Protein 5EKS (pdb70)

Foldseek 3Di:
DWDWDWFCDDPDIAIEIFFAPDQCLVVCVVQLQDQEEEEEEEPVQCVPPVCSVVVSSVVNVHHYWYQYHHDDLVCQDVVSLVSSVVRCVVVVHDQAYEYEQGEAQSSLQSSQQSQCPVVNHYAYEYEYLFLQCLLPVQDDQWHAGCDPVGGRPGGDRGHHNYYYYHLNSNVPPDLQRLLLSVLLLLLLQQAANVVSVVVLVVCVLVSSVSPRVVSRVSSVVSNVSQSVCNVVVVCNNCLSCQLVLLLQLLDVVCDPPPHDSSLSSLLSNLLQAQQCVVVVQEHPVQSVSSCVSSVSSVHANAAADDDVVSSVVSSVVPDPVQRWHFHHSYRNHTDIDNPGDVVSSVVSNVVRHDD/DDWDWDWFDVVIAIEIFFAPDQCLVVCVVQLQDQEEEEEEEPVQCVVPVVVVVVSSVVNVHHYHYQYFHDDLVCQDDVRLVSSVVRCVVVVHDQAYEYEQGEAQSSLQSSQQSQCPRVNHYAYEYEHLFLQCLLPVQDDQWHGGADPVGGSPGGDRGHHNYYYYHLVSCVPPDLQRLLLSVLLLLLLQQAANVVSVVVLVVCVVVSSVSPRVVSSVSSVVSNVSQSVCSVVVLVPCSSCQLVLQLQLLDVQCDGPPHDSSLSSLLSNLLLAQQCVVVVLEHPVQSVSSVVSSVSSVHANAAADDDPVSSVVSSVVPDDPDARWHFHGSDGNHTDIDRDGDVVSSVVSNVVRHDD

Secondary structure (DSSP, 8-state):
--EEEEEEETTEEEEEEEESS--HHHHHGGG--SSEEEEEEETTTHHHHHHHHHHHHHHTT-EEEEEEEPSSGGG-SHHHHHHHHHHHHHTT--TT-EEEEEESHHHHHHHHHHHHHGGG--EEEEEE-SHHIIIIITSS-EEEEEETTEEEEEEEE---S-EEEEGGGGGGS-HHHHHHHHHHHHHHHHHH-HHHHHHHHHHHHHHHTT-HHHHHHHHHHHHHHHHHHHHHHH--GGGGGTTHHHHHHHHHHH-TTTS-HHHHHHHHHHHHHHHHHHTTSS-HHHHHHHHHHHHHTT--S-B----HHHHHHHHHHT------EEEEEETTEEEEES---HHHHHHHHHHTB--/---EEEEEE--EEEEEEESS--HHHHHGGG--SSEEEEEEETTHHHHHHHHHHHHHHHHT-EEEEEEE-SSGGG-SHHHHHHHHHHHHHTT--TT-EEEEEESHHHHHHHHHHHHHGGG--EEEEEE-SHHIIIIITSS-EEEEEETTEEEEEEEE---S-EEEEGGGGGGS-HHHHHHHHHHHHHHHHHH-HHHHHHHHHHHHHHHTT-HHHHHHHHHHHHHHHHHHHHHH--GGGGGTTHHHHHHHHHHH-TTSS-HHHHHHHHHHHHHHHHHHTTSS-HHHHHHHHHHHHHTT--S-B----HHHHHHHHHHT-------EEEEEETTEEEEES---HHHHHHHHHTTB--

Organism: Acinetobacter baumannii (NCBI:txid470)

Structure (mmCIF, N/CA/C/O backbone):
data_5EKS
#
_entry.id   5EKS
#
_cell.length_a   58.400
_cell.length_b   58.920
_cell.length_c   104.810
_cell.angle_alpha   90.000
_cell.angle_beta   97.400
_cell.angle_gamma   90.000
#
_symmetry.space_group_name_H-M   'P 1 21 1'
#
loop_
_entity.id
_entity.type
_entity.pdbx_description
1 polymer '3-dehydroquinate synthase'
2 non-polymer NICOTINAMIDE-ADENINE-DINUCLEOTIDE
3 non-polymer 'MAGNESIUM ION'
4 water water
#
loop_
_atom_site.group_PDB
_atom_site.id
_atom_site.type_symbol
_atom_site.label_atom_id
_atom_site.label_alt_id
_atom_site.label_comp_id
_atom_site.label_asym_id
_atom_site.label_entity_id
_atom_site.label_seq_id
_atom_site.pdbx_PDB_ins_code
_atom_site.Cartn_x
_atom_site.Cartn_y
_atom_site.Cartn_z
_atom_site.occupancy
_atom_site.B_iso_or_equiv
_atom_site.auth_seq_id
_atom_site.auth_comp_id
_atom_site.auth_asym_id
_atom_site.auth_atom_id
_atom_site.pdbx_PDB_model_num
ATOM 1 N N . HIS A 1 8 ? 13.758 13.599 3.664 1.00 43.88 0 HIS A N 1
ATOM 2 C CA . HIS A 1 8 ? 15.196 13.407 3.803 1.00 43.60 0 HIS A CA 1
ATOM 3 C C . HIS A 1 8 ? 15.736 12.515 2.694 1.00 46.79 0 HIS A C 1
ATOM 4 O O . HIS A 1 8 ? 15.246 11.405 2.476 1.00 51.39 0 HIS A O 1
ATOM 6 N N . MET A 1 9 ? 16.751 13.003 1.994 1.00 41.51 1 MET A N 1
ATOM 7 C CA . MET A 1 9 ? 17.389 12.215 0.952 1.00 33.33 1 MET A CA 1
ATOM 8 C C . MET A 1 9 ? 18.441 11.290 1.550 1.00 37.56 1 MET A C 1
ATOM 9 O O . MET A 1 9 ? 19.154 11.661 2.486 1.00 39.12 1 MET A O 1
ATOM 14 N N . GLN A 1 10 ? 18.531 10.078 1.005 1.00 33.49 2 GLN A N 1
ATOM 15 C CA . GLN A 1 10 ? 19.543 9.111 1.395 1.00 35.17 2 GLN A CA 1
ATOM 16 C C . GLN A 1 10 ? 20.572 8.956 0.284 1.00 28.54 2 GLN A C 1
ATOM 17 O O . GLN A 1 10 ? 20.247 9.049 -0.902 1.00 27.33 2 GLN A O 1
ATOM 23 N N . THR A 1 11 ? 21.815 8.703 0.678 1.00 27.94 3 THR A N 1
ATOM 24 C CA . THR A 1 11 ? 22.891 8.442 -0.265 1.00 27.36 3 THR A CA 1
ATOM 25 C C . THR A 1 11 ? 23.495 7.074 0.015 1.00 28.79 3 THR A C 1
ATOM 26 O O . THR A 1 11 ? 23.884 6.784 1.150 1.00 25.84 3 THR A O 1
ATOM 30 N N . LEU A 1 12 ? 23.561 6.238 -1.016 1.00 25.93 4 LEU A N 1
ATOM 31 C CA . LEU A 1 12 ? 24.325 5.002 -0.974 1.00 27.71 4 LEU A CA 1
ATOM 32 C C . LEU A 1 12 ? 25.603 5.197 -1.778 1.00 24.62 4 LEU A C 1
ATOM 33 O O . LEU A 1 12 ? 25.552 5.653 -2.924 1.00 22.94 4 LEU A O 1
ATOM 38 N N . HIS A 1 13 ? 26.742 4.876 -1.175 1.00 23.06 5 HIS A N 1
ATOM 39 C CA . HIS A 1 13 ? 28.033 4.952 -1.853 1.00 33.00 5 HIS A CA 1
ATOM 40 C C . HIS A 1 13 ? 28.414 3.567 -2.358 1.00 30.45 5 HIS A C 1
ATOM 41 O O . HIS A 1 13 ? 28.597 2.644 -1.562 1.00 29.49 5 HIS A O 1
ATOM 48 N N . VAL A 1 14 ? 28.542 3.426 -3.673 1.00 26.96 6 VAL A N 1
ATOM 49 C CA . VAL A 1 14 ? 28.863 2.145 -4.293 1.00 27.67 6 VAL A CA 1
ATOM 50 C C . VAL A 1 14 ? 30.336 2.132 -4.673 1.00 32.99 6 VAL A C 1
ATOM 51 O O . VAL A 1 14 ? 30.888 3.149 -5.113 1.00 25.15 6 VAL A O 1
ATOM 55 N N . GLU A 1 15 ? 30.978 0.983 -4.484 1.00 42.42 7 GLU A N 1
ATOM 56 C CA . GLU A 1 15 ? 32.350 0.744 -4.924 1.00 56.54 7 GLU A CA 1
ATOM 57 C C . GLU A 1 15 ? 32.351 -0.510 -5.788 1.00 61.46 7 GLU A C 1
ATOM 58 O O . GLU A 1 15 ? 32.250 -1.626 -5.267 1.00 63.52 7 GLU A O 1
ATOM 64 N N . LEU A 1 16 ? 32.452 -0.327 -7.101 1.00 59.84 8 LEU A N 1
ATOM 65 C CA . LEU A 1 16 ? 32.533 -1.432 -8.045 1.00 60.01 8 LEU A CA 1
ATOM 66 C C . LEU A 1 16 ? 33.667 -1.158 -9.019 1.00 69.58 8 LEU A C 1
ATOM 67 O O . LEU A 1 16 ? 33.845 -0.023 -9.473 1.00 69.81 8 LEU A O 1
ATOM 69 N N . GLY A 1 17 ? 34.429 -2.201 -9.340 1.00 77.36 9 GLY A N 1
ATOM 70 C CA . GLY A 1 17 ? 35.657 -1.987 -10.077 1.00 82.12 9 GLY A CA 1
ATOM 71 C C . GLY A 1 17 ? 36.600 -1.111 -9.275 1.00 85.58 9 GLY A C 1
ATOM 72 O O . GLY A 1 17 ? 36.654 -1.167 -8.041 1.00 89.06 9 GLY A O 1
ATOM 73 N N . GLU A 1 18 ? 37.357 -0.279 -9.985 1.00 83.47 10 GLU A N 1
ATOM 74 C CA . GLU A 1 18 ? 38.139 0.770 -9.350 1.00 80.73 10 GLU A CA 1
ATOM 75 C C . GLU A 1 18 ? 37.380 2.090 -9.294 1.00 76.50 10 GLU A C 1
ATOM 76 O O . GLU A 1 18 ? 37.986 3.137 -9.033 1.00 81.69 10 GLU A O 1
ATOM 78 N N . ARG A 1 19 ? 36.070 2.059 -9.527 1.00 63.44 11 ARG A N 1
ATOM 79 C CA . ARG A 1 19 ? 35.237 3.248 -9.587 1.00 52.48 11 ARG A CA 1
ATOM 80 C C . ARG A 1 19 ? 34.301 3.306 -8.386 1.00 45.55 11 ARG A C 1
ATOM 81 O O . ARG A 1 19 ? 33.992 2.293 -7.754 1.00 48.21 11 ARG A O 1
ATOM 83 N N . ARG A 1 20 ? 33.852 4.516 -8.077 1.00 30.27 12 ARG A N 1
ATOM 84 C CA . ARG A 1 20 ? 32.975 4.750 -6.944 1.00 29.80 12 ARG A CA 1
ATOM 85 C C . ARG A 1 20 ? 31.982 5.841 -7.320 1.00 29.14 12 ARG A C 1
ATOM 86 O O . ARG A 1 20 ? 32.342 6.805 -8.001 1.00 27.95 12 ARG A O 1
ATOM 88 N N . TYR A 1 21 ? 30.732 5.684 -6.902 1.00 22.73 13 TYR A N 1
ATOM 89 C CA . TYR A 1 21 ? 29.725 6.672 -7.252 1.00 21.08 13 TYR A CA 1
ATOM 90 C C . TYR A 1 21 ? 28.628 6.661 -6.206 1.00 19.76 13 TYR A C 1
ATOM 91 O O . TYR A 1 21 ? 28.440 5.660 -5.504 1.00 20.38 13 TYR A O 1
ATOM 100 N N . PRO A 1 22 ? 27.895 7.760 -6.071 1.00 20.27 14 PRO A N 1
ATOM 101 C CA . PRO A 1 22 ? 26.743 7.792 -5.174 1.00 23.16 14 PRO A CA 1
ATOM 102 C C . PRO A 1 22 ? 25.440 7.501 -5.900 1.00 19.53 14 PRO A C 1
ATOM 103 O O . PRO A 1 22 ? 25.265 7.783 -7.086 1.00 19.38 14 PRO A O 1
ATOM 107 N N . ILE A 1 23 ? 24.524 6.894 -5.159 1.00 19.17 15 ILE A N 1
ATOM 108 C CA . ILE A 1 23 ? 23.126 6.808 -5.548 1.00 17.47 15 ILE A CA 1
ATOM 109 C C . ILE A 1 23 ? 22.345 7.681 -4.585 1.00 19.05 15 ILE A C 1
ATOM 110 O O . ILE A 1 23 ? 22.280 7.378 -3.387 1.00 19.57 15 ILE A O 1
ATOM 115 N N . PHE A 1 24 ? 21.758 8.757 -5.107 1.00 17.90 16 PHE A N 1
ATOM 116 C CA . PHE A 1 24 ? 20.896 9.640 -4.329 1.00 17.95 16 PHE A CA 1
ATOM 117 C C . PHE A 1 24 ? 19.466 9.142 -4.439 1.00 18.99 16 PHE A C 1
ATOM 118 O O . PHE A 1 24 ? 18.947 8.984 -5.550 1.00 16.98 16 PHE A O 1
ATOM 126 N N . ILE A 1 25 ? 18.825 8.918 -3.293 1.00 22.66 17 ILE A N 1
ATOM 127 C CA . ILE A 1 25 ? 17.485 8.344 -3.245 1.00 22.76 17 ILE A CA 1
ATOM 128 C C . ILE A 1 25 ? 16.588 9.275 -2.442 1.00 21.32 17 ILE A C 1
ATOM 129 O O . ILE A 1 25 ? 16.881 9.576 -1.280 1.00 23.69 17 ILE A O 1
ATOM 134 N N . GLY A 1 26 ? 15.506 9.725 -3.053 1.00 19.85 18 GLY A N 1
ATOM 135 C CA . GLY A 1 26 ? 14.565 10.570 -2.345 1.00 21.06 18 GLY A CA 1
ATOM 136 C C . GLY A 1 26 ? 13.398 10.913 -3.235 1.00 25.86 18 GLY A C 1
ATOM 137 O O . GLY A 1 26 ? 13.086 10.192 -4.184 1.00 27.20 18 GLY A O 1
ATOM 138 N N . SER A 1 27 ? 12.762 12.034 -2.931 1.00 23.62 19 SER A N 1
ATOM 139 C CA . SER A 1 27 ? 11.592 12.488 -3.665 1.00 24.04 19 SER A CA 1
ATOM 140 C C . SER A 1 27 ? 11.726 13.971 -3.978 1.00 25.43 19 SER A C 1
ATOM 141 O O . SER A 1 27 ? 12.155 14.752 -3.123 1.00 27.30 19 SER A O 1
ATOM 144 N N . GLN A 1 28 ? 11.338 14.344 -5.201 1.00 24.24 20 GLN A N 1
ATOM 145 C CA A GLN A 1 28 ? 11.418 15.724 -5.674 0.61 31.34 20 GLN A CA 1
ATOM 146 C CA B GLN A 1 28 ? 11.422 15.726 -5.683 0.39 31.27 20 GLN A CA 1
ATOM 147 C C . GLN A 1 28 ? 12.830 16.285 -5.508 1.00 31.89 20 GLN A C 1
ATOM 148 O O . GLN A 1 28 ? 13.041 17.354 -4.929 1.00 32.60 20 GLN A O 1
ATOM 159 N N . LEU A 1 29 ? 13.798 15.547 -6.034 1.00 20.67 21 LEU A N 1
ATOM 160 C CA . LEU A 1 29 ? 15.192 15.941 -5.933 1.00 29.94 21 LEU A CA 1
ATOM 161 C C . LEU A 1 29 ? 15.504 17.087 -6.885 1.00 29.78 21 LEU A C 1
ATOM 162 O O . LEU A 1 29 ? 14.824 17.295 -7.891 1.00 37.29 21 LEU A O 1
ATOM 167 N N . ASP A 1 30 ? 16.540 17.840 -6.554 1.00 28.60 22 ASP A N 1
ATOM 168 C CA . ASP A 1 30 ? 16.969 18.932 -7.412 1.00 20.78 22 ASP A CA 1
ATOM 169 C C . ASP A 1 30 ? 18.162 18.457 -8.227 1.00 20.30 22 ASP A C 1
ATOM 170 O O . ASP A 1 30 ? 19.264 18.298 -7.669 1.00 19.93 22 ASP A O 1
ATOM 175 N N . PRO A 1 31 ? 18.003 18.207 -9.529 1.00 21.87 23 PRO A N 1
ATOM 176 C CA . PRO A 1 31 ? 19.132 17.676 -10.304 1.00 21.40 23 PRO A CA 1
ATOM 177 C C . PRO A 1 31 ? 20.221 18.703 -10.526 1.00 22.31 23 PRO A C 1
ATOM 178 O O . PRO A 1 31 ? 21.378 18.325 -10.754 1.00 20.61 23 PRO A O 1
ATOM 182 N N . LYS A 1 32 ? 19.885 19.996 -10.501 1.00 19.84 24 LYS A N 1
ATOM 183 C CA . LYS A 1 32 ? 20.927 21.007 -10.636 1.00 26.11 24 LYS A CA 1
ATOM 184 C C . LYS A 1 32 ? 21.887 20.934 -9.458 1.00 26.65 24 LYS A C 1
ATOM 185 O O . LYS A 1 32 ? 23.109 21.023 -9.631 1.00 29.50 24 LYS A O 1
ATOM 191 N N . GLN A 1 33 ? 21.351 20.737 -8.253 1.00 23.17 25 GLN A N 1
ATOM 192 C CA . GLN A 1 33 ? 22.198 20.648 -7.070 1.00 21.69 25 GLN A CA 1
ATOM 193 C C . GLN A 1 33 ? 22.938 19.319 -7.026 1.00 30.52 25 GLN A C 1
ATOM 194 O O . GLN A 1 33 ? 24.150 19.280 -6.796 1.00 30.96 25 GLN A O 1
ATOM 200 N N . LEU A 1 34 ? 22.224 18.220 -7.267 1.00 19.52 26 LEU A N 1
ATOM 201 C CA . LEU A 1 34 ? 22.807 16.895 -7.069 1.00 28.15 26 LEU A CA 1
ATOM 202 C C . LEU A 1 34 ? 23.794 16.502 -8.162 1.00 26.10 26 LEU A C 1
ATOM 203 O O . LEU A 1 34 ? 24.753 15.770 -7.886 1.00 24.63 26 LEU A O 1
ATOM 208 N N . LEU A 1 35 ? 23.587 16.954 -9.395 1.00 20.49 27 LEU A N 1
ATOM 209 C CA . LEU A 1 35 ? 24.418 16.480 -10.489 1.00 19.13 27 LEU A CA 1
ATOM 210 C C . LEU A 1 35 ? 25.631 17.361 -10.765 1.00 21.34 27 LEU A C 1
ATOM 211 O O . LEU A 1 35 ? 26.557 16.896 -11.438 1.00 22.69 27 LEU A O 1
ATOM 216 N N . GLU A 1 36 ? 25.659 18.599 -10.269 1.00 20.42 28 GLU A N 1
ATOM 217 C CA A GLU A 1 36 ? 26.781 19.491 -10.566 0.50 22.19 28 GLU A CA 1
ATOM 218 C CA B GLU A 1 36 ? 26.779 19.497 -10.556 0.50 22.20 28 GLU A CA 1
ATOM 219 C C . GLU A 1 36 ? 28.141 18.852 -10.319 1.00 23.24 28 GLU A C 1
ATOM 220 O O . GLU A 1 36 ? 29.012 18.963 -11.197 1.00 28.91 28 GLU A O 1
ATOM 231 N N . PRO A 1 37 ? 28.403 18.180 -9.187 1.00 20.20 29 PRO A N 1
ATOM 232 C CA . PRO A 1 37 ? 29.737 17.581 -9.010 1.00 26.85 29 PRO A CA 1
ATOM 233 C C . PRO A 1 37 ? 30.033 16.448 -9.984 1.00 20.83 29 PRO A C 1
ATOM 234 O O . PRO A 1 37 ? 31.202 16.059 -10.113 1.00 21.37 29 PRO A O 1
ATOM 238 N N . TYR A 1 38 ? 29.030 15.931 -10.693 1.00 22.48 30 TYR A N 1
ATOM 239 C CA . TYR A 1 38 ? 29.180 14.713 -11.483 1.00 23.03 30 TYR A CA 1
ATOM 240 C C . TYR A 1 38 ? 29.042 14.932 -12.985 1.00 22.92 30 TYR A C 1
ATOM 241 O O . TYR A 1 38 ? 29.097 13.961 -13.745 1.00 23.17 30 TYR A O 1
ATOM 250 N N . ILE A 1 39 ? 28.877 16.170 -13.442 1.00 22.50 31 ILE A N 1
ATOM 251 C CA . ILE A 1 39 ? 28.900 16.491 -14.866 1.00 23.35 31 ILE A CA 1
ATOM 252 C C . ILE A 1 39 ? 30.247 17.143 -15.132 1.00 26.46 31 ILE A C 1
ATOM 253 O O . ILE A 1 39 ? 30.423 18.348 -14.915 1.00 24.57 31 ILE A O 1
ATOM 258 N N . HIS A 1 40 ? 31.204 16.353 -15.608 1.00 18.74 32 HIS A N 1
ATOM 259 C CA . HIS A 1 40 ? 32.584 16.816 -15.668 1.00 22.28 32 HIS A CA 1
ATOM 260 C C . HIS A 1 40 ? 32.897 17.635 -16.910 1.00 28.50 32 HIS A C 1
ATOM 261 O O . HIS A 1 40 ? 34.024 18.116 -17.041 1.00 30.07 32 HIS A O 1
ATOM 268 N N . GLY A 1 41 ? 31.946 17.804 -17.821 1.00 19.61 33 GLY A N 1
ATOM 269 C CA . GLY A 1 41 ? 32.181 18.604 -19.003 1.00 20.19 33 GLY A CA 1
ATOM 270 C C . GLY A 1 41 ? 31.028 19.544 -19.279 1.00 26.93 33 GLY A C 1
ATOM 271 O O . GLY A 1 41 ? 30.095 19.645 -18.474 1.00 23.73 33 GLY A O 1
ATOM 272 N N . GLN A 1 42 ? 31.074 20.229 -20.419 1.00 20.35 34 GLN A N 1
ATOM 273 C CA . GLN A 1 42 ? 30.063 21.224 -20.759 1.00 24.54 34 GLN A CA 1
ATOM 274 C C . GLN A 1 42 ? 28.796 20.615 -21.351 1.00 21.68 34 GLN A C 1
ATOM 275 O O . GLN A 1 42 ? 27.727 21.240 -21.272 1.00 19.10 34 GLN A O 1
ATOM 281 N N . GLN A 1 43 ? 28.876 19.418 -21.925 1.00 19.25 35 GLN A N 1
ATOM 282 C CA . GLN A 1 43 ? 27.806 18.884 -22.754 1.00 17.52 35 GLN A CA 1
ATOM 283 C C . GLN A 1 43 ? 27.175 17.662 -22.105 1.00 16.37 35 GLN A C 1
ATOM 284 O O . GLN A 1 43 ? 27.878 16.797 -21.573 1.00 16.22 35 GLN A O 1
ATOM 290 N N . VAL A 1 44 ? 25.850 17.587 -22.191 1.00 16.10 36 VAL A N 1
ATOM 291 C CA . VAL A 1 44 ? 25.064 16.471 -21.679 1.00 15.05 36 VAL A CA 1
ATOM 292 C C . VAL A 1 44 ? 24.123 16.023 -22.787 1.00 16.46 36 VAL A C 1
ATOM 293 O O . VAL A 1 44 ? 23.428 16.854 -23.381 1.00 15.84 36 VAL A O 1
ATOM 297 N N . MET A 1 45 ? 24.117 14.719 -23.077 1.00 13.92 37 MET A N 1
ATOM 298 C CA . MET A 1 45 ? 23.139 14.100 -23.972 1.00 16.61 37 MET A CA 1
ATOM 299 C C . MET A 1 45 ? 22.124 13.332 -23.133 1.00 15.58 37 MET A C 1
ATOM 300 O O . MET A 1 45 ? 22.468 12.324 -22.506 1.00 13.95 37 MET A O 1
ATOM 305 N N . ILE A 1 46 ? 20.878 13.790 -23.133 1.00 13.55 38 ILE A N 1
ATOM 306 C CA . ILE A 1 46 ? 19.807 13.096 -22.426 1.00 12.71 38 ILE A CA 1
ATOM 307 C C . ILE A 1 46 ? 19.168 12.104 -23.389 1.00 16.01 38 ILE A C 1
ATOM 308 O O . ILE A 1 46 ? 18.603 12.498 -24.416 1.00 15.19 38 ILE A O 1
ATOM 313 N N . VAL A 1 47 ? 19.259 10.816 -23.064 1.00 12.33 39 VAL A N 1
ATOM 314 C CA . VAL A 1 47 ? 18.588 9.764 -23.821 1.00 18.55 39 VAL A CA 1
ATOM 315 C C . VAL A 1 47 ? 17.345 9.350 -23.054 1.00 19.32 39 VAL A C 1
ATOM 316 O O . VAL A 1 47 ? 17.427 9.032 -21.862 1.00 17.36 39 VAL A O 1
ATOM 320 N N . SER A 1 48 ? 16.205 9.329 -23.737 1.00 16.92 40 SER A N 1
ATOM 321 C CA . SER A 1 48 ? 14.936 8.927 -23.135 1.00 15.31 40 SER A CA 1
ATOM 322 C C . SER A 1 48 ? 14.109 8.237 -24.214 1.00 13.59 40 SER A C 1
ATOM 323 O O . SER A 1 48 ? 14.617 7.917 -25.294 1.00 15.08 40 SER A O 1
ATOM 326 N N . ASN A 1 49 ? 12.817 8.033 -23.946 1.00 14.12 41 ASN A N 1
ATOM 327 C CA . ASN A 1 49 ? 11.935 7.469 -24.961 1.00 15.99 41 ASN A CA 1
ATOM 328 C C . ASN A 1 49 ? 10.666 8.316 -25.050 1.00 16.37 41 ASN A C 1
ATOM 329 O O . ASN A 1 49 ? 10.464 9.242 -24.268 1.00 19.60 41 ASN A O 1
ATOM 334 N N . VAL A 1 50 ? 9.803 7.982 -26.014 1.00 19.43 42 VAL A N 1
ATOM 335 C CA . VAL A 1 50 ? 8.606 8.779 -26.280 1.00 24.14 42 VAL A CA 1
ATOM 336 C C . VAL A 1 50 ? 7.619 8.791 -25.118 1.00 23.05 42 VAL A C 1
ATOM 337 O O . VAL A 1 50 ? 6.731 9.648 -25.079 1.00 19.56 42 VAL A O 1
ATOM 341 N N . THR A 1 51 ? 7.739 7.860 -24.169 1.00 20.46 43 THR A N 1
ATOM 342 C CA . THR A 1 51 ? 6.831 7.820 -23.028 1.00 22.96 43 THR A CA 1
ATOM 343 C C . THR A 1 51 ? 7.359 8.631 -21.851 1.00 19.34 43 THR A C 1
ATOM 344 O O . THR A 1 51 ? 6.609 9.389 -21.226 1.00 22.09 43 THR A O 1
ATOM 348 N N . VAL A 1 52 ? 8.646 8.506 -21.563 1.00 16.69 44 VAL A N 1
ATOM 349 C CA . VAL A 1 52 ? 9.218 9.142 -20.384 1.00 16.14 44 VAL A CA 1
ATOM 350 C C . VAL A 1 52 ? 9.535 10.607 -20.653 1.00 21.13 44 VAL A C 1
ATOM 351 O O . VAL A 1 52 ? 9.365 11.459 -19.772 1.00 21.77 44 VAL A O 1
ATOM 355 N N . ALA A 1 53 ? 9.989 10.919 -21.866 1.00 19.71 45 ALA A N 1
ATOM 356 C CA . ALA A 1 53 ? 10.430 12.281 -22.171 1.00 19.91 45 ALA A CA 1
ATOM 357 C C . ALA A 1 53 ? 9.344 13.331 -21.958 1.00 21.62 45 ALA A C 1
ATOM 358 O O . ALA A 1 53 ? 9.624 14.342 -21.290 1.00 18.92 45 ALA A O 1
ATOM 360 N N . PRO A 1 54 ? 8.119 13.186 -22.478 1.00 25.36 46 PRO A N 1
ATOM 361 C CA . PRO A 1 54 ? 7.115 14.234 -22.230 1.00 23.40 46 PRO A CA 1
ATOM 362 C C . PRO A 1 54 ? 6.833 14.433 -20.759 1.00 25.81 46 PRO A C 1
ATOM 363 O O . PRO A 1 54 ? 6.384 15.517 -20.362 1.00 27.32 46 PRO A O 1
ATOM 367 N N . LEU A 1 55 ? 7.087 13.419 -19.934 1.00 23.79 47 LEU A N 1
ATOM 368 C CA . LEU A 1 55 ? 6.812 13.526 -18.508 1.00 22.41 47 LEU A CA 1
ATOM 369 C C . LEU A 1 55 ? 7.938 14.240 -17.770 1.00 23.73 47 LEU A C 1
ATOM 370 O O . LEU A 1 55 ? 7.680 15.123 -16.952 1.00 19.81 47 LEU A O 1
ATOM 375 N N . TYR A 1 56 ? 9.203 13.869 -18.040 1.00 17.07 48 TYR A N 1
ATOM 376 C CA . TYR A 1 56 ? 10.299 14.264 -17.161 1.00 26.87 48 TYR A CA 1
ATOM 377 C C . TYR A 1 56 ? 11.495 14.900 -17.851 1.00 21.68 48 TYR A C 1
ATOM 378 O O . TYR A 1 56 ? 12.413 15.338 -17.149 1.00 22.72 48 TYR A O 1
ATOM 387 N N . LEU A 1 57 ? 11.531 14.954 -19.184 1.00 16.23 49 LEU A N 1
ATOM 388 C CA . LEU A 1 57 ? 12.724 15.456 -19.867 1.00 17.70 49 LEU A CA 1
ATOM 389 C C . LEU A 1 57 ? 12.973 16.927 -19.539 1.00 20.03 49 LEU A C 1
ATOM 390 O O . LEU A 1 57 ? 14.095 17.315 -19.191 1.00 18.68 49 LEU A O 1
ATOM 395 N N . SER A 1 58 ? 11.938 17.767 -19.636 1.00 21.21 50 SER A N 1
ATOM 396 C CA . SER A 1 58 ? 12.168 19.197 -19.425 1.00 24.33 50 SER A CA 1
ATOM 397 C C . SER A 1 58 ? 12.678 19.470 -18.013 1.00 27.32 50 SER A C 1
ATOM 398 O O . SER A 1 58 ? 13.517 20.355 -17.808 1.00 32.30 50 SER A O 1
ATOM 401 N N . HIS A 1 59 ? 12.204 18.693 -17.035 1.00 29.44 51 HIS A N 1
ATOM 402 C CA . HIS A 1 59 ? 12.704 18.789 -15.665 1.00 29.19 51 HIS A CA 1
ATOM 403 C C . HIS A 1 59 ? 14.228 18.704 -15.613 1.00 30.66 51 HIS A C 1
ATOM 404 O O . HIS A 1 59 ? 14.887 19.531 -14.976 1.00 31.47 51 HIS A O 1
ATOM 411 N N . TYR A 1 60 ? 14.808 17.700 -16.275 1.00 24.28 52 TYR A N 1
ATOM 412 C CA . TYR A 1 60 ? 16.260 17.571 -16.274 1.00 16.80 52 TYR A CA 1
ATOM 413 C C . TYR A 1 60 ? 16.919 18.529 -17.251 1.00 21.35 52 TYR A C 1
ATOM 414 O O . TYR A 1 60 ? 17.995 19.065 -16.965 1.00 24.43 52 TYR A O 1
ATOM 423 N N . GLN A 1 61 ? 16.305 18.769 -18.405 1.00 16.81 53 GLN A N 1
ATOM 424 C CA . GLN A 1 61 ? 16.949 19.685 -19.341 1.00 25.38 53 GLN A CA 1
ATOM 425 C C . GLN A 1 61 ? 17.033 21.091 -18.755 1.00 22.62 53 GLN A C 1
ATOM 426 O O . GLN A 1 61 ? 18.090 21.734 -18.811 1.00 20.89 53 GLN A O 1
ATOM 432 N N . GLU A 1 62 ? 15.936 21.576 -18.164 1.00 22.08 54 GLU A N 1
ATOM 433 C CA . GLU A 1 62 ? 15.945 22.927 -17.609 1.00 23.25 54 GLU A CA 1
ATOM 434 C C . GLU A 1 62 ? 16.933 23.061 -16.455 1.00 24.70 54 GLU A C 1
ATOM 435 O O . GLU A 1 62 ? 17.557 24.114 -16.292 1.00 23.16 54 GLU A O 1
ATOM 441 N N . ALA A 1 63 ? 17.097 22.010 -15.656 1.00 24.49 55 ALA A N 1
ATOM 442 C CA . ALA A 1 63 ? 18.028 22.072 -14.536 1.00 23.57 55 ALA A CA 1
ATOM 443 C C . ALA A 1 63 ? 19.470 22.157 -15.024 1.00 23.93 55 ALA A C 1
ATOM 444 O O . ALA A 1 63 ? 20.265 22.947 -14.502 1.00 20.18 55 ALA A O 1
ATOM 446 N N . LEU A 1 64 ? 19.832 21.336 -16.015 1.00 20.67 56 LEU A N 1
ATOM 447 C CA . LEU A 1 64 ? 21.209 21.342 -16.504 1.00 22.13 56 LEU A CA 1
ATOM 448 C C . LEU A 1 64 ? 21.508 22.583 -17.336 1.00 23.68 56 LEU A C 1
ATOM 449 O O . LEU A 1 64 ? 22.647 23.068 -17.335 1.00 22.33 56 LEU A O 1
ATOM 454 N N . GLU A 1 65 ? 20.507 23.120 -18.038 1.00 22.24 57 GLU A N 1
ATOM 455 C CA . GLU A 1 65 ? 20.725 24.362 -18.774 1.00 19.90 57 GLU A CA 1
ATOM 456 C C . GLU A 1 65 ? 20.897 25.536 -17.823 1.00 22.49 57 GLU A C 1
ATOM 457 O O . GLU A 1 65 ? 21.723 26.421 -18.069 1.00 22.91 57 GLU A O 1
ATOM 463 N N . SER A 1 66 ? 20.141 25.555 -16.727 1.00 22.11 58 SER A N 1
ATOM 464 C CA A SER A 1 66 ? 20.354 26.557 -15.687 0.67 28.05 58 SER A CA 1
ATOM 465 C CA B SER A 1 66 ? 20.369 26.581 -15.716 0.33 27.61 58 SER A CA 1
ATOM 466 C C . SER A 1 66 ? 21.741 26.432 -15.075 1.00 25.17 58 SER A C 1
ATOM 467 O O . SER A 1 66 ? 22.297 27.415 -14.574 1.00 30.02 58 SER A O 1
ATOM 472 N N . LEU A 1 67 ? 22.302 25.223 -15.090 1.00 21.46 59 LEU A N 1
ATOM 473 C CA . LEU A 1 67 ? 23.659 24.975 -14.628 1.00 29.89 59 LEU A CA 1
ATOM 474 C C . LEU A 1 67 ? 24.696 25.485 -15.613 1.00 30.21 59 LEU A C 1
ATOM 475 O O . LEU A 1 67 ? 25.878 25.572 -15.261 1.00 36.99 59 LEU A O 1
ATOM 480 N N . GLY A 1 68 ? 24.280 25.834 -16.824 1.00 22.99 60 GLY A N 1
ATOM 481 C CA . GLY A 1 68 ? 25.187 26.320 -17.838 1.00 28.27 60 GLY A CA 1
ATOM 482 C C . GLY A 1 68 ? 25.607 25.285 -18.850 1.00 28.21 60 GLY A C 1
ATOM 483 O O . GLY A 1 68 ? 26.443 25.588 -19.710 1.00 27.15 60 GLY A O 1
ATOM 484 N N . LYS A 1 69 ? 25.048 24.081 -18.784 1.00 25.73 61 LYS A N 1
ATOM 485 C CA . LYS A 1 69 ? 25.425 23.013 -19.683 1.00 19.75 61 LYS A CA 1
ATOM 486 C C . LYS A 1 69 ? 24.707 23.144 -21.014 1.00 21.92 61 LYS A C 1
ATOM 487 O O . LYS A 1 69 ? 23.613 23.705 -21.116 1.00 21.10 61 LYS A O 1
ATOM 493 N N . THR A 1 70 ? 25.338 22.587 -22.036 1.00 21.38 62 THR A N 1
ATOM 494 C CA . THR A 1 70 ? 24.735 22.403 -23.346 1.00 23.30 62 THR A CA 1
ATOM 495 C C . THR A 1 70 ? 24.055 21.036 -23.368 1.00 18.11 62 THR A C 1
ATOM 496 O O . THR A 1 70 ? 24.712 20.006 -23.173 1.00 18.68 62 THR A O 1
ATOM 500 N N . VAL A 1 71 ? 22.741 21.025 -23.569 1.00 21.17 63 VAL A N 1
ATOM 501 C CA . VAL A 1 71 ? 21.950 19.801 -23.471 1.00 17.74 63 VAL A CA 1
ATOM 502 C C . VAL A 1 71 ? 21.395 19.466 -24.846 1.00 19.63 63 VAL A C 1
ATOM 503 O O . VAL A 1 71 ? 20.759 20.306 -25.486 1.00 19.85 63 VAL A O 1
ATOM 507 N N . ALA A 1 72 ? 21.655 18.250 -25.309 1.00 14.45 64 ALA A N 1
ATOM 508 C CA . ALA A 1 72 ? 20.997 17.719 -26.489 1.00 16.51 64 ALA A CA 1
ATOM 509 C C . ALA A 1 72 ? 20.186 16.509 -26.050 1.00 18.67 64 ALA A C 1
ATOM 510 O O . ALA A 1 72 ? 20.316 16.038 -24.918 1.00 15.93 64 ALA A O 1
ATOM 512 N N . THR A 1 73 ? 19.306 16.019 -26.923 1.00 15.36 65 THR A N 1
ATOM 513 C CA . THR A 1 73 ? 18.466 14.888 -26.536 1.00 14.33 65 THR A CA 1
ATOM 514 C C . THR A 1 73 ? 18.412 13.857 -27.649 1.00 15.10 65 THR A C 1
ATOM 515 O O . THR A 1 73 ? 18.650 14.147 -28.826 1.00 19.71 65 THR A O 1
ATOM 519 N N . CYS A 1 74 ? 18.100 12.636 -27.247 1.00 19.54 66 CYS A N 1
ATOM 520 C CA . CYS A 1 74 ? 17.853 11.547 -28.180 1.00 15.40 66 CYS A CA 1
ATOM 521 C C . CYS A 1 74 ? 16.657 10.797 -27.624 1.00 16.07 66 CYS A C 1
ATOM 522 O O . CYS A 1 74 ? 16.764 10.179 -26.563 1.00 17.06 66 CYS A O 1
ATOM 525 N N . ILE A 1 75 ? 15.516 10.880 -28.305 1.00 16.48 67 ILE A N 1
ATOM 526 C CA . ILE A 1 75 ? 14.269 10.283 -27.825 1.00 19.09 67 ILE A CA 1
ATOM 527 C C . ILE A 1 75 ? 13.964 9.052 -28.667 1.00 20.32 67 ILE A C 1
ATOM 528 O O . ILE A 1 75 ? 13.705 9.169 -29.868 1.00 17.76 67 ILE A O 1
ATOM 533 N N . LEU A 1 76 ? 13.966 7.881 -28.036 1.00 16.95 68 LEU A N 1
ATOM 534 C CA . LEU A 1 76 ? 13.821 6.590 -28.709 1.00 17.71 68 LEU A CA 1
ATOM 535 C C . LEU A 1 76 ? 12.379 6.100 -28.648 1.00 17.89 68 LEU A C 1
ATOM 536 O O . LEU A 1 76 ? 11.585 6.575 -27.833 1.00 16.49 68 LEU A O 1
ATOM 541 N N . PRO A 1 77 ? 11.986 5.167 -29.517 1.00 17.56 69 PRO A N 1
ATOM 542 C CA . PRO A 1 77 ? 10.697 4.500 -29.322 1.00 22.54 69 PRO A CA 1
ATOM 543 C C . PRO A 1 77 ? 10.715 3.711 -28.022 1.00 17.90 69 PRO A C 1
ATOM 544 O O . PRO A 1 77 ? 11.765 3.402 -27.459 1.00 15.83 69 PRO A O 1
ATOM 548 N N . ASP A 1 78 ? 9.523 3.413 -27.531 1.00 17.59 70 ASP A N 1
ATOM 549 C CA . ASP A 1 78 ? 9.334 2.732 -26.261 1.00 15.20 70 ASP A CA 1
ATOM 550 C C . ASP A 1 78 ? 9.175 1.244 -26.539 1.00 18.07 70 ASP A C 1
ATOM 551 O O . ASP A 1 78 ? 8.212 0.832 -27.194 1.00 19.68 70 ASP A O 1
ATOM 556 N N . GLY A 1 79 ? 10.110 0.444 -26.043 1.00 19.24 71 GLY A N 1
ATOM 557 C CA . GLY A 1 79 ? 9.917 -0.988 -26.121 1.00 21.85 71 GLY A CA 1
ATOM 558 C C . GLY A 1 79 ? 11.196 -1.792 -26.070 1.00 15.79 71 GLY A C 1
ATOM 559 O O . GLY A 1 79 ? 12.221 -1.395 -26.628 1.00 15.31 71 GLY A O 1
ATOM 560 N N . GLU A 1 80 ? 11.135 -2.933 -25.383 1.00 17.79 72 GLU A N 1
ATOM 561 C CA . GLU A 1 80 ? 12.253 -3.868 -25.392 1.00 14.68 72 GLU A CA 1
ATOM 562 C C . GLU A 1 80 ? 12.633 -4.271 -26.812 1.00 19.20 72 GLU A C 1
ATOM 563 O O . GLU A 1 80 ? 13.815 -4.480 -27.098 1.00 13.53 72 GLU A O 1
ATOM 569 N N . LYS A 1 81 ? 11.660 -4.359 -27.727 1.00 17.47 73 LYS A N 1
ATOM 570 C CA . LYS A 1 81 ? 11.988 -4.807 -29.076 1.00 20.93 73 LYS A CA 1
ATOM 571 C C . LYS A 1 81 ? 12.864 -3.819 -29.845 1.00 23.49 73 LYS A C 1
ATOM 572 O O . LYS A 1 81 ? 13.429 -4.196 -30.876 1.00 22.25 73 LYS A O 1
ATOM 578 N N . TYR A 1 82 ? 13.007 -2.579 -29.378 1.00 14.70 74 TYR A N 1
ATOM 579 C CA . TYR A 1 82 ? 13.870 -1.604 -30.034 1.00 13.85 74 TYR A CA 1
ATOM 580 C C . TYR A 1 82 ? 15.246 -1.515 -29.382 1.00 19.08 74 TYR A C 1
ATOM 581 O O . TYR A 1 82 ? 16.024 -0.609 -29.702 1.00 14.08 74 TYR A O 1
ATOM 590 N N . LYS A 1 83 ? 15.550 -2.433 -28.466 1.00 11.86 75 LYS A N 1
ATOM 591 C CA . LYS A 1 83 ? 16.802 -2.424 -27.716 1.00 14.10 75 LYS A CA 1
ATOM 592 C C . LYS A 1 83 ? 17.848 -3.191 -28.526 1.00 16.05 75 LYS A C 1
ATOM 593 O O . LYS A 1 83 ? 18.280 -4.291 -28.175 1.00 15.34 75 LYS A O 1
ATOM 599 N N . ASP A 1 84 ? 18.205 -2.606 -29.674 1.00 14.70 76 ASP A N 1
ATOM 600 C CA . ASP A 1 84 ? 19.056 -3.284 -30.646 1.00 13.87 76 ASP A CA 1
ATOM 601 C C . ASP A 1 84 ? 20.035 -2.287 -31.251 1.00 14.64 76 ASP A C 1
ATOM 602 O O . ASP A 1 84 ? 20.020 -1.089 -30.948 1.00 15.92 76 ASP A O 1
ATOM 607 N N . ILE A 1 85 ? 20.902 -2.793 -32.129 1.00 16.08 77 ILE A N 1
ATOM 608 C CA . ILE A 1 85 ? 22.004 -1.963 -32.594 1.00 14.72 77 ILE A CA 1
ATOM 609 C C . ILE A 1 85 ? 21.504 -0.871 -33.537 1.00 14.00 77 ILE A C 1
ATOM 610 O O . ILE A 1 85 ? 22.088 0.222 -33.600 1.00 14.66 77 ILE A O 1
ATOM 615 N N . GLN A 1 86 ? 20.407 -1.120 -34.258 1.00 16.16 78 GLN A N 1
ATOM 616 C CA . GLN A 1 86 ? 19.855 -0.074 -35.118 1.00 17.95 78 GLN A CA 1
ATOM 617 C C . GLN A 1 86 ? 19.434 1.150 -34.304 1.00 21.74 78 GLN A C 1
ATOM 618 O O . GLN A 1 86 ? 19.672 2.297 -34.712 1.00 16.11 78 GLN A O 1
ATOM 624 N N . HIS A 1 87 ? 18.831 0.931 -33.137 1.00 17.54 79 HIS A N 1
ATOM 625 C CA . HIS A 1 87 ? 18.411 2.066 -32.324 1.00 15.05 79 HIS A CA 1
ATOM 626 C C . HIS A 1 87 ? 19.539 2.597 -31.448 1.00 16.40 79 HIS A C 1
ATOM 627 O O . HIS A 1 87 ? 19.554 3.789 -31.122 1.00 14.38 79 HIS A O 1
ATOM 634 N N . LEU A 1 88 ? 20.498 1.753 -31.073 1.00 11.41 80 LEU A N 1
ATOM 635 C CA . LEU A 1 88 ? 21.735 2.275 -30.490 1.00 11.55 80 LEU A CA 1
ATOM 636 C C . LEU A 1 88 ? 22.361 3.318 -31.408 1.00 14.84 80 LEU A C 1
ATOM 637 O O . LEU A 1 88 ? 22.864 4.354 -30.953 1.00 12.73 80 LEU A O 1
ATOM 642 N N . ASN A 1 89 ? 22.297 3.074 -32.716 1.00 11.22 81 ASN A N 1
ATOM 643 C CA . ASN A 1 89 ? 22.911 3.987 -33.668 1.00 11.46 81 ASN A CA 1
ATOM 644 C C . ASN A 1 89 ? 22.271 5.366 -33.640 1.00 14.92 81 ASN A C 1
ATOM 645 O O . ASN A 1 89 ? 22.946 6.360 -33.928 1.00 15.26 81 ASN A O 1
ATOM 650 N N . LEU A 1 90 ? 20.974 5.449 -33.313 1.00 11.91 82 LEU A N 1
ATOM 651 C CA . LEU A 1 90 ? 20.328 6.757 -33.227 1.00 14.06 82 LEU A CA 1
ATOM 652 C C . LEU A 1 90 ? 20.975 7.618 -32.157 1.00 13.42 82 LEU A C 1
ATOM 653 O O . LEU A 1 90 ? 21.014 8.853 -32.280 1.00 12.91 82 LEU A O 1
ATOM 658 N N . ILE A 1 91 ? 21.469 6.993 -31.088 1.00 15.75 83 ILE A N 1
ATOM 659 C CA . ILE A 1 91 ? 22.173 7.760 -30.064 1.00 14.14 83 ILE A CA 1
ATOM 660 C C . ILE A 1 91 ? 23.490 8.294 -30.608 1.00 12.30 83 ILE A C 1
ATOM 661 O O . ILE A 1 91 ? 23.845 9.455 -30.367 1.00 14.84 83 ILE A O 1
ATOM 666 N N . PHE A 1 92 ? 24.246 7.458 -31.340 1.00 13.72 84 PHE A N 1
ATOM 667 C CA . PHE A 1 92 ? 25.470 7.947 -31.968 1.00 16.10 84 PHE A CA 1
ATOM 668 C C . PHE A 1 92 ? 25.166 9.074 -32.947 1.00 13.96 84 PHE A C 1
ATOM 669 O O . PHE A 1 92 ? 25.906 10.063 -33.007 1.00 14.06 84 PHE A O 1
ATOM 677 N N . ASP A 1 93 ? 24.086 8.937 -33.731 1.00 12.89 85 ASP A N 1
ATOM 678 C CA . ASP A 1 93 ? 23.668 10.017 -34.624 1.00 18.70 85 ASP A CA 1
ATOM 679 C C . ASP A 1 93 ? 23.496 11.316 -33.848 1.00 20.41 85 ASP A C 1
ATOM 680 O O . ASP A 1 93 ? 24.027 12.365 -34.229 1.00 15.36 85 ASP A O 1
ATOM 685 N N . ALA A 1 94 ? 22.726 11.263 -32.762 1.00 12.30 86 ALA A N 1
ATOM 686 C CA . ALA A 1 94 ? 22.460 12.477 -31.993 1.00 18.55 86 ALA A CA 1
ATOM 687 C C . ALA A 1 94 ? 23.741 13.043 -31.393 1.00 18.00 86 ALA A C 1
ATOM 688 O O . ALA A 1 94 ? 23.934 14.268 -31.371 1.00 13.46 86 ALA A O 1
ATOM 690 N N . LEU A 1 95 ? 24.632 12.168 -30.914 1.00 16.71 87 LEU A N 1
ATOM 691 C CA . LEU A 1 95 ? 25.871 12.633 -30.296 1.00 14.83 87 LEU A CA 1
ATOM 692 C C . LEU A 1 95 ? 26.764 13.335 -31.309 1.00 15.67 87 LEU A C 1
ATOM 693 O O . LEU A 1 95 ? 27.348 14.388 -31.013 1.00 15.27 87 LEU A O 1
ATOM 698 N N . LEU A 1 96 ? 26.874 12.780 -32.513 1.00 16.58 88 LEU A N 1
ATOM 699 C CA . LEU A 1 96 ? 27.726 13.410 -33.513 1.00 17.23 88 LEU A CA 1
ATOM 700 C C . LEU A 1 96 ? 27.051 14.612 -34.153 1.00 20.69 88 LEU A C 1
ATOM 701 O O . LEU A 1 96 ? 27.728 15.590 -34.478 1.00 16.45 88 LEU A O 1
ATOM 706 N N . GLU A 1 97 ? 25.729 14.573 -34.328 1.00 17.54 89 GLU A N 1
ATOM 707 C CA . GLU A 1 97 ? 25.020 15.752 -34.823 1.00 20.65 89 GLU A CA 1
ATOM 708 C C . GLU A 1 97 ? 25.224 16.947 -33.898 1.00 23.62 89 GLU A C 1
ATOM 709 O O . GLU A 1 97 ? 25.347 18.092 -34.358 1.00 25.71 89 GLU A O 1
ATOM 715 N N . ALA A 1 98 ? 25.268 16.702 -32.596 1.00 18.49 90 ALA A N 1
ATOM 716 C CA . ALA A 1 98 ? 25.469 17.757 -31.616 1.00 21.41 90 ALA A CA 1
ATOM 717 C C . ALA A 1 98 ? 26.930 18.170 -31.476 1.00 25.08 90 ALA A C 1
ATOM 718 O O . ALA A 1 98 ? 27.218 19.126 -30.749 1.00 21.01 90 ALA A O 1
ATOM 720 N N . GLY A 1 99 ? 27.851 17.476 -32.138 1.00 21.00 91 GLY A N 1
ATOM 721 C CA . GLY A 1 99 ? 29.263 17.795 -32.012 1.00 22.23 91 GLY A CA 1
ATOM 722 C C . GLY A 1 99 ? 29.858 17.536 -30.643 1.00 21.14 91 GLY A C 1
ATOM 723 O O . GLY A 1 99 ? 30.773 18.251 -30.229 1.00 19.41 91 GLY A O 1
ATOM 724 N N . PHE A 1 100 ? 29.380 16.522 -29.930 1.00 17.38 92 PHE A N 1
ATOM 725 C CA . PHE A 1 100 ? 29.830 16.320 -28.559 1.00 14.40 92 PHE A CA 1
ATOM 726 C C . PHE A 1 100 ? 31.216 15.696 -28.538 1.00 17.20 92 PHE A C 1
ATOM 727 O O . PHE A 1 100 ? 31.580 14.926 -29.429 1.00 20.99 92 PHE A O 1
ATOM 735 N N . ASN A 1 101 ? 31.996 16.036 -27.509 1.00 21.64 93 ASN A N 1
ATOM 736 C CA A ASN A 1 101 ? 33.399 15.659 -27.397 0.54 23.41 93 ASN A CA 1
ATOM 737 C CA B ASN A 1 101 ? 33.384 15.604 -27.452 0.46 23.38 93 ASN A CA 1
ATOM 738 C C . ASN A 1 101 ? 33.599 14.567 -26.346 1.00 23.11 93 ASN A C 1
ATOM 739 O O . ASN A 1 101 ? 32.654 14.085 -25.713 1.00 17.15 93 ASN A O 1
ATOM 748 N N . ARG A 1 102 ? 34.873 14.209 -26.139 1.00 22.81 94 ARG A N 1
ATOM 749 C CA . ARG A 1 102 ? 35.276 13.144 -25.216 1.00 22.67 94 ARG A CA 1
ATOM 750 C C . ARG A 1 102 ? 34.811 13.363 -23.782 1.00 17.41 94 ARG A C 1
ATOM 751 O O . ARG A 1 102 ? 34.726 12.399 -23.014 1.00 14.14 94 ARG A O 1
ATOM 759 N N . ASP A 1 103 ? 34.569 14.607 -23.362 1.00 17.33 95 ASP A N 1
ATOM 760 C CA A ASP A 1 103 ? 34.192 14.849 -21.975 0.62 17.81 95 ASP A CA 1
ATOM 761 C CA B ASP A 1 103 ? 34.194 14.903 -21.987 0.38 18.47 95 ASP A CA 1
ATOM 762 C C . ASP A 1 103 ? 32.694 15.095 -21.806 1.00 18.56 95 ASP A C 1
ATOM 763 O O . ASP A 1 103 ? 32.270 15.583 -20.751 1.00 19.51 95 ASP A O 1
ATOM 772 N N . CYS A 1 104 ? 31.887 14.765 -22.815 1.00 16.44 96 CYS A N 1
ATOM 773 C CA . CYS A 1 104 ? 30.447 14.926 -22.662 1.00 16.72 96 CYS A CA 1
ATOM 774 C C . CYS A 1 104 ? 29.916 13.865 -21.706 1.00 19.01 96 CYS A C 1
ATOM 775 O O . CYS A 1 104 ? 30.606 12.900 -21.358 1.00 17.60 96 CYS A O 1
ATOM 778 N N . THR A 1 105 ? 28.674 14.049 -21.272 1.00 16.02 97 THR A N 1
ATOM 779 C CA . THR A 1 105 ? 28.003 13.091 -20.403 1.00 14.87 97 THR A CA 1
ATOM 780 C C . THR A 1 105 ? 26.741 12.586 -21.085 1.00 12.49 97 THR A C 1
ATOM 781 O O . THR A 1 105 ? 25.945 13.382 -21.583 1.00 17.02 97 THR A O 1
ATOM 785 N N . VAL A 1 106 ? 26.550 11.269 -21.091 1.00 14.71 98 VAL A N 1
ATOM 786 C CA . VAL A 1 106 ? 25.304 10.661 -21.551 1.00 12.71 98 VAL A CA 1
ATOM 787 C C . VAL A 1 106 ? 24.446 10.391 -20.322 1.00 16.68 98 VAL A C 1
ATOM 788 O O . VAL A 1 106 ? 24.891 9.710 -19.389 1.00 14.48 98 VAL A O 1
ATOM 792 N N . LEU A 1 107 ? 23.223 10.924 -20.313 1.00 14.78 99 LEU A N 1
ATOM 793 C CA . LEU A 1 107 ? 22.317 10.799 -19.176 1.00 14.80 99 LEU A CA 1
ATOM 794 C C . LEU A 1 107 ? 21.139 9.911 -19.579 1.00 16.79 99 LEU A C 1
ATOM 795 O O . LEU A 1 107 ? 20.367 10.259 -20.479 1.00 14.22 99 LEU A O 1
ATOM 800 N N . ALA A 1 108 ? 21.007 8.762 -18.922 1.00 16.30 100 ALA A N 1
ATOM 801 C CA . ALA A 1 108 ? 19.930 7.824 -19.219 1.00 16.13 100 ALA A CA 1
ATOM 802 C C . ALA A 1 108 ? 18.701 8.223 -18.407 1.00 20.23 100 ALA A C 1
ATOM 803 O O . ALA A 1 108 ? 18.704 8.107 -17.177 1.00 21.73 100 ALA A O 1
ATOM 805 N N . LEU A 1 109 ? 17.650 8.701 -19.091 1.00 14.38 101 LEU A N 1
ATOM 806 C CA . LEU A 1 109 ? 16.393 9.090 -18.452 1.00 12.70 101 LEU A CA 1
ATOM 807 C C . LEU A 1 109 ? 15.310 8.100 -18.874 1.00 13.52 101 LEU A C 1
ATOM 808 O O . LEU A 1 109 ? 14.746 8.210 -19.967 1.00 14.42 101 LEU A O 1
ATOM 813 N N . GLY A 1 110 ? 15.014 7.139 -18.006 1.00 16.38 102 GLY A N 1
ATOM 814 C CA . GLY A 1 110 ? 14.037 6.124 -18.356 1.00 13.34 102 GLY A CA 1
ATOM 815 C C . GLY A 1 110 ? 14.243 4.862 -17.535 1.00 16.78 102 GLY A C 1
ATOM 816 O O . GLY A 1 110 ? 14.942 4.864 -16.523 1.00 16.40 102 GLY A O 1
ATOM 817 N N . GLY A 1 111 ? 13.614 3.799 -17.999 1.00 16.31 103 GLY A N 1
ATOM 818 C CA . GLY A 1 111 ? 13.726 2.507 -17.361 1.00 16.24 103 GLY A CA 1
ATOM 819 C C . GLY A 1 111 ? 15.006 1.786 -17.747 1.00 17.46 103 GLY A C 1
ATOM 820 O O . GLY A 1 111 ? 15.969 2.370 -18.259 1.00 14.10 103 GLY A O 1
ATOM 821 N N . GLY A 1 112 ? 15.003 0.478 -17.494 1.00 12.39 104 GLY A N 1
ATOM 822 C CA . GLY A 1 112 ? 16.206 -0.307 -17.711 1.00 17.66 104 GLY A CA 1
ATOM 823 C C . GLY A 1 112 ? 16.587 -0.440 -19.171 1.00 20.37 104 GLY A C 1
ATOM 824 O O . GLY A 1 112 ? 17.766 -0.636 -19.492 1.00 17.42 104 GLY A O 1
ATOM 825 N N . VAL A 1 113 ? 15.608 -0.369 -20.076 1.00 12.79 105 VAL A N 1
ATOM 826 C CA . VAL A 1 113 ? 15.939 -0.423 -21.497 1.00 13.41 105 VAL A CA 1
ATOM 827 C C . VAL A 1 113 ? 16.783 0.784 -21.869 1.00 13.86 105 VAL A C 1
ATOM 828 O O . VAL A 1 113 ? 17.852 0.659 -22.474 1.00 13.38 105 VAL A O 1
ATOM 832 N N . ILE A 1 114 ? 16.329 1.972 -21.471 1.00 12.61 106 ILE A N 1
ATOM 833 C CA . ILE A 1 114 ? 17.091 3.188 -21.752 1.00 14.05 106 ILE A CA 1
ATOM 834 C C . ILE A 1 114 ? 18.422 3.168 -21.019 1.00 14.05 106 ILE A C 1
ATOM 835 O O . ILE A 1 114 ? 19.451 3.597 -21.556 1.00 15.28 106 ILE A O 1
ATOM 840 N N . GLY A 1 115 ? 18.420 2.697 -19.770 1.00 11.70 107 GLY A N 1
ATOM 841 C CA . GLY A 1 115 ? 19.655 2.656 -19.013 1.00 16.54 107 GLY A CA 1
ATOM 842 C C . GLY A 1 115 ? 20.715 1.833 -19.711 1.00 15.40 107 GLY A C 1
ATOM 843 O O . GLY A 1 115 ? 21.873 2.248 -19.811 1.00 15.58 107 GLY A O 1
ATOM 844 N N . ASP A 1 116 ? 20.323 0.665 -20.229 1.00 12.47 108 ASP A N 1
ATOM 845 C CA . ASP A 1 116 ? 21.273 -0.207 -20.918 1.00 16.64 108 ASP A CA 1
ATOM 846 C C . ASP A 1 116 ? 21.727 0.396 -22.239 1.00 16.38 108 ASP A C 1
ATOM 847 O O . ASP A 1 116 ? 22.914 0.318 -22.590 1.00 13.43 108 ASP A O 1
ATOM 852 N N . MET A 1 117 ? 20.790 0.964 -23.004 1.00 12.84 109 MET A N 1
ATOM 853 C CA A MET A 1 117 ? 21.145 1.503 -24.311 0.74 14.39 109 MET A CA 1
ATOM 854 C CA B MET A 1 117 ? 21.129 1.515 -24.312 0.26 14.58 109 MET A CA 1
ATO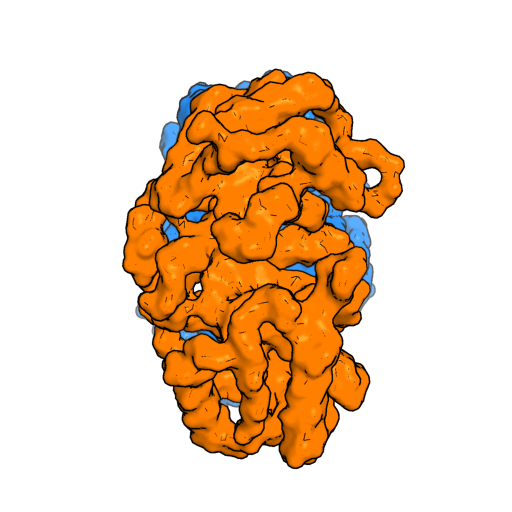M 855 C C . MET A 1 117 ? 22.048 2.720 -24.171 1.00 16.77 109 MET A C 1
ATOM 856 O O . MET A 1 117 ? 23.104 2.792 -24.812 1.00 12.97 109 MET A O 1
ATOM 865 N N . ALA A 1 118 ? 21.653 3.681 -23.333 1.00 13.09 110 ALA A N 1
ATOM 866 C CA . ALA A 1 118 ? 22.473 4.873 -23.143 1.00 14.84 110 ALA A CA 1
ATOM 867 C C . ALA A 1 118 ? 23.813 4.525 -22.511 1.00 14.77 110 ALA A C 1
ATOM 868 O O . ALA A 1 118 ? 24.845 5.104 -22.870 1.00 18.04 110 ALA A O 1
ATOM 870 N N . GLY A 1 119 ? 23.818 3.590 -21.559 1.00 15.68 111 GLY A N 1
ATOM 871 C CA . GLY A 1 119 ? 25.071 3.163 -20.961 1.00 11.52 111 GLY A CA 1
ATOM 872 C C . GLY A 1 119 ? 26.027 2.583 -21.984 1.00 15.27 111 GLY A C 1
ATOM 873 O O . GLY A 1 119 ? 27.203 2.956 -22.033 1.00 15.79 111 GLY A O 1
ATOM 874 N N . PHE A 1 120 ? 25.531 1.661 -22.817 1.00 11.62 112 PHE A N 1
ATOM 875 C CA . PHE A 1 120 ? 26.367 1.065 -23.863 1.00 11.76 112 PHE A CA 1
ATOM 876 C C . PHE A 1 120 ? 26.846 2.120 -24.854 1.00 14.93 112 PHE A C 1
ATOM 877 O O . PHE A 1 120 ? 28.029 2.145 -25.221 1.00 18.02 112 PHE A O 1
ATOM 885 N N . ALA A 1 121 ? 25.946 3.011 -25.281 1.00 12.08 113 ALA A N 1
ATOM 886 C CA . ALA A 1 121 ? 26.342 4.112 -26.160 1.00 13.37 113 ALA A CA 1
ATOM 887 C C . ALA A 1 121 ? 27.440 4.959 -25.537 1.00 14.72 113 ALA A C 1
ATOM 888 O O . ALA A 1 121 ? 28.362 5.402 -26.232 1.00 13.66 113 ALA A O 1
ATOM 890 N N . SER A 1 122 ? 27.348 5.220 -24.229 1.00 12.91 114 SER A N 1
ATOM 891 C CA . SER A 1 122 ? 28.355 6.052 -23.582 1.00 12.98 114 SER A CA 1
ATOM 892 C C . SER A 1 122 ? 29.703 5.352 -23.543 1.00 16.60 114 SER A C 1
ATOM 893 O O . SER A 1 122 ? 30.742 6.013 -23.539 1.00 13.02 114 SER A O 1
ATOM 896 N N . ALA A 1 123 ? 29.706 4.022 -23.512 1.00 16.18 115 ALA A N 1
ATOM 897 C CA . ALA A 1 123 ? 30.975 3.301 -23.500 1.00 13.62 115 ALA A CA 1
ATOM 898 C C . ALA A 1 123 ? 31.648 3.325 -24.864 1.00 13.70 115 ALA A C 1
ATOM 899 O O . ALA A 1 123 ? 32.884 3.255 -24.945 1.00 13.94 115 ALA A O 1
ATOM 901 N N . CYS A 1 124 ? 30.861 3.384 -25.941 1.00 11.30 116 CYS A N 1
ATOM 902 C CA . CYS A 1 124 ? 31.389 3.317 -27.300 1.00 12.24 116 CYS A CA 1
ATOM 903 C C . CYS A 1 124 ? 31.748 4.672 -27.869 1.00 15.31 116 CYS A C 1
ATOM 904 O O . CYS A 1 124 ? 32.670 4.753 -28.681 1.00 13.78 116 CYS A O 1
ATOM 907 N N . PHE A 1 125 ? 31.030 5.728 -27.489 1.00 11.61 117 PHE A N 1
ATOM 908 C CA . PHE A 1 125 ? 31.270 7.030 -28.095 1.00 14.23 117 PHE A CA 1
ATOM 909 C C . PHE A 1 125 ? 32.653 7.538 -27.716 1.00 12.07 117 PHE A C 1
ATOM 910 O O . PHE A 1 125 ? 32.951 7.716 -26.530 1.00 13.03 117 PHE A O 1
ATOM 918 N N . GLN A 1 126 ? 33.483 7.801 -28.725 1.00 14.42 118 GLN A N 1
ATOM 919 C CA . GLN A 1 126 ? 34.870 8.238 -28.524 1.00 14.31 118 GLN A CA 1
ATOM 920 C C . GLN A 1 126 ? 35.651 7.269 -27.642 1.00 16.95 118 GLN A C 1
ATOM 921 O O . GLN A 1 126 ? 36.633 7.657 -26.999 1.00 17.41 118 GLN A O 1
ATOM 927 N N . ARG A 1 127 ? 35.224 6.002 -27.631 1.00 15.15 119 ARG A N 1
ATOM 928 C CA . ARG A 1 127 ? 35.805 4.923 -26.831 1.00 15.47 119 ARG A CA 1
ATOM 929 C C . ARG A 1 127 ? 35.551 5.105 -25.339 1.00 16.69 119 ARG A C 1
ATOM 930 O O . ARG A 1 127 ? 36.229 4.491 -24.508 1.00 21.59 119 ARG A O 1
ATOM 938 N N . GLY A 1 128 ? 34.585 5.939 -24.979 1.00 15.27 120 GLY A N 1
ATOM 939 C CA . GLY A 1 128 ? 34.145 6.032 -23.604 1.00 15.86 120 GLY A CA 1
ATOM 940 C C . GLY A 1 128 ? 33.986 7.465 -23.154 1.00 15.61 120 GLY A C 1
ATOM 941 O O . GLY A 1 128 ? 34.963 8.219 -23.103 1.00 16.73 120 GLY A O 1
ATOM 942 N N . VAL A 1 129 ? 32.754 7.860 -22.851 1.00 16.00 121 VAL A N 1
ATOM 943 C CA . VAL A 1 129 ? 32.512 9.158 -22.236 1.00 14.43 121 VAL A CA 1
ATOM 944 C C . VAL A 1 129 ? 31.818 8.931 -20.898 1.00 24.37 121 VAL A C 1
ATOM 945 O O . VAL A 1 129 ? 31.730 7.794 -20.418 1.00 21.20 121 VAL A O 1
ATOM 949 N N . TYR A 1 130 ? 31.340 10.005 -20.277 1.00 18.45 122 TYR A N 1
ATOM 950 C CA . TYR A 1 130 ? 30.758 9.898 -18.949 1.00 19.88 122 TYR A CA 1
ATOM 951 C C . TYR A 1 130 ? 29.311 9.455 -19.033 1.00 15.77 122 TYR A C 1
ATOM 952 O O . TYR A 1 130 ? 28.621 9.705 -20.023 1.00 13.48 122 TYR A O 1
ATOM 961 N N . PHE A 1 131 ? 28.848 8.820 -17.962 1.00 13.16 123 PHE A N 1
ATOM 962 C CA . PHE A 1 131 ? 27.535 8.195 -17.922 1.00 13.56 123 PHE A CA 1
ATOM 963 C C . PHE A 1 131 ? 26.853 8.565 -16.615 1.00 13.40 123 PHE A C 1
ATOM 964 O O . PHE A 1 131 ? 27.469 8.505 -15.547 1.00 14.56 123 PHE A O 1
ATOM 972 N N . VAL A 1 132 ? 25.592 8.970 -16.707 1.00 13.12 124 VAL A N 1
ATOM 973 C CA . VAL A 1 132 ? 24.776 9.277 -15.542 1.00 13.97 124 VAL A CA 1
ATOM 974 C C . VAL A 1 132 ? 23.454 8.535 -15.686 1.00 16.96 124 VAL A C 1
ATOM 975 O O . VAL A 1 132 ? 22.870 8.496 -16.776 1.00 16.08 124 VAL A O 1
ATOM 979 N N . GLN A 1 133 ? 22.988 7.945 -14.591 1.00 19.47 125 GLN A N 1
ATOM 980 C CA . GLN A 1 133 ? 21.764 7.155 -14.580 1.00 18.69 125 GLN A CA 1
ATOM 981 C C . GLN A 1 133 ? 20.664 7.905 -13.851 1.00 17.40 125 GLN A C 1
ATOM 982 O O . GLN A 1 133 ? 20.841 8.269 -12.686 1.00 17.10 125 GLN A O 1
ATOM 988 N N . VAL A 1 134 ? 19.523 8.091 -14.513 1.00 14.07 126 VAL A N 1
ATOM 989 C CA . VAL A 1 134 ? 18.325 8.590 -13.839 1.00 17.34 126 VAL A CA 1
ATOM 990 C C . VAL A 1 134 ? 17.217 7.575 -14.083 1.00 15.15 126 VAL A C 1
ATOM 991 O O . VAL A 1 134 ? 16.395 7.746 -14.991 1.00 15.04 126 VAL A O 1
ATOM 995 N N . PRO A 1 135 ? 17.198 6.478 -13.327 1.00 15.12 127 PRO A N 1
ATOM 996 C CA . PRO A 1 135 ? 16.194 5.430 -13.565 1.00 17.14 127 PRO A CA 1
ATOM 997 C C . PRO A 1 135 ? 14.812 5.859 -13.096 1.00 18.09 127 PRO A C 1
ATOM 998 O O . PRO A 1 135 ? 14.636 6.352 -11.975 1.00 14.93 127 PRO A O 1
ATOM 1002 N N . THR A 1 136 ? 13.822 5.629 -13.957 1.00 15.10 128 THR A N 1
ATOM 1003 C CA . THR A 1 136 ? 12.457 6.067 -13.711 1.00 17.46 128 THR A CA 1
ATOM 1004 C C . THR A 1 136 ? 11.475 4.910 -13.541 1.00 15.32 128 THR A C 1
ATOM 1005 O O . THR A 1 136 ? 10.270 5.155 -13.434 1.00 15.57 128 THR A O 1
ATOM 1009 N N . THR A 1 137 ? 11.948 3.663 -13.524 1.00 14.72 129 THR A N 1
ATOM 1010 C CA . THR A 1 137 ? 11.122 2.544 -13.079 1.00 15.19 129 THR A CA 1
ATOM 1011 C C . THR A 1 137 ? 11.657 2.008 -11.758 1.00 16.00 129 THR A C 1
ATOM 1012 O O . THR A 1 137 ? 12.840 2.161 -11.435 1.00 19.06 129 THR A O 1
ATOM 1016 N N . LEU A 1 138 ? 10.770 1.374 -10.986 1.00 16.18 130 LEU A N 1
ATOM 1017 C CA . LEU A 1 138 ? 11.212 0.797 -9.726 1.00 16.67 130 LEU A CA 1
ATOM 1018 C C . LEU A 1 138 ? 12.252 -0.287 -9.978 1.00 19.58 130 LEU A C 1
ATOM 1019 O O . LEU A 1 138 ? 13.262 -0.366 -9.271 1.00 16.31 130 LEU A O 1
ATOM 1024 N N . LEU A 1 139 ? 12.027 -1.118 -11.001 1.00 19.82 131 LEU A N 1
ATOM 1025 C CA . LEU A 1 139 ? 12.965 -2.195 -11.306 1.00 15.48 131 LEU A CA 1
ATOM 1026 C C . LEU A 1 139 ? 14.342 -1.637 -11.659 1.00 15.90 131 LEU A C 1
ATOM 1027 O O . LEU A 1 139 ? 15.356 -2.114 -11.146 1.00 18.27 131 LEU A O 1
ATOM 1032 N N . SER A 1 140 ? 14.399 -0.595 -12.501 1.00 16.41 132 SER A N 1
ATOM 1033 C CA . SER A 1 140 ? 15.707 -0.039 -12.847 1.00 13.90 132 SER A CA 1
ATOM 1034 C C . SER A 1 140 ? 16.358 0.635 -11.648 1.00 14.30 132 SER A C 1
ATOM 1035 O O . SER A 1 140 ? 17.589 0.604 -11.513 1.00 16.40 132 SER A O 1
ATOM 1038 N N . GLN A 1 141 ? 15.556 1.212 -10.751 1.00 14.90 133 GLN A N 1
ATOM 1039 C CA . GLN A 1 141 ? 16.104 1.814 -9.538 1.00 15.45 133 GLN A CA 1
ATOM 1040 C C . GLN A 1 141 ? 16.756 0.799 -8.606 1.00 26.01 133 GLN A C 1
ATOM 1041 O O . GLN A 1 141 ? 17.728 1.139 -7.924 1.00 24.55 133 GLN A O 1
ATOM 1047 N N . VAL A 1 142 ? 16.241 -0.431 -8.529 1.00 17.69 134 VAL A N 1
ATOM 1048 C CA . VAL A 1 142 ? 16.780 -1.402 -7.576 1.00 19.00 134 VAL A CA 1
ATOM 1049 C C . VAL A 1 142 ? 17.629 -2.469 -8.238 1.00 21.00 134 VAL A C 1
ATOM 1050 O O . VAL A 1 142 ? 18.184 -3.323 -7.534 1.00 21.80 134 VAL A O 1
ATOM 1054 N N . ASP A 1 143 ? 17.735 -2.463 -9.564 1.00 16.90 135 ASP A N 1
ATOM 1055 C CA . ASP A 1 143 ? 18.458 -3.517 -10.262 1.00 20.59 135 ASP A CA 1
ATOM 1056 C C . ASP A 1 143 ? 19.479 -2.932 -11.232 1.00 20.11 135 ASP A C 1
ATOM 1057 O O . ASP A 1 143 ? 20.655 -3.308 -11.208 1.00 28.50 135 ASP A O 1
ATOM 1062 N N . SER A 1 144 ? 19.051 -2.005 -12.084 1.00 21.60 136 SER A N 1
ATOM 1063 C CA . SER A 1 144 ? 19.951 -1.448 -13.087 1.00 26.36 136 SER A CA 1
ATOM 1064 C C . SER A 1 144 ? 20.970 -0.471 -12.511 1.00 32.95 136 SER A C 1
ATOM 1065 O O . SER A 1 144 ? 21.927 -0.115 -13.208 1.00 38.12 136 SER A O 1
ATOM 1068 N N . SER A 1 145 ? 20.809 -0.049 -11.263 1.00 30.01 137 SER A N 1
ATOM 1069 C CA . SER A 1 145 ? 21.615 1.027 -10.704 1.00 31.44 137 SER A CA 1
ATOM 1070 C C . SER A 1 145 ? 22.922 0.544 -10.093 1.00 28.79 137 SER A C 1
ATOM 1071 O O . SER A 1 145 ? 23.762 1.373 -9.729 1.00 28.05 137 SER A O 1
ATOM 1074 N N . VAL A 1 146 ? 23.099 -0.765 -9.941 1.00 20.52 138 VAL A N 1
ATOM 1075 C CA . VAL A 1 146 ? 24.340 -1.346 -9.457 1.00 24.05 138 VAL A CA 1
ATOM 1076 C C . VAL A 1 146 ? 24.722 -2.480 -10.400 1.00 23.85 138 VAL A C 1
ATOM 1077 O O . VAL A 1 146 ? 23.860 -3.258 -10.823 1.00 26.67 138 VAL A O 1
ATOM 1081 N N . GLY A 1 147 ? 26.003 -2.565 -10.745 1.00 23.17 139 GLY A N 1
ATOM 1082 C CA . GLY A 1 147 ? 26.497 -3.744 -11.431 1.00 27.13 139 GLY A CA 1
ATOM 1083 C C . GLY A 1 147 ? 27.357 -3.425 -12.633 1.00 26.50 139 GLY A C 1
ATOM 1084 O O . GLY A 1 147 ? 28.215 -4.223 -13.026 1.00 31.29 139 GLY A O 1
ATOM 1085 N N . GLY A 1 148 ? 27.115 -2.265 -13.233 1.00 18.37 140 GLY A N 1
ATOM 1086 C CA . GLY A 1 148 ? 27.915 -1.778 -14.339 1.00 28.90 140 GLY A CA 1
ATOM 1087 C C . GLY A 1 148 ? 27.640 -2.422 -15.681 1.00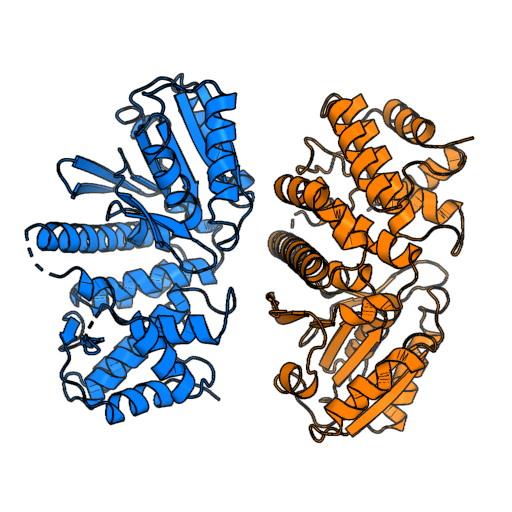 28.77 140 GLY A C 1
ATOM 1088 O O . GLY A 1 148 ? 28.270 -2.042 -16.675 1.00 29.01 140 GLY A O 1
ATOM 1089 N N . LYS A 1 149 ? 26.725 -3.377 -15.751 1.00 21.78 141 LYS A N 1
ATOM 1090 C CA . LYS A 1 149 ? 26.438 -4.037 -17.010 1.00 24.59 141 LYS A CA 1
ATOM 1091 C C . LYS A 1 149 ? 25.571 -3.135 -17.871 1.00 24.37 141 LYS A C 1
ATOM 1092 O O . LYS A 1 149 ? 24.582 -2.563 -17.400 1.00 22.39 141 LYS A O 1
ATOM 1098 N N . THR A 1 150 ? 25.957 -2.988 -19.127 1.00 15.02 142 THR A N 1
ATOM 1099 C CA . THR A 1 150 ? 25.112 -2.367 -20.128 1.00 15.98 142 THR A CA 1
ATOM 1100 C C . THR A 1 150 ? 25.079 -3.302 -21.324 1.00 27.93 142 THR A C 1
ATOM 1101 O O . THR A 1 150 ? 25.943 -4.169 -21.480 1.00 20.46 142 THR A O 1
ATOM 1105 N N . GLY A 1 151 ? 24.066 -3.153 -22.160 1.00 33.32 143 GLY A N 1
ATOM 1106 C CA . GLY A 1 151 ? 23.916 -4.115 -23.232 1.00 35.92 143 GLY A CA 1
ATOM 1107 C C . GLY A 1 151 ? 22.726 -3.806 -24.105 1.00 29.29 143 GLY A C 1
ATOM 1108 O O . GLY A 1 151 ? 21.906 -2.935 -23.802 1.00 24.14 143 GLY A O 1
ATOM 1109 N N . ILE A 1 152 ? 22.665 -4.523 -25.223 1.00 20.82 144 ILE A N 1
ATOM 1110 C CA . ILE A 1 152 ? 21.519 -4.503 -26.115 1.00 14.21 144 ILE A CA 1
ATOM 1111 C C . ILE A 1 152 ? 21.286 -5.925 -26.599 1.00 18.22 144 ILE A C 1
ATOM 1112 O O . ILE A 1 152 ? 22.100 -6.824 -26.383 1.00 15.91 144 ILE A O 1
ATOM 1117 N N . ASN A 1 153 ? 20.182 -6.102 -27.304 1.00 16.75 145 ASN A N 1
ATOM 1118 C CA . ASN A 1 153 ? 19.824 -7.411 -27.812 1.00 15.33 145 ASN A CA 1
ATOM 1119 C C . ASN A 1 153 ? 20.337 -7.592 -29.234 1.00 21.98 145 ASN A C 1
ATOM 1120 O O . ASN A 1 153 ? 20.613 -6.632 -29.957 1.00 18.10 145 ASN A O 1
ATOM 1125 N N . HIS A 1 154 ? 20.466 -8.851 -29.618 1.00 22.56 146 HIS A N 1
ATOM 1126 C CA . HIS A 1 154 ? 20.649 -9.317 -30.973 1.00 20.34 146 HIS A CA 1
ATOM 1127 C C . HIS A 1 154 ? 19.499 -10.260 -31.305 1.00 21.40 146 HIS A C 1
ATOM 1128 O O . HIS A 1 154 ? 18.972 -10.925 -30.406 1.00 22.13 146 HIS A O 1
ATOM 1135 N N . PRO A 1 155 ? 19.059 -10.310 -32.563 1.00 22.79 147 PRO A N 1
ATOM 1136 C CA . PRO A 1 155 ? 17.995 -11.263 -32.926 1.00 26.48 147 PRO A CA 1
ATOM 1137 C C . PRO A 1 155 ? 18.250 -12.680 -32.436 1.00 27.29 147 PRO A C 1
ATOM 1138 O O . PRO A 1 155 ? 17.295 -13.415 -32.167 1.00 25.26 147 PRO A O 1
ATOM 1142 N N . LEU A 1 156 ? 19.509 -13.079 -32.280 1.00 24.32 148 LEU A N 1
ATOM 1143 C CA . LEU A 1 156 ? 19.836 -14.433 -31.855 1.00 27.15 148 LEU A CA 1
ATOM 1144 C C . LEU A 1 156 ? 20.176 -14.529 -30.380 1.00 27.95 148 LEU A C 1
ATOM 1145 O O . LEU A 1 156 ? 20.479 -15.624 -29.902 1.00 27.28 148 LEU A O 1
ATOM 1150 N N . GLY A 1 157 ? 20.135 -13.426 -29.645 1.00 25.35 149 GLY A N 1
ATOM 1151 C CA . GLY A 1 157 ? 20.449 -13.521 -28.233 1.00 28.01 149 GLY A CA 1
ATOM 1152 C C . GLY A 1 157 ? 20.292 -12.223 -27.479 1.00 27.23 149 GLY A C 1
ATOM 1153 O O . GLY A 1 157 ? 20.816 -11.183 -27.895 1.00 25.60 149 GLY A O 1
ATOM 1154 N N . LYS A 1 158 ? 19.582 -12.266 -26.359 1.00 24.16 150 LYS A N 1
ATOM 1155 C CA . LYS A 1 158 ? 19.344 -11.050 -25.602 1.00 27.81 150 LYS A CA 1
ATOM 1156 C C . LYS A 1 158 ? 20.567 -10.690 -24.773 1.00 25.43 150 LYS A C 1
ATOM 1157 O O . LYS A 1 158 ? 21.269 -11.566 -24.266 1.00 23.61 150 LYS A O 1
ATOM 1163 N N . ASN A 1 159 ? 20.821 -9.383 -24.658 1.00 19.26 151 ASN A N 1
ATOM 1164 C CA . ASN A 1 159 ? 21.913 -8.843 -23.851 1.00 26.70 151 ASN A CA 1
ATOM 1165 C C . ASN A 1 159 ? 23.240 -9.533 -24.162 1.00 26.62 151 ASN A C 1
ATOM 1166 O O . ASN A 1 159 ? 24.041 -9.821 -23.273 1.00 26.61 151 ASN A O 1
ATOM 1171 N N . MET A 1 160 ? 23.482 -9.791 -25.444 1.00 20.68 152 MET A N 1
ATOM 1172 C CA . MET A 1 160 ? 24.722 -10.427 -25.867 1.00 19.35 152 MET A CA 1
ATOM 1173 C C . MET A 1 160 ? 25.754 -9.437 -26.379 1.00 18.29 152 MET A C 1
ATOM 1174 O O . MET A 1 160 ? 26.875 -9.843 -26.700 1.00 18.31 152 MET A O 1
ATOM 1179 N N . LEU A 1 161 ? 25.396 -8.161 -26.482 1.00 15.47 153 LEU A N 1
ATOM 1180 C CA . LEU A 1 161 ? 26.292 -7.115 -26.943 1.00 18.62 153 LEU A CA 1
ATOM 1181 C C . LEU A 1 161 ? 26.267 -6.018 -25.893 1.00 14.23 153 LEU A C 1
ATOM 1182 O O . LEU A 1 161 ? 25.190 -5.627 -25.442 1.00 15.95 153 LEU A O 1
ATOM 1187 N N . GLY A 1 162 ? 27.433 -5.541 -25.475 1.00 13.58 154 GLY A N 1
ATOM 1188 C CA . GLY A 1 162 ? 27.425 -4.478 -24.488 1.00 13.74 154 GLY A CA 1
ATOM 1189 C C . GLY A 1 162 ? 28.806 -4.176 -23.952 1.00 15.69 154 GLY A C 1
ATOM 1190 O O . GLY A 1 162 ? 29.822 -4.482 -24.578 1.00 13.49 154 GLY A O 1
ATOM 1191 N N . ALA A 1 163 ? 28.812 -3.553 -22.783 1.00 14.35 155 ALA A N 1
ATOM 1192 C CA . ALA A 1 163 ? 30.033 -3.056 -22.178 1.00 17.88 155 ALA A CA 1
ATOM 1193 C C . ALA A 1 163 ? 29.801 -2.951 -20.685 1.00 15.01 155 ALA A C 1
ATOM 1194 O O . ALA A 1 163 ? 28.672 -2.757 -20.233 1.00 14.74 155 ALA A O 1
ATOM 1196 N N . PHE A 1 164 ? 30.866 -3.114 -19.925 1.00 12.92 156 PHE A N 1
ATOM 1197 C CA . PHE A 1 164 ? 30.819 -2.732 -18.524 1.00 13.03 156 PHE A CA 1
ATOM 1198 C C . PHE A 1 164 ? 31.072 -1.230 -18.445 1.00 20.95 156 PHE A C 1
ATOM 1199 O O . PHE A 1 164 ? 32.061 -0.728 -18.984 1.00 15.65 156 PHE A O 1
ATOM 1207 N N . GLN A 1 165 ? 30.158 -0.515 -17.810 1.00 17.38 157 GLN A N 1
ATOM 1208 C CA . GLN A 1 165 ? 30.206 0.942 -17.796 1.00 16.58 157 GLN A CA 1
ATOM 1209 C C . GLN A 1 165 ? 29.546 1.417 -16.512 1.00 22.81 157 GLN A C 1
ATOM 1210 O O . GLN A 1 165 ? 28.360 1.154 -16.292 1.00 27.69 157 GLN A O 1
ATOM 1216 N N . GLN A 1 166 ? 30.307 2.053 -15.666 1.00 21.71 158 GLN A N 1
ATOM 1217 C CA . GLN A 1 166 ? 29.753 2.502 -14.397 1.00 15.92 158 GLN A CA 1
ATOM 1218 C C . GLN A 1 166 ? 29.318 3.956 -14.507 1.00 17.07 158 GLN A C 1
ATOM 1219 O O . GLN A 1 166 ? 29.977 4.741 -15.192 1.00 15.14 158 GLN A O 1
ATOM 1225 N N . PRO A 1 167 ? 28.236 4.346 -13.835 1.00 16.11 159 PRO A N 1
ATOM 1226 C CA . PRO A 1 167 ? 27.818 5.753 -13.848 1.00 13.50 159 PRO A CA 1
ATOM 1227 C C . PRO A 1 167 ? 28.660 6.600 -12.907 1.00 16.14 159 PRO A C 1
ATOM 1228 O O . PRO A 1 167 ? 29.262 6.108 -11.950 1.00 18.31 159 PRO A O 1
ATOM 1232 N N . GLN A 1 168 ? 28.676 7.912 -13.195 1.00 14.28 160 GLN A N 1
ATOM 1233 C CA . GLN A 1 168 ? 29.269 8.869 -12.268 1.00 18.79 160 GLN A CA 1
ATOM 1234 C C . GLN A 1 168 ? 28.384 9.081 -11.053 1.00 19.36 160 GLN A C 1
ATOM 1235 O O . GLN A 1 168 ? 28.875 9.440 -9.971 1.00 17.91 160 GLN A O 1
ATOM 1241 N N . VAL A 1 169 ? 27.085 8.865 -11.223 1.00 18.91 161 VAL A N 1
ATOM 1242 C CA . VAL A 1 169 ? 26.071 9.116 -10.207 1.00 15.86 161 VAL A CA 1
ATOM 1243 C C . VAL A 1 169 ? 24.772 8.493 -10.697 1.00 21.93 161 VAL A C 1
ATOM 1244 O O . VAL A 1 169 ? 24.528 8.405 -11.911 1.00 17.14 161 VAL A O 1
ATOM 1248 N N . VAL A 1 170 ? 23.944 8.037 -9.761 1.00 20.22 162 VAL A N 1
ATOM 1249 C CA . VAL A 1 170 ? 22.588 7.588 -10.036 1.00 16.07 162 VAL A CA 1
ATOM 1250 C C . VAL A 1 170 ? 21.635 8.457 -9.226 1.00 17.31 162 VAL A C 1
ATOM 1251 O O . VAL A 1 170 ? 21.819 8.629 -8.016 1.00 16.67 162 VAL A O 1
ATOM 1255 N N . LEU A 1 171 ? 20.620 8.988 -9.881 1.00 18.17 163 LEU A N 1
ATOM 1256 C CA . LEU A 1 171 ? 19.625 9.830 -9.226 1.00 20.22 163 LEU A CA 1
ATOM 1257 C C . LEU A 1 171 ? 18.299 9.076 -9.271 1.00 20.65 163 LEU A C 1
ATOM 1258 O O . LEU A 1 171 ? 17.746 8.865 -10.354 1.00 20.90 163 LEU A O 1
ATOM 1263 N N . ALA A 1 172 ? 17.795 8.666 -8.100 1.00 17.31 164 ALA A N 1
ATOM 1264 C CA . ALA A 1 172 ? 16.579 7.854 -7.992 1.00 21.66 164 ALA A CA 1
ATOM 1265 C C . ALA A 1 172 ? 15.498 8.660 -7.278 1.00 18.53 164 ALA A C 1
ATOM 1266 O O . ALA A 1 172 ? 15.465 8.714 -6.046 1.00 18.77 164 ALA A O 1
ATOM 1268 N N . ASP A 1 173 ? 14.592 9.257 -8.050 1.00 17.80 165 ASP A N 1
ATOM 1269 C CA . ASP A 1 173 ? 13.565 10.145 -7.517 1.00 18.69 165 ASP A CA 1
ATOM 1270 C C . ASP A 1 173 ? 12.245 9.389 -7.490 1.00 20.31 165 ASP A C 1
ATOM 1271 O O . ASP A 1 173 ? 11.664 9.109 -8.542 1.00 19.57 165 ASP A O 1
ATOM 1276 N N . MET A 1 174 ? 11.751 9.110 -6.282 1.00 21.23 166 MET A N 1
ATOM 1277 C CA . MET A 1 174 ? 10.547 8.297 -6.121 1.00 25.36 166 MET A CA 1
ATOM 1278 C C . MET A 1 174 ? 9.324 8.938 -6.765 1.00 27.80 166 MET A C 1
ATOM 1279 O O . MET A 1 174 ? 8.389 8.229 -7.156 1.00 22.49 166 MET A O 1
ATOM 1284 N N . ALA A 1 175 ? 9.295 10.270 -6.866 1.00 26.78 167 ALA A N 1
ATOM 1285 C CA . ALA A 1 175 ? 8.117 10.932 -7.418 1.00 29.17 167 ALA A CA 1
ATOM 1286 C C . ALA A 1 175 ? 7.846 10.491 -8.851 1.00 20.28 167 ALA A C 1
ATOM 1287 O O . ALA A 1 175 ? 6.687 10.423 -9.273 1.00 24.36 167 ALA A O 1
ATOM 1289 N N . GLN A 1 176 ? 8.895 10.164 -9.605 1.00 19.65 168 GLN A N 1
ATOM 1290 C CA . GLN A 1 176 ? 8.713 9.681 -10.967 1.00 19.82 168 GLN A CA 1
ATOM 1291 C C . GLN A 1 176 ? 7.938 8.368 -11.021 1.00 21.73 168 GLN A C 1
ATOM 1292 O O . GLN A 1 176 ? 7.320 8.067 -12.048 1.00 24.11 168 GLN A O 1
ATOM 1298 N N . LEU A 1 177 ? 7.927 7.598 -9.935 1.00 21.69 169 LEU A N 1
ATOM 1299 C CA . LEU A 1 177 ? 7.146 6.364 -9.916 1.00 25.53 169 LEU A CA 1
ATOM 1300 C C . LEU A 1 177 ? 5.641 6.614 -9.916 1.00 25.43 169 LEU A C 1
ATOM 1301 O O . LEU A 1 177 ? 4.872 5.680 -10.171 1.00 20.16 169 LEU A O 1
ATOM 1306 N N . ASN A 1 178 ? 5.198 7.848 -9.661 1.00 23.80 170 ASN A N 1
ATOM 1307 C CA . ASN A 1 178 ? 3.767 8.119 -9.604 1.00 25.12 170 ASN A CA 1
ATOM 1308 C C . ASN A 1 178 ? 3.064 7.916 -10.943 1.00 26.08 170 ASN A C 1
ATOM 1309 O O . ASN A 1 178 ? 1.854 7.674 -10.960 1.00 26.35 170 ASN A O 1
ATOM 1314 N N . THR A 1 179 ? 3.777 8.024 -12.059 1.00 20.20 171 THR A N 1
ATOM 1315 C CA . THR A 1 179 ? 3.189 7.842 -13.378 1.00 21.16 171 THR A CA 1
ATOM 1316 C C . THR A 1 179 ? 3.438 6.451 -13.940 1.00 23.55 171 THR A C 1
ATOM 1317 O O . THR A 1 179 ? 3.020 6.165 -15.065 1.00 21.27 171 THR A O 1
ATOM 1321 N N . LEU A 1 180 ? 4.128 5.600 -13.194 1.00 25.75 172 LEU A N 1
ATOM 1322 C CA . LEU A 1 180 ? 4.423 4.253 -13.654 1.00 22.02 172 LEU A CA 1
ATOM 1323 C C . LEU A 1 180 ? 3.146 3.412 -13.663 1.00 20.58 172 LEU A C 1
ATOM 1324 O O . LEU A 1 180 ? 2.340 3.499 -12.731 1.00 21.68 172 LEU A O 1
ATOM 1329 N N . PRO A 1 181 ? 2.915 2.614 -14.704 1.00 22.28 173 PRO A N 1
ATOM 1330 C CA . PRO A 1 181 ? 1.777 1.682 -14.676 1.00 25.17 173 PRO A CA 1
ATOM 1331 C C . PRO A 1 181 ? 1.871 0.719 -13.496 1.00 29.32 173 PRO A C 1
ATOM 1332 O O . PRO A 1 181 ? 2.962 0.332 -13.071 1.00 19.26 173 PRO A O 1
ATOM 1336 N N . GLU A 1 182 ? 0.697 0.317 -12.986 1.00 27.53 174 GLU A N 1
ATOM 1337 C CA . GLU A 1 182 ? 0.633 -0.504 -11.776 1.00 23.31 174 GLU A CA 1
ATOM 1338 C C . GLU A 1 182 ? 1.405 -1.807 -11.935 1.00 21.85 174 GLU A C 1
ATOM 1339 O O . GLU A 1 182 ? 2.115 -2.230 -11.014 1.00 17.59 174 GLU A O 1
ATOM 1345 N N . ARG A 1 183 ? 1.263 -2.468 -13.085 1.00 19.50 175 ARG A N 1
ATOM 1346 C CA . ARG A 1 183 ? 2.000 -3.709 -13.311 1.00 21.16 175 ARG A CA 1
ATOM 1347 C C . ARG A 1 183 ? 3.508 -3.477 -13.277 1.00 21.65 175 ARG A C 1
ATOM 1348 O O . ARG A 1 183 ? 4.267 -4.339 -12.814 1.00 15.52 175 ARG A O 1
ATOM 1356 N N . GLU A 1 184 ? 3.966 -2.318 -13.759 1.00 20.62 176 GLU A N 1
ATOM 1357 C CA . GLU A 1 184 ? 5.403 -2.060 -13.730 1.00 19.57 176 GLU A CA 1
ATOM 1358 C C . GLU A 1 184 ? 5.886 -1.842 -12.304 1.00 14.81 176 GLU A C 1
ATOM 1359 O O . GLU A 1 184 ? 6.941 -2.356 -11.915 1.00 16.21 176 GLU A O 1
ATOM 1365 N N . LEU A 1 185 ? 5.125 -1.087 -11.505 1.00 19.25 177 LEU A N 1
ATOM 1366 C CA . LEU A 1 185 ? 5.470 -0.934 -10.096 1.00 16.63 177 LEU A CA 1
ATOM 1367 C C . LEU A 1 185 ? 5.575 -2.290 -9.408 1.00 17.96 177 LEU A C 1
ATOM 1368 O O . LEU A 1 185 ? 6.553 -2.569 -8.704 1.00 18.10 177 LEU A O 1
ATOM 1373 N N . SER A 1 186 ? 4.556 -3.141 -9.576 1.00 15.93 178 SER A N 1
ATOM 1374 C CA . SER A 1 186 ? 4.612 -4.470 -8.972 1.00 16.88 178 SER A CA 1
ATOM 1375 C C . SER A 1 186 ? 5.815 -5.259 -9.477 1.00 15.23 178 SER A C 1
ATOM 1376 O O . SER A 1 186 ? 6.479 -5.962 -8.700 1.00 15.19 178 SER A O 1
ATOM 1379 N N . ALA A 1 187 ? 6.129 -5.137 -10.772 1.00 18.30 179 ALA A N 1
ATOM 1380 C CA . ALA A 1 187 ? 7.301 -5.828 -11.321 1.00 15.99 179 ALA A CA 1
ATOM 1381 C C . ALA A 1 187 ? 8.582 -5.417 -10.603 1.00 18.29 179 ALA A C 1
ATOM 1382 O O . ALA A 1 187 ? 9.475 -6.245 -10.381 1.00 17.37 179 ALA A O 1
ATOM 1384 N N . GLY A 1 188 ? 8.701 -4.137 -10.248 1.00 16.45 180 GLY A N 1
ATOM 1385 C CA . GLY A 1 188 ? 9.832 -3.711 -9.443 1.00 15.51 180 GLY A CA 1
ATOM 1386 C C . GLY A 1 188 ? 9.816 -4.313 -8.052 1.00 16.97 180 GLY A C 1
ATOM 1387 O O . GLY A 1 188 ? 10.853 -4.739 -7.544 1.00 19.57 180 GLY A O 1
ATOM 1388 N N . LEU A 1 189 ? 8.636 -4.373 -7.419 1.00 13.57 181 LEU A N 1
ATOM 1389 C CA . LEU A 1 189 ? 8.556 -4.925 -6.070 1.00 13.06 181 LEU A CA 1
ATOM 1390 C C . LEU A 1 189 ? 8.923 -6.406 -6.053 1.00 13.88 181 LEU A C 1
ATOM 1391 O O . LEU A 1 189 ? 9.386 -6.925 -5.028 1.00 16.02 181 LEU A O 1
ATOM 1396 N N . ALA A 1 190 ? 8.734 -7.098 -7.175 1.00 13.79 182 ALA A N 1
ATOM 1397 C CA . ALA A 1 190 ? 9.206 -8.480 -7.274 1.00 13.58 182 ALA A CA 1
ATOM 1398 C C . ALA A 1 190 ? 10.705 -8.562 -7.019 1.00 18.55 182 ALA A C 1
ATOM 1399 O O . ALA A 1 190 ? 11.185 -9.459 -6.316 1.00 16.03 182 ALA A O 1
ATOM 1401 N N . GLU A 1 191 ? 11.467 -7.625 -7.576 1.00 15.35 183 GLU A N 1
ATOM 1402 C CA . GLU A 1 191 ? 12.901 -7.659 -7.352 1.00 14.68 183 GLU A CA 1
ATOM 1403 C C . GLU A 1 191 ? 13.231 -7.257 -5.924 1.00 14.69 183 GLU A C 1
ATOM 1404 O O . GLU A 1 191 ? 14.172 -7.804 -5.336 1.00 17.24 183 GLU A O 1
ATOM 1410 N N . VAL A 1 192 ? 12.452 -6.334 -5.341 1.00 12.67 184 VAL A N 1
ATOM 1411 C CA . VAL A 1 192 ? 12.654 -5.967 -3.940 1.00 14.20 184 VAL A CA 1
ATOM 1412 C C . VAL A 1 192 ? 12.428 -7.178 -3.047 1.00 17.39 184 VAL A C 1
ATOM 1413 O O . VAL A 1 192 ? 13.223 -7.469 -2.145 1.00 17.29 184 VAL A O 1
ATOM 1417 N N . ILE A 1 193 ? 11.302 -7.866 -3.252 1.00 14.74 185 ILE A N 1
ATOM 1418 C CA . ILE A 1 193 ? 11.011 -9.096 -2.520 1.00 17.47 185 ILE A CA 1
ATOM 1419 C C . ILE A 1 193 ? 12.132 -10.108 -2.704 1.00 18.06 185 ILE A C 1
ATOM 1420 O O . ILE A 1 193 ? 12.510 -10.817 -1.760 1.00 17.92 185 ILE A O 1
ATOM 1425 N N . LYS A 1 194 ? 12.679 -10.187 -3.921 1.00 18.17 186 LYS A N 1
ATOM 1426 C CA . LYS A 1 194 ? 13.737 -11.150 -4.211 1.00 15.54 186 LYS A CA 1
ATOM 1427 C C . LYS A 1 194 ? 14.932 -10.940 -3.289 1.00 17.74 186 LYS A C 1
ATOM 1428 O O . LYS A 1 194 ? 15.445 -11.896 -2.698 1.00 13.07 186 LYS A O 1
ATOM 1434 N N . TYR A 1 195 ? 15.386 -9.686 -3.144 1.00 16.61 187 TYR A N 1
ATOM 1435 C CA . TYR A 1 195 ? 16.517 -9.418 -2.258 1.00 13.65 187 TYR A CA 1
ATOM 1436 C C . TYR A 1 195 ? 16.242 -9.902 -0.848 1.00 14.05 187 TYR A C 1
ATOM 1437 O O . TYR A 1 195 ? 17.132 -10.447 -0.184 1.00 19.50 187 TYR A O 1
ATOM 1446 N N . ALA A 1 196 ? 15.028 -9.669 -0.354 1.00 18.29 188 ALA A N 1
ATOM 1447 C CA . ALA A 1 196 ? 14.693 -10.130 0.987 1.00 17.67 188 ALA A CA 1
ATOM 1448 C C . ALA A 1 196 ? 14.707 -11.655 1.065 1.00 17.21 188 ALA A C 1
ATOM 1449 O O . ALA A 1 196 ? 15.247 -12.230 2.017 1.00 19.22 188 ALA A O 1
ATOM 1451 N N . LEU A 1 197 ? 14.142 -12.323 0.061 1.00 15.15 189 LEU A N 1
ATOM 1452 C CA . LEU A 1 197 ? 14.028 -13.777 0.112 1.00 13.80 189 LEU A CA 1
ATOM 1453 C C . LEU A 1 197 ? 15.386 -14.457 -0.013 1.00 15.27 189 LEU A C 1
ATOM 1454 O O . LEU A 1 197 ? 15.609 -15.511 0.595 1.00 17.19 189 LEU A O 1
ATOM 1459 N N . LEU A 1 198 ? 16.301 -13.886 -0.795 1.00 16.52 190 LEU A N 1
ATOM 1460 C CA . LEU A 1 198 ? 17.590 -14.545 -0.986 1.00 16.28 190 LEU A CA 1
ATOM 1461 C C . LEU A 1 198 ? 18.566 -14.289 0.156 1.00 21.76 190 LEU A C 1
ATOM 1462 O O . LEU A 1 198 ? 19.462 -15.111 0.374 1.00 23.23 190 LEU A O 1
ATOM 1467 N N . GLY A 1 199 ? 18.427 -13.188 0.894 1.00 23.27 191 GLY A N 1
ATOM 1468 C CA . GLY A 1 199 ? 19.464 -12.897 1.863 1.00 19.20 191 GLY A CA 1
ATOM 1469 C C . GLY A 1 199 ? 19.153 -11.991 3.040 1.00 22.04 191 GLY A C 1
ATOM 1470 O O . GLY A 1 199 ? 20.093 -11.556 3.709 1.00 27.35 191 GLY A O 1
ATOM 1471 N N . ASP A 1 200 ? 17.882 -11.703 3.340 1.00 20.90 192 ASP A N 1
ATOM 1472 C CA . ASP A 1 200 ? 17.594 -10.752 4.428 1.00 17.41 192 ASP A CA 1
ATOM 1473 C C . ASP A 1 200 ? 16.166 -10.983 4.939 1.00 25.45 192 ASP A C 1
ATOM 1474 O O . ASP A 1 200 ? 15.220 -10.364 4.456 1.00 21.13 192 ASP A O 1
ATOM 1479 N N . GLU A 1 201 ? 16.035 -11.851 5.942 1.00 22.49 193 GLU A N 1
ATOM 1480 C CA . GLU A 1 201 ? 14.705 -12.117 6.473 1.00 22.87 193 GLU A CA 1
ATOM 1481 C C . GLU A 1 201 ? 14.149 -10.911 7.223 1.00 26.48 193 GLU A C 1
ATOM 1482 O O . GLU A 1 201 ? 12.932 -10.685 7.210 1.00 25.97 193 GLU A O 1
ATOM 1488 N N . ASP A 1 202 ? 15.016 -10.113 7.857 1.00 25.27 194 ASP A N 1
ATOM 1489 C CA . ASP A 1 202 ? 14.562 -8.866 8.468 1.00 23.27 194 ASP A CA 1
ATOM 1490 C C . ASP A 1 202 ? 13.929 -7.948 7.430 1.00 24.68 194 ASP A C 1
ATOM 1491 O O . ASP A 1 202 ? 12.899 -7.316 7.692 1.00 22.19 194 ASP A O 1
ATOM 1496 N N . PHE A 1 203 ? 14.534 -7.864 6.243 1.00 22.32 195 PHE A N 1
ATOM 1497 C CA . PHE A 1 203 ? 13.946 -7.083 5.162 1.00 24.64 195 PHE A CA 1
ATOM 1498 C C . PHE A 1 203 ? 12.585 -7.647 4.767 1.00 23.78 195 PHE A C 1
ATOM 1499 O O . PHE A 1 203 ? 11.643 -6.892 4.495 1.00 21.67 195 PHE A O 1
ATOM 1507 N N . LEU A 1 204 ? 12.458 -8.978 4.750 1.00 18.66 196 LEU A N 1
ATOM 1508 C CA . LEU A 1 204 ? 11.161 -9.586 4.483 1.00 19.09 196 LEU A CA 1
ATOM 1509 C C . LEU A 1 204 ? 10.118 -9.107 5.481 1.00 17.57 196 LEU A C 1
ATOM 1510 O O . LEU A 1 204 ? 9.015 -8.701 5.094 1.00 17.75 196 LEU A O 1
ATOM 1515 N N . VAL A 1 205 ? 10.447 -9.165 6.776 1.00 18.69 197 VAL A N 1
ATOM 1516 C CA . VAL A 1 205 ? 9.535 -8.691 7.814 1.00 23.14 197 VAL A CA 1
ATOM 1517 C C . VAL A 1 205 ? 9.119 -7.253 7.535 1.00 26.04 197 VAL A C 1
ATOM 1518 O O . VAL A 1 205 ? 7.936 -6.900 7.626 1.00 21.81 197 VAL A O 1
ATOM 1522 N N . TRP A 1 206 ? 10.080 -6.407 7.170 1.00 19.72 198 TRP A N 1
ATOM 1523 C CA . TRP A 1 206 ? 9.754 -5.007 6.913 1.00 19.93 198 TRP A CA 1
ATOM 1524 C C . TRP A 1 206 ? 8.823 -4.876 5.709 1.00 23.29 198 TRP A C 1
ATOM 1525 O O . TRP A 1 206 ? 7.880 -4.074 5.730 1.00 24.21 198 TRP A O 1
ATOM 1536 N N . LEU A 1 207 ? 9.043 -5.689 4.670 1.00 24.09 199 LEU A N 1
ATOM 1537 C CA . LEU A 1 207 ? 8.156 -5.662 3.507 1.00 21.01 199 LEU A CA 1
ATOM 1538 C C . LEU A 1 207 ? 6.747 -6.111 3.871 1.00 18.42 199 LEU A C 1
ATOM 1539 O O . LEU A 1 207 ? 5.762 -5.547 3.384 1.00 21.81 199 LEU A O 1
ATOM 1544 N N . GLU A 1 208 ? 6.632 -7.131 4.719 1.00 22.77 200 GLU A N 1
ATOM 1545 C CA . GLU A 1 208 ? 5.320 -7.583 5.156 1.00 24.58 200 GLU A CA 1
ATOM 1546 C C . GLU A 1 208 ? 4.592 -6.489 5.930 1.00 24.91 200 GLU A C 1
ATOM 1547 O O . GLU A 1 208 ? 3.373 -6.330 5.798 1.00 24.07 200 GLU A O 1
ATOM 1553 N N . GLU A 1 209 ? 5.326 -5.721 6.740 1.00 24.52 201 GLU A N 1
ATOM 1554 C CA . GLU A 1 209 ? 4.703 -4.655 7.521 1.00 26.97 201 GLU A CA 1
ATOM 1555 C C . GLU A 1 209 ? 4.334 -3.445 6.673 1.00 25.83 201 GLU A C 1
ATOM 1556 O O . GLU A 1 209 ? 3.430 -2.691 7.051 1.00 26.41 201 GLU A O 1
ATOM 1562 N N . ASN A 1 210 ? 5.000 -3.242 5.536 1.00 26.85 202 ASN A N 1
ATOM 1563 C CA . ASN A 1 210 ? 4.902 -1.981 4.810 1.00 22.17 202 ASN A CA 1
ATOM 1564 C C . ASN A 1 210 ? 4.407 -2.132 3.374 1.00 21.53 202 ASN A C 1
ATOM 1565 O O . ASN A 1 210 ? 4.415 -1.142 2.621 1.00 24.24 202 ASN A O 1
ATOM 1570 N N . MET A 1 211 ? 3.960 -3.324 2.972 1.00 21.35 203 MET A N 1
ATOM 1571 C CA . MET A 1 211 ? 3.666 -3.544 1.560 1.00 20.00 203 MET A CA 1
ATOM 1572 C C . MET A 1 211 ? 2.466 -2.729 1.099 1.00 23.21 203 MET A C 1
ATOM 1573 O O . MET A 1 211 ? 2.435 -2.271 -0.047 1.00 23.31 203 MET A O 1
ATOM 1578 N N . ASP A 1 212 ? 1.459 -2.556 1.964 1.00 20.26 204 ASP A N 1
ATOM 1579 C CA . ASP A 1 212 ? 0.297 -1.764 1.574 1.00 20.83 204 ASP A CA 1
ATOM 1580 C C . ASP A 1 212 ? 0.720 -0.372 1.117 1.00 22.82 204 ASP A C 1
ATOM 1581 O O . ASP A 1 212 ? 0.215 0.143 0.114 1.00 25.12 204 ASP A O 1
ATOM 1586 N N . GLY A 1 213 ? 1.662 0.242 1.833 1.00 23.61 205 GLY A N 1
ATOM 1587 C CA . GLY A 1 213 ? 2.095 1.585 1.484 1.00 26.40 205 GLY A CA 1
ATOM 1588 C C . GLY A 1 213 ? 3.030 1.626 0.295 1.00 24.21 205 GLY A C 1
ATOM 1589 O O . GLY A 1 213 ? 3.092 2.636 -0.410 1.00 20.01 205 GLY A O 1
ATOM 1590 N N . LEU A 1 214 ? 3.773 0.550 0.053 1.00 25.02 206 LEU A N 1
ATOM 1591 C CA . LEU A 1 214 ? 4.622 0.515 -1.134 1.00 26.13 206 LEU A CA 1
ATOM 1592 C C . LEU A 1 214 ? 3.771 0.425 -2.398 1.00 22.58 206 LEU A C 1
ATOM 1593 O O . LEU A 1 214 ? 3.994 1.161 -3.367 1.00 18.69 206 LEU A O 1
ATOM 1598 N N . VAL A 1 215 ? 2.779 -0.463 -2.396 1.00 22.41 207 VAL A N 1
ATOM 1599 C CA . VAL A 1 215 ? 1.836 -0.531 -3.508 1.00 21.99 207 VAL A CA 1
ATOM 1600 C C . VAL A 1 215 ? 1.131 0.805 -3.686 1.00 22.65 207 VAL A C 1
ATOM 1601 O O . VAL A 1 215 ? 0.857 1.240 -4.813 1.00 21.41 207 VAL A O 1
ATOM 1605 N N . ALA A 1 216 ? 0.852 1.490 -2.578 1.00 19.71 208 ALA A N 1
ATOM 1606 C CA . ALA A 1 216 ? 0.219 2.800 -2.609 1.00 20.81 208 ALA A CA 1
ATOM 1607 C C . ALA A 1 216 ? 1.174 3.914 -3.017 1.00 23.19 208 ALA A C 1
ATOM 1608 O O . ALA A 1 216 ? 0.736 5.066 -3.134 1.00 22.73 208 ALA A O 1
ATOM 1610 N N . ARG A 1 217 ? 2.464 3.599 -3.188 1.00 21.78 209 ARG A N 1
ATOM 1611 C CA . ARG A 1 217 ? 3.486 4.548 -3.635 1.00 22.25 209 ARG A CA 1
ATOM 1612 C C . ARG A 1 217 ? 3.797 5.607 -2.576 1.00 26.55 209 ARG A C 1
ATOM 1613 O O . ARG A 1 217 ? 4.053 6.771 -2.895 1.00 23.22 209 ARG A O 1
ATOM 1621 N N . ASP A 1 218 ? 3.815 5.194 -1.309 1.00 27.93 210 ASP A N 1
ATOM 1622 C CA . ASP A 1 218 ? 4.321 6.059 -0.248 1.00 30.44 210 ASP A CA 1
ATOM 1623 C C . ASP A 1 218 ? 5.775 6.438 -0.525 1.00 33.15 210 ASP A C 1
ATOM 1624 O O . ASP A 1 218 ? 6.643 5.564 -0.591 1.00 19.96 210 ASP A O 1
ATOM 1629 N N . ALA A 1 219 ? 6.043 7.745 -0.666 1.00 28.94 211 ALA A N 1
ATOM 1630 C CA . ALA A 1 219 ? 7.368 8.189 -1.098 1.00 27.98 211 ALA A CA 1
ATOM 1631 C C . ALA A 1 219 ? 8.460 7.765 -0.122 1.00 25.80 211 ALA A C 1
ATOM 1632 O O . ALA A 1 219 ? 9.551 7.365 -0.540 1.00 21.50 211 ALA A O 1
ATOM 1634 N N . ASP A 1 220 ? 8.195 7.857 1.181 1.00 27.52 212 ASP A N 1
ATOM 1635 C CA . ASP A 1 220 ? 9.230 7.528 2.155 1.00 24.29 212 ASP A CA 1
ATOM 1636 C C . ASP A 1 220 ? 9.508 6.030 2.190 1.00 21.20 212 ASP A C 1
ATOM 1637 O O . ASP A 1 220 ? 10.673 5.614 2.226 1.00 25.18 212 ASP A O 1
ATOM 1642 N N . LEU A 1 221 ? 8.455 5.199 2.166 1.00 21.26 213 LEU A N 1
ATOM 1643 C CA . LEU A 1 221 ? 8.668 3.751 2.168 1.00 20.04 213 LEU A CA 1
ATOM 1644 C C . LEU A 1 221 ? 9.350 3.283 0.890 1.00 27.34 213 LEU A C 1
ATOM 1645 O O . LEU A 1 221 ? 10.250 2.434 0.940 1.00 24.50 213 LEU A O 1
ATOM 1650 N N . LEU A 1 222 ? 8.916 3.793 -0.267 1.00 22.65 214 LEU A N 1
ATOM 1651 C CA . LEU A 1 222 ? 9.601 3.449 -1.510 1.00 23.97 214 LEU A CA 1
ATOM 1652 C C . LEU A 1 222 ? 11.087 3.754 -1.413 1.00 21.82 214 LEU A C 1
ATOM 1653 O O . LEU A 1 222 ? 11.926 2.948 -1.838 1.00 22.01 214 LEU A O 1
ATOM 1658 N N . ALA A 1 223 ? 11.431 4.911 -0.844 1.00 21.42 215 ALA A N 1
ATOM 1659 C CA . ALA A 1 223 ? 12.834 5.304 -0.766 1.00 23.44 215 ALA A CA 1
ATOM 1660 C C . ALA A 1 223 ? 13.626 4.345 0.114 1.00 21.28 215 ALA A C 1
ATOM 1661 O O . ALA A 1 223 ? 14.781 4.024 -0.193 1.00 22.03 215 ALA A O 1
ATOM 1663 N N . GLU A 1 224 ? 13.019 3.873 1.210 1.00 25.51 216 GLU A N 1
ATOM 1664 C CA . GLU A 1 224 ? 13.705 2.904 2.062 1.00 23.46 216 GLU A CA 1
ATOM 1665 C C . GLU A 1 224 ? 13.870 1.569 1.352 1.00 22.60 216 GLU A C 1
ATOM 1666 O O . GLU A 1 224 ? 14.933 0.940 1.440 1.00 27.31 216 GLU A O 1
ATOM 1672 N N . ALA A 1 225 ? 12.833 1.121 0.641 1.00 23.40 217 ALA A N 1
ATOM 1673 C CA . ALA A 1 225 ? 12.936 -0.142 -0.077 1.00 18.39 217 ALA A CA 1
ATOM 1674 C C . ALA A 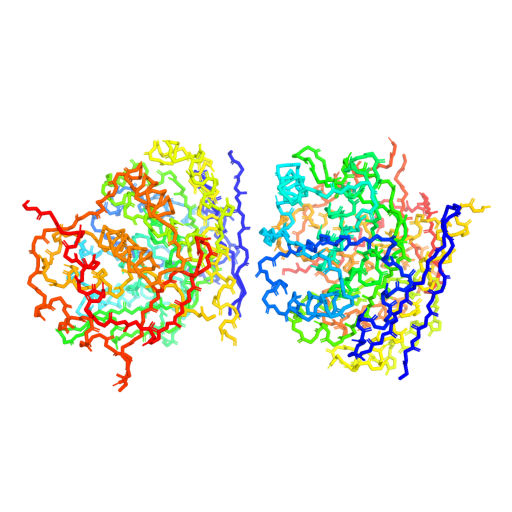1 225 ? 14.016 -0.066 -1.150 1.00 22.00 217 ALA A C 1
ATOM 1675 O O . ALA A 1 225 ? 14.794 -1.012 -1.332 1.00 20.86 217 ALA A O 1
ATOM 1677 N N . VAL A 1 226 ? 14.106 1.071 -1.843 1.00 18.57 218 VAL A N 1
ATOM 1678 C CA . VAL A 1 226 ? 15.120 1.237 -2.882 1.00 21.32 218 VAL A CA 1
ATOM 1679 C C . VAL A 1 226 ? 16.516 1.270 -2.272 1.00 16.84 218 VAL A C 1
ATOM 1680 O O . VAL A 1 226 ? 17.443 0.622 -2.777 1.00 20.19 218 VAL A O 1
ATOM 1684 N N . TYR A 1 227 ? 16.689 2.009 -1.170 1.00 17.21 219 TYR A N 1
ATOM 1685 C CA . TYR A 1 227 ? 17.990 2.066 -0.509 1.00 18.02 219 TYR A CA 1
ATOM 1686 C C . TYR A 1 227 ? 18.424 0.687 -0.039 1.00 19.43 219 TYR A C 1
ATOM 1687 O O . TYR A 1 227 ? 19.574 0.280 -0.242 1.00 18.85 219 TYR A O 1
ATOM 1696 N N . ARG A 1 228 ? 17.523 -0.038 0.615 1.00 18.32 220 ARG A N 1
ATOM 1697 C CA . ARG A 1 228 ? 17.889 -1.354 1.120 1.00 17.95 220 ARG A CA 1
ATOM 1698 C C . ARG A 1 228 ? 18.131 -2.347 -0.009 1.00 17.42 220 ARG A C 1
ATOM 1699 O O . ARG A 1 228 ? 19.005 -3.212 0.114 1.00 20.18 220 ARG A O 1
ATOM 1707 N N . SER A 1 229 ? 17.380 -2.243 -1.109 1.00 17.26 221 SER A N 1
ATOM 1708 C CA . SER A 1 229 ? 17.608 -3.132 -2.248 1.00 21.57 221 SER A CA 1
ATOM 1709 C C . SER A 1 229 ? 18.961 -2.858 -2.897 1.00 22.65 221 SER A C 1
ATOM 1710 O O . SER A 1 229 ? 19.745 -3.785 -3.146 1.00 20.88 221 SER A O 1
ATOM 1713 N N . CYS A 1 230 ? 19.253 -1.585 -3.179 1.00 15.93 222 CYS A N 1
ATOM 1714 C CA . CYS A 1 230 ? 20.535 -1.234 -3.788 1.00 22.63 222 CYS A CA 1
ATOM 1715 C C . CYS A 1 230 ? 21.703 -1.599 -2.882 1.00 22.19 222 CYS A C 1
ATOM 1716 O O . CYS A 1 230 ? 22.758 -2.039 -3.358 1.00 20.53 222 CYS A O 1
ATOM 1719 N N . ALA A 1 231 ? 21.547 -1.388 -1.576 1.00 20.75 223 ALA A N 1
ATOM 1720 C CA . ALA A 1 231 ? 22.599 -1.769 -0.643 1.00 19.40 223 ALA A CA 1
ATOM 1721 C C . ALA A 1 231 ? 22.879 -3.266 -0.719 1.00 18.70 223 ALA A C 1
ATOM 1722 O O . ALA A 1 231 ? 24.041 -3.688 -0.701 1.00 20.67 223 ALA A O 1
ATOM 1724 N N . HIS A 1 232 ? 21.830 -4.082 -0.833 1.00 20.67 224 HIS A N 1
ATOM 1725 C CA . HIS A 1 232 ? 22.029 -5.528 -0.916 1.00 21.50 224 HIS A CA 1
ATOM 1726 C C . HIS A 1 232 ? 22.768 -5.912 -2.191 1.00 27.13 224 HIS A C 1
ATOM 1727 O O . HIS A 1 232 ? 23.713 -6.709 -2.158 1.00 23.58 224 HIS A O 1
ATOM 1734 N N . LYS A 1 233 ? 22.343 -5.368 -3.333 1.00 27.46 225 LYS A N 1
ATOM 1735 C CA . LYS A 1 233 ? 23.009 -5.735 -4.575 1.00 24.28 225 LYS A CA 1
ATOM 1736 C C . LYS A 1 233 ? 24.443 -5.224 -4.597 1.00 23.99 225 LYS A C 1
ATOM 1737 O O . LYS A 1 233 ? 25.357 -5.946 -5.019 1.00 23.05 225 LYS A O 1
ATOM 1743 N N . ALA A 1 234 ? 24.666 -3.981 -4.148 1.00 19.34 226 ALA A N 1
ATOM 1744 C CA . ALA A 1 234 ? 26.031 -3.466 -4.086 1.00 24.75 226 ALA A CA 1
ATOM 1745 C C . ALA A 1 234 ? 26.910 -4.349 -3.210 1.00 25.60 226 ALA A C 1
ATOM 1746 O O . ALA A 1 234 ? 28.088 -4.563 -3.514 1.00 26.75 226 ALA A O 1
ATOM 1748 N N . ARG A 1 235 ? 26.351 -4.876 -2.120 1.00 25.65 227 ARG A N 1
ATOM 1749 C CA . ARG A 1 235 ? 27.132 -5.737 -1.240 1.00 35.46 227 ARG A CA 1
ATOM 1750 C C . ARG A 1 235 ? 27.429 -7.070 -1.913 1.00 34.68 227 ARG A C 1
ATOM 1751 O O . ARG A 1 235 ? 28.537 -7.605 -1.784 1.00 35.79 227 ARG A O 1
ATOM 1759 N N . ILE A 1 236 ? 26.458 -7.605 -2.654 1.00 28.76 228 ILE A N 1
ATOM 1760 C CA . ILE A 1 236 ? 26.642 -8.903 -3.293 1.00 30.04 228 ILE A CA 1
ATOM 1761 C C . ILE A 1 236 ? 27.709 -8.821 -4.378 1.00 34.16 228 ILE A C 1
ATOM 1762 O O . ILE A 1 236 ? 28.621 -9.657 -4.435 1.00 30.46 228 ILE A O 1
ATOM 1767 N N . VAL A 1 237 ? 27.628 -7.802 -5.241 1.00 28.45 229 VAL A N 1
ATOM 1768 C CA . VAL A 1 237 ? 28.601 -7.684 -6.324 1.00 33.05 229 VAL A CA 1
ATOM 1769 C C . VAL A 1 237 ? 29.985 -7.348 -5.775 1.00 39.77 229 VAL A C 1
ATOM 1770 O O . VAL A 1 237 ? 30.998 -7.854 -6.271 1.00 46.58 229 VAL A O 1
ATOM 1774 N N . ALA A 1 238 ? 30.057 -6.513 -4.734 1.00 38.02 230 ALA A N 1
ATOM 1775 C CA . ALA A 1 238 ? 31.357 -6.179 -4.162 1.00 48.75 230 ALA A CA 1
ATOM 1776 C C . ALA A 1 238 ? 31.988 -7.394 -3.498 1.00 53.64 230 ALA A C 1
ATOM 1777 O O . ALA A 1 238 ? 33.197 -7.625 -3.629 1.00 53.48 230 ALA A O 1
ATOM 1779 N N . ASN A 1 239 ? 31.183 -8.184 -2.783 1.00 52.35 231 ASN A N 1
ATOM 1780 C CA . ASN A 1 239 ? 31.693 -9.415 -2.192 1.00 53.35 231 ASN A CA 1
ATOM 1781 C C . ASN A 1 239 ? 32.046 -10.433 -3.267 1.00 58.45 231 ASN A C 1
ATOM 1782 O O . ASN A 1 239 ? 33.027 -11.173 -3.131 1.00 61.67 231 ASN A O 1
ATOM 1787 N N . ASP A 1 240 ? 31.260 -10.482 -4.345 1.00 57.10 232 ASP A N 1
ATOM 1788 C CA . ASP A 1 240 ? 31.579 -11.384 -5.445 1.00 58.05 232 ASP A CA 1
ATOM 1789 C C . ASP A 1 240 ? 32.928 -11.037 -6.066 1.00 58.16 232 ASP A C 1
ATOM 1790 O O . ASP A 1 240 ? 33.719 -11.933 -6.390 1.00 59.08 232 ASP A O 1
ATOM 1795 N N . GLU A 1 241 ? 33.212 -9.739 -6.231 1.00 50.18 233 GLU A N 1
ATOM 1796 C CA . GLU A 1 241 ? 34.525 -9.321 -6.713 1.00 52.47 233 GLU A CA 1
ATOM 1797 C C . GLU A 1 241 ? 35.629 -9.718 -5.739 1.00 57.31 233 GLU A C 1
ATOM 1798 O O . GLU A 1 241 ? 36.768 -9.961 -6.157 1.00 58.61 233 GLU A O 1
ATOM 1800 N N . LYS A 1 242 ? 35.315 -9.783 -4.447 1.00 54.38 234 LYS A N 1
ATOM 1801 C CA . LYS A 1 242 ? 36.261 -10.252 -3.442 1.00 57.92 234 LYS A CA 1
ATOM 1802 C C . LYS A 1 242 ? 36.214 -11.776 -3.340 1.00 57.32 234 LYS A C 1
ATOM 1803 O O . LYS A 1 242 ? 36.947 -12.377 -2.555 1.00 60.51 234 LYS A O 1
ATOM 1805 N N . GLU A 1 246 ? 27.907 -15.434 -3.639 1.00 50.06 238 GLU A N 1
ATOM 1806 C CA . GLU A 1 246 ? 28.156 -15.203 -5.056 1.00 48.19 238 GLU A CA 1
ATOM 1807 C C . GLU A 1 246 ? 27.051 -14.368 -5.693 1.00 43.16 238 GLU A C 1
ATOM 1808 O O . GLU A 1 246 ? 25.934 -14.272 -5.171 1.00 39.99 238 GLU A O 1
ATOM 1810 N N . ARG A 1 247 ? 27.391 -13.764 -6.834 1.00 34.34 239 ARG A N 1
ATOM 1811 C CA . ARG A 1 247 ? 26.430 -12.991 -7.608 1.00 34.44 239 ARG A CA 1
ATOM 1812 C C . ARG A 1 247 ? 25.298 -13.860 -8.136 1.00 30.84 239 ARG A C 1
ATOM 1813 O O . ARG A 1 247 ? 24.206 -13.348 -8.395 1.00 29.46 239 ARG A O 1
ATOM 1821 N N . ALA A 1 248 ? 25.532 -15.166 -8.287 1.00 32.91 240 ALA A N 1
ATOM 1822 C CA . ALA A 1 248 ? 24.517 -16.054 -8.844 1.00 31.89 240 ALA A CA 1
ATOM 1823 C C . ALA A 1 248 ? 23.262 -16.135 -7.982 1.00 23.53 240 ALA A C 1
ATOM 1824 O O . ALA A 1 248 ? 22.205 -16.525 -8.491 1.00 24.15 240 ALA A O 1
ATOM 1826 N N . LEU A 1 249 ? 23.352 -15.802 -6.690 1.00 23.66 241 LEU A N 1
ATOM 1827 C CA . LEU A 1 249 ? 22.152 -15.788 -5.861 1.00 23.18 241 LEU A CA 1
ATOM 1828 C C . LEU A 1 249 ? 21.148 -14.752 -6.340 1.00 25.42 241 LEU A C 1
ATOM 1829 O O . LEU A 1 249 ? 19.953 -14.885 -6.053 1.00 20.39 241 LEU A O 1
ATOM 1834 N N . LEU A 1 250 ? 21.600 -13.735 -7.080 1.00 23.81 242 LEU A N 1
ATOM 1835 C CA . LEU A 1 250 ? 20.673 -12.777 -7.669 1.00 21.37 242 LEU A CA 1
ATOM 1836 C C . LEU A 1 250 ? 19.715 -13.420 -8.665 1.00 23.02 242 LEU A C 1
ATOM 1837 O O . LEU A 1 250 ? 18.758 -12.763 -9.090 1.00 25.67 242 LEU A O 1
ATOM 1842 N N . ASN A 1 251 ? 19.943 -14.676 -9.041 1.00 20.24 243 ASN A N 1
ATOM 1843 C CA . ASN A 1 251 ? 19.110 -15.383 -10.001 1.00 25.44 243 ASN A CA 1
ATOM 1844 C C . ASN A 1 251 ? 17.918 -16.097 -9.366 1.00 23.23 243 ASN A C 1
ATOM 1845 O O . ASN A 1 251 ? 17.228 -16.848 -10.064 1.00 23.60 243 ASN A O 1
ATOM 1850 N N . LEU A 1 252 ? 17.660 -15.888 -8.078 1.00 19.69 244 LEU A N 1
ATOM 1851 C CA . LEU A 1 252 ? 16.515 -16.532 -7.443 1.00 20.28 244 LEU A CA 1
ATOM 1852 C C . LEU A 1 252 ? 15.256 -16.315 -8.274 1.00 19.87 244 LEU A C 1
ATOM 1853 O O . LEU A 1 252 ? 14.931 -15.188 -8.651 1.00 18.87 244 LEU A O 1
ATOM 1858 N N . GLY A 1 253 ? 14.581 -17.417 -8.609 1.00 16.80 245 GLY A N 1
ATOM 1859 C CA . GLY A 1 253 ? 13.386 -17.379 -9.423 1.00 18.53 245 GLY A CA 1
ATOM 1860 C C . GLY A 1 253 ? 13.614 -17.213 -10.910 1.00 24.99 245 GLY A C 1
ATOM 1861 O O . GLY A 1 253 ? 12.656 -17.348 -11.684 1.00 27.64 245 GLY A O 1
ATOM 1862 N N . HIS A 1 254 ? 14.844 -16.943 -11.350 1.00 21.75 246 HIS A N 1
ATOM 1863 C CA . HIS A 1 254 ? 15.027 -16.550 -12.744 1.00 22.74 246 HIS A CA 1
ATOM 1864 C C . HIS A 1 254 ? 15.067 -17.739 -13.704 1.00 22.84 246 HIS A C 1
ATOM 1865 O O . HIS A 1 254 ? 14.702 -17.588 -14.875 1.00 18.41 246 HIS A O 1
ATOM 1872 N N . THR A 1 255 ? 15.509 -18.918 -13.265 1.00 20.29 247 THR A N 1
ATOM 1873 C CA . THR A 1 255 ? 15.509 -20.052 -14.187 1.00 28.37 247 THR A CA 1
ATOM 1874 C C . THR A 1 255 ? 14.084 -20.486 -14.499 1.00 23.72 247 THR A C 1
ATOM 1875 O O . THR A 1 255 ? 13.722 -20.699 -15.666 1.00 20.37 247 THR A O 1
ATOM 1879 N N . PHE A 1 256 ? 13.255 -20.609 -13.460 1.00 16.89 248 PHE A N 1
ATOM 1880 C CA . PHE A 1 256 ? 11.833 -20.838 -13.674 1.00 19.81 248 PHE A CA 1
ATOM 1881 C C . PHE A 1 256 ? 11.213 -19.685 -14.460 1.00 21.09 248 PHE A C 1
ATOM 1882 O O . PHE A 1 256 ? 10.495 -19.902 -15.443 1.00 20.92 248 PHE A O 1
ATOM 1890 N N . GLY A 1 257 ? 11.506 -18.443 -14.061 1.00 21.33 249 GLY A N 1
ATOM 1891 C CA . GLY A 1 257 ? 10.870 -17.303 -14.712 1.00 16.80 249 GLY A CA 1
ATOM 1892 C C . GLY A 1 257 ? 11.213 -17.197 -16.186 1.00 24.71 249 GLY A C 1
ATOM 1893 O O . GLY A 1 257 ? 10.363 -16.845 -17.011 1.00 26.27 249 GLY A O 1
ATOM 1894 N N . HIS A 1 258 ? 12.461 -17.511 -16.540 1.00 17.26 250 HIS A N 1
ATOM 1895 C CA . HIS A 1 258 ? 12.874 -17.442 -17.936 1.00 19.03 250 HIS A CA 1
ATOM 1896 C C . HIS A 1 258 ? 12.066 -18.401 -18.795 1.00 19.60 250 HIS A C 1
ATOM 1897 O O . HIS A 1 258 ? 11.719 -18.081 -19.938 1.00 23.45 250 HIS A O 1
ATOM 1904 N N . ALA A 1 259 ? 11.746 -19.586 -18.263 1.00 20.56 251 ALA A N 1
ATOM 1905 C CA . ALA A 1 259 ? 10.939 -20.521 -19.035 1.00 19.59 251 ALA A CA 1
ATOM 1906 C C . ALA A 1 259 ? 9.517 -20.000 -19.197 1.00 17.15 251 ALA A C 1
ATOM 1907 O O . ALA A 1 259 ? 8.909 -20.163 -20.261 1.00 19.70 251 ALA A O 1
ATOM 1909 N N . ILE A 1 260 ? 8.987 -19.343 -18.166 1.00 16.59 252 ILE A N 1
ATOM 1910 C CA . ILE A 1 260 ? 7.669 -18.720 -18.276 1.00 17.79 252 ILE A CA 1
ATOM 1911 C C . ILE A 1 260 ? 7.674 -17.675 -19.388 1.00 19.77 252 ILE A C 1
ATOM 1912 O O . ILE A 1 260 ? 6.868 -17.737 -20.325 1.00 21.02 252 ILE A O 1
ATOM 1917 N N . GLU A 1 261 ? 8.595 -16.705 -19.303 1.00 19.82 253 GLU A N 1
ATOM 1918 C CA . GLU A 1 261 ? 8.681 -15.644 -20.309 1.00 21.02 253 GLU A CA 1
ATOM 1919 C C . GLU A 1 261 ? 8.858 -16.213 -21.709 1.00 25.10 253 GLU A C 1
ATOM 1920 O O . GLU A 1 261 ? 8.209 -15.768 -22.666 1.00 24.89 253 GLU A O 1
ATOM 1926 N N . SER A 1 262 ? 9.761 -17.184 -21.854 1.00 27.88 254 SER A N 1
ATOM 1927 C CA . SER A 1 262 ? 10.050 -17.722 -23.177 1.00 25.10 254 SER A CA 1
ATOM 1928 C C . SER A 1 262 ? 8.823 -18.390 -23.782 1.00 28.05 254 SER A C 1
ATOM 1929 O O . SER A 1 262 ? 8.584 -18.290 -24.989 1.00 29.92 254 SER A O 1
ATOM 1932 N N . TYR A 1 263 ? 8.035 -19.079 -22.964 1.00 26.72 255 TYR A N 1
ATOM 1933 C CA . TYR A 1 263 ? 6.855 -19.742 -23.503 1.00 25.13 255 TYR A CA 1
ATOM 1934 C C . TYR A 1 263 ? 5.728 -18.750 -23.768 1.00 26.22 255 TYR A C 1
ATOM 1935 O O . TYR A 1 263 ? 5.061 -18.831 -24.801 1.00 29.50 255 TYR A O 1
ATOM 1944 N N . LEU A 1 264 ? 5.491 -17.817 -22.845 1.00 25.59 256 LEU A N 1
ATOM 1945 C CA . LEU A 1 264 ? 4.390 -16.874 -23.029 1.00 26.15 256 LEU A CA 1
ATOM 1946 C C . LEU A 1 264 ? 4.676 -15.873 -24.142 1.00 30.83 256 LEU A C 1
ATOM 1947 O O . LEU A 1 264 ? 3.743 -15.365 -24.772 1.00 29.73 256 LEU A O 1
ATOM 1952 N N . GLY A 1 265 ? 5.944 -15.572 -24.394 1.00 25.32 257 GLY A N 1
ATOM 1953 C CA . GLY A 1 265 ? 6.318 -14.720 -25.498 1.00 27.68 257 GLY A CA 1
ATOM 1954 C C . GLY A 1 265 ? 6.429 -13.262 -25.104 1.00 31.23 257 GLY A C 1
ATOM 1955 O O . GLY A 1 265 ? 5.987 -12.826 -24.038 1.00 28.32 257 GLY A O 1
ATOM 1956 N N . TYR A 1 266 ? 7.021 -12.493 -26.018 1.00 30.78 258 TYR A N 1
ATOM 1957 C CA . TYR A 1 266 ? 7.301 -11.082 -25.785 1.00 27.78 258 TYR A CA 1
ATOM 1958 C C . TYR A 1 266 ? 6.047 -10.341 -25.336 1.00 31.53 258 TYR A C 1
ATOM 1959 O O . TYR A 1 266 ? 4.991 -10.438 -25.967 1.00 36.10 258 TYR A O 1
ATOM 1968 N N . GLY A 1 267 ? 6.168 -9.619 -24.226 1.00 29.83 259 GLY A N 1
ATOM 1969 C CA . GLY A 1 267 ? 5.136 -8.708 -23.787 1.00 33.91 259 GLY A CA 1
ATOM 1970 C C . GLY A 1 267 ? 3.920 -9.335 -23.143 1.00 36.40 259 GLY A C 1
ATOM 1971 O O . GLY A 1 267 ? 2.991 -8.602 -22.785 1.00 40.34 259 GLY A O 1
ATOM 1972 N N . THR A 1 268 ? 3.880 -10.659 -22.982 1.00 29.61 260 THR A N 1
ATOM 1973 C CA . THR A 1 268 ? 2.731 -11.269 -22.326 1.00 25.76 260 THR A CA 1
ATOM 1974 C C . THR A 1 268 ? 2.769 -11.005 -20.827 1.00 24.92 260 THR A C 1
ATOM 1975 O O . THR A 1 268 ? 1.816 -10.479 -20.245 1.00 26.10 260 THR A O 1
ATOM 1979 N N . TRP A 1 269 ? 3.863 -11.383 -20.190 1.00 17.89 261 TRP A N 1
ATOM 1980 C CA . TRP A 1 269 ? 4.125 -11.107 -18.791 1.00 16.68 261 TRP A CA 1
ATOM 1981 C C . TRP A 1 269 ? 5.320 -10.173 -18.697 1.00 20.12 261 TRP A C 1
ATOM 1982 O O . TRP A 1 269 ? 6.210 -10.204 -19.548 1.00 21.90 261 TRP A O 1
ATOM 1993 N N . LEU A 1 270 ? 5.336 -9.335 -17.668 1.00 21.45 262 LEU A N 1
ATOM 1994 C CA . LEU A 1 270 ? 6.544 -8.578 -17.389 1.00 20.70 262 LEU A CA 1
ATOM 1995 C C . LEU A 1 270 ? 7.586 -9.510 -16.794 1.00 20.58 262 LEU A C 1
ATOM 1996 O O . LEU A 1 270 ? 7.250 -10.524 -16.181 1.00 16.29 262 LEU A O 1
ATOM 2001 N N . HIS A 1 271 ? 8.862 -9.162 -16.976 1.00 16.84 263 HIS A N 1
ATOM 2002 C CA . HIS A 1 271 ? 9.934 -9.974 -16.395 1.00 17.45 263 HIS A CA 1
ATOM 2003 C C . HIS A 1 271 ? 9.746 -10.160 -14.888 1.00 19.57 263 HIS A C 1
ATOM 2004 O O . HIS A 1 271 ? 9.866 -11.277 -14.360 1.00 17.29 263 HIS A O 1
ATOM 2011 N N . GLY A 1 272 ? 9.448 -9.075 -14.174 1.00 17.52 264 GLY A N 1
ATOM 2012 C CA . GLY A 1 272 ? 9.244 -9.188 -12.742 1.00 14.64 264 GLY A CA 1
ATOM 2013 C C . GLY A 1 272 ? 8.065 -10.070 -12.369 1.00 19.17 264 GLY A C 1
ATOM 2014 O O . GLY A 1 272 ? 8.056 -10.678 -11.293 1.00 16.25 264 GLY A O 1
ATOM 2015 N N . GLU A 1 273 ? 7.048 -10.142 -13.234 1.00 18.95 265 GLU A N 1
ATOM 2016 C CA . GLU A 1 273 ? 5.932 -11.045 -12.957 1.00 13.98 265 GLU A CA 1
ATOM 2017 C C . GLU A 1 273 ? 6.377 -12.495 -13.077 1.00 15.71 265 GLU A C 1
ATOM 2018 O O . GLU A 1 273 ? 5.947 -13.350 -12.294 1.00 18.42 265 GLU A O 1
ATOM 2024 N N . ALA A 1 274 ? 7.253 -12.780 -14.047 1.00 16.60 266 ALA A N 1
ATOM 2025 C CA . ALA A 1 274 ? 7.774 -14.134 -14.212 1.00 15.39 266 ALA A CA 1
ATOM 2026 C C . ALA A 1 274 ? 8.710 -14.495 -13.072 1.00 21.32 266 ALA A C 1
ATOM 2027 O O . ALA A 1 274 ? 8.711 -15.635 -12.591 1.00 17.07 266 ALA A O 1
ATOM 2029 N N . VAL A 1 275 ? 9.523 -13.530 -12.634 1.00 15.09 267 VAL A N 1
ATOM 2030 C CA . VAL A 1 275 ? 10.391 -13.745 -11.483 1.00 19.33 267 VAL A CA 1
ATOM 2031 C C . VAL A 1 275 ? 9.561 -14.037 -10.239 1.00 16.08 267 VAL A C 1
ATOM 2032 O O . VAL A 1 275 ? 9.910 -14.916 -9.438 1.00 16.35 267 VAL A O 1
ATOM 2036 N N . ALA A 1 276 ? 8.438 -13.330 -10.068 1.00 18.14 268 ALA A N 1
ATOM 2037 C CA . ALA A 1 276 ? 7.569 -13.575 -8.919 1.00 20.16 268 ALA A CA 1
ATOM 2038 C C . ALA A 1 276 ? 7.130 -15.035 -8.855 1.00 17.74 268 ALA A C 1
ATOM 2039 O O . ALA A 1 276 ? 7.334 -15.722 -7.845 1.00 16.98 268 ALA A O 1
ATOM 2041 N N . THR A 1 277 ? 6.517 -15.523 -9.933 1.00 15.19 269 THR A N 1
ATOM 2042 C CA . THR A 1 277 ? 6.061 -16.912 -9.944 1.00 19.19 269 THR A CA 1
ATOM 2043 C C . THR A 1 277 ? 7.243 -17.881 -9.877 1.00 16.23 269 THR A C 1
ATOM 2044 O O . THR A 1 277 ? 7.154 -18.943 -9.247 1.00 17.84 269 THR A O 1
ATOM 2048 N N . GLY A 1 278 ? 8.364 -17.525 -10.501 1.00 12.52 270 GLY A N 1
ATOM 2049 C CA . GLY A 1 278 ? 9.544 -18.374 -10.406 1.00 14.85 270 GLY A CA 1
ATOM 2050 C C . GLY A 1 278 ? 10.028 -18.529 -8.977 1.00 15.75 270 GLY A C 1
ATOM 2051 O O . GLY A 1 278 ? 10.444 -19.616 -8.559 1.00 14.08 270 GLY A O 1
ATOM 2052 N N . MET A 1 279 ? 9.980 -17.442 -8.205 1.00 12.10 271 MET A N 1
ATOM 2053 C CA . MET A 1 279 ? 10.337 -17.530 -6.794 1.00 12.08 271 MET A CA 1
ATOM 2054 C C . MET A 1 279 ? 9.395 -18.464 -6.048 1.00 16.29 271 MET A C 1
ATOM 2055 O O . MET A 1 279 ? 9.826 -19.225 -5.166 1.00 14.67 271 MET A O 1
ATOM 2060 N N . VAL A 1 280 ? 8.106 -18.438 -6.396 1.00 12.98 272 VAL A N 1
ATOM 2061 C CA . VAL A 1 280 ? 7.176 -19.381 -5.773 1.00 13.65 272 VAL A CA 1
ATOM 2062 C C . VAL A 1 280 ? 7.561 -20.817 -6.123 1.00 14.30 272 VAL A C 1
ATOM 2063 O O . VAL A 1 280 ? 7.586 -21.699 -5.253 1.00 18.10 272 VAL A O 1
ATOM 2067 N N . MET A 1 281 ? 7.889 -21.074 -7.396 1.00 17.45 273 MET A N 1
ATOM 2068 C CA . MET A 1 281 ? 8.314 -22.420 -7.784 1.00 14.59 273 MET A CA 1
ATOM 2069 C C . MET A 1 281 ? 9.589 -22.828 -7.052 1.00 18.21 273 MET A C 1
ATOM 2070 O O . MET A 1 281 ? 9.734 -23.984 -6.622 1.00 13.97 273 MET A O 1
ATOM 2075 N N . ALA A 1 282 ? 10.525 -21.886 -6.898 1.00 16.13 274 ALA A N 1
ATOM 2076 C CA . ALA A 1 282 ? 11.762 -22.164 -6.176 1.00 19.70 274 ALA A CA 1
ATOM 2077 C C . ALA A 1 282 ? 11.481 -22.524 -4.723 1.00 19.19 274 ALA A C 1
ATOM 2078 O O . ALA A 1 282 ? 12.043 -23.487 -4.182 1.00 17.74 274 ALA A O 1
ATOM 2080 N N . ALA A 1 283 ? 10.626 -21.738 -4.067 1.00 13.46 275 ALA A N 1
ATOM 2081 C CA . ALA A 1 283 ? 10.259 -22.019 -2.689 1.00 14.95 275 ALA A CA 1
ATOM 2082 C C . ALA A 1 283 ? 9.539 -23.352 -2.585 1.00 16.92 275 ALA A C 1
ATOM 2083 O O . ALA A 1 283 ? 9.795 -24.137 -1.667 1.00 20.17 275 ALA A O 1
ATOM 2085 N N . ASP A 1 284 ? 8.629 -23.618 -3.525 1.00 17.21 276 ASP A N 1
ATOM 2086 C CA . ASP A 1 284 ? 7.890 -24.871 -3.534 1.00 18.55 276 ASP A CA 1
ATOM 2087 C C . ASP A 1 284 ? 8.849 -26.062 -3.620 1.00 22.25 276 ASP A C 1
ATOM 2088 O O . ASP A 1 284 ? 8.813 -26.960 -2.770 1.00 19.46 276 ASP A O 1
ATOM 2093 N N . LEU A 1 285 ? 9.740 -26.065 -4.619 1.00 18.23 277 LEU A N 1
ATOM 2094 C CA . LEU A 1 285 ? 10.775 -27.101 -4.705 1.00 16.60 277 LEU A CA 1
ATOM 2095 C C . LEU A 1 285 ? 11.574 -27.207 -3.406 1.00 15.60 277 LEU A C 1
ATOM 2096 O O . LEU A 1 285 ? 11.800 -28.310 -2.884 1.00 15.62 277 LEU A O 1
ATOM 2101 N N . SER A 1 286 ? 11.977 -26.064 -2.851 1.00 14.76 278 SER A N 1
ATOM 2102 C CA . SER A 1 286 ? 12.702 -26.057 -1.588 1.00 15.17 278 SER A CA 1
ATOM 2103 C C . SER A 1 286 ? 11.908 -26.743 -0.481 1.00 16.73 278 SER A C 1
ATOM 2104 O O . SER A 1 286 ? 12.491 -27.420 0.370 1.00 20.00 278 SER A O 1
ATOM 2107 N N . GLN A 1 287 ? 10.581 -26.550 -0.451 1.00 16.04 279 GLN A N 1
ATOM 2108 C CA . GLN A 1 287 ? 9.757 -27.276 0.518 1.00 16.49 279 GLN A CA 1
ATOM 2109 C C . GLN A 1 287 ? 9.749 -28.777 0.224 1.00 16.60 279 GLN A C 1
ATOM 2110 O O . GLN A 1 287 ? 9.792 -29.602 1.151 1.00 18.42 279 GLN A O 1
ATOM 2116 N N . ARG A 1 288 ? 9.674 -29.151 -1.055 1.00 16.60 280 ARG A N 1
ATOM 2117 C CA . ARG A 1 288 ? 9.667 -30.568 -1.408 1.00 16.85 280 ARG A CA 1
ATOM 2118 C C . ARG A 1 288 ? 11.001 -31.234 -1.097 1.00 19.80 280 ARG A C 1
ATOM 2119 O O . ARG A 1 288 ? 11.038 -32.433 -0.789 1.00 18.76 280 ARG A O 1
ATOM 2127 N N . LEU A 1 289 ? 12.103 -30.488 -1.172 1.00 19.30 281 LEU A N 1
ATOM 2128 C CA . LEU A 1 289 ? 13.391 -31.033 -0.764 1.00 26.02 281 LEU A CA 1
ATOM 2129 C C . LEU A 1 289 ? 13.524 -31.138 0.748 1.00 27.59 281 LEU A C 1
ATOM 2130 O O . LEU A 1 289 ? 14.525 -31.682 1.227 1.00 27.24 281 LEU A O 1
ATOM 2135 N N . GLY A 1 290 ? 12.549 -30.632 1.501 1.00 24.75 282 GLY A N 1
ATOM 2136 C CA . GLY A 1 290 ? 12.606 -30.657 2.946 1.00 22.78 282 GLY A CA 1
ATOM 2137 C C . GLY A 1 290 ? 13.401 -29.537 3.570 1.00 28.13 282 GLY A C 1
ATOM 2138 O O . GLY A 1 290 ? 13.733 -29.622 4.756 1.00 31.69 282 GLY A O 1
ATOM 2139 N N . TRP A 1 291 ? 13.722 -28.488 2.814 1.00 23.64 283 TRP A N 1
ATOM 2140 C CA . TRP A 1 291 ? 14.589 -27.433 3.321 1.00 23.04 283 TRP A CA 1
ATOM 2141 C C . TRP A 1 291 ? 13.811 -26.343 4.044 1.00 21.57 283 TRP A C 1
ATOM 2142 O O . TRP A 1 291 ? 14.258 -25.853 5.087 1.00 20.30 283 TRP A O 1
ATOM 2153 N N . ILE A 1 292 ? 12.663 -25.943 3.500 1.00 21.11 284 ILE A N 1
ATOM 2154 C CA . ILE A 1 292 ? 11.771 -24.988 4.144 1.00 17.39 284 ILE A CA 1
ATOM 2155 C C . ILE A 1 292 ? 10.406 -25.656 4.344 1.00 18.62 284 ILE A C 1
ATOM 2156 O O . ILE A 1 292 ? 10.132 -26.739 3.826 1.00 17.67 284 ILE A O 1
ATOM 2161 N N . SER A 1 293 ? 9.547 -24.991 5.111 1.00 21.20 285 SER A N 1
ATOM 2162 C CA . SER A 1 293 ? 8.255 -25.548 5.495 1.00 22.04 285 SER A CA 1
ATOM 2163 C C . SER A 1 293 ? 7.151 -25.058 4.561 1.00 20.68 285 SER A C 1
ATOM 2164 O O . SER A 1 293 ? 7.319 -24.112 3.793 1.00 19.40 285 SER A O 1
ATOM 2167 N N . ASN A 1 294 ? 5.992 -25.715 4.646 1.00 22.05 286 ASN A N 1
ATOM 2168 C CA . ASN A 1 294 ? 4.841 -25.233 3.894 1.00 21.88 286 ASN A CA 1
ATOM 2169 C C . ASN A 1 294 ? 4.454 -23.827 4.335 1.00 18.62 286 ASN A C 1
ATOM 2170 O O . ASN A 1 294 ? 4.040 -23.006 3.506 1.00 18.90 286 ASN A O 1
ATOM 2175 N N . GLU A 1 295 ? 4.604 -23.528 5.635 1.00 20.03 287 GLU A N 1
ATOM 2176 C CA . GLU A 1 295 ? 4.337 -22.178 6.135 1.00 24.04 287 GLU A CA 1
ATOM 2177 C C . GLU A 1 295 ? 5.245 -21.154 5.473 1.00 22.88 287 GLU A C 1
ATOM 2178 O O . GLU A 1 295 ? 4.814 -20.029 5.187 1.00 22.48 287 GLU A O 1
ATOM 2184 N N . ASP A 1 296 ? 6.512 -21.517 5.236 1.00 20.19 288 ASP A N 1
ATOM 2185 C CA . ASP A 1 296 ? 7.421 -20.604 4.539 1.00 21.45 288 ASP A CA 1
ATOM 2186 C C . ASP A 1 296 ? 6.959 -20.347 3.112 1.00 18.85 288 ASP A C 1
ATOM 2187 O O . ASP A 1 296 ? 7.056 -19.219 2.610 1.00 18.19 288 ASP A O 1
ATOM 2192 N N . VAL A 1 297 ? 6.503 -21.395 2.420 1.00 20.71 289 VAL A N 1
ATOM 2193 C CA . VAL A 1 297 ? 5.973 -21.217 1.071 1.00 17.55 289 VAL A CA 1
ATOM 2194 C C . VAL A 1 297 ? 4.737 -20.325 1.111 1.00 15.52 289 VAL A C 1
ATOM 2195 O O . VAL A 1 297 ? 4.591 -19.397 0.306 1.00 17.69 289 VAL A O 1
ATOM 2199 N N . ALA A 1 298 ? 3.814 -20.616 2.034 1.00 19.54 290 ALA A N 1
ATOM 2200 C CA . ALA A 1 298 ? 2.620 -19.785 2.167 1.00 22.96 290 ALA A CA 1
ATOM 2201 C C . ALA A 1 298 ? 2.995 -18.335 2.438 1.00 23.87 290 ALA A C 1
ATOM 2202 O O . ALA A 1 298 ? 2.401 -17.412 1.870 1.00 19.75 290 ALA A O 1
ATOM 2204 N N . ARG A 1 299 ? 3.988 -18.121 3.301 1.00 20.93 291 ARG A N 1
ATOM 2205 C CA . ARG A 1 299 ? 4.452 -16.770 3.589 1.00 23.22 291 ARG A CA 1
ATOM 2206 C C . ARG A 1 299 ? 5.005 -16.104 2.338 1.00 18.40 291 ARG A C 1
ATOM 2207 O O . ARG A 1 299 ? 4.769 -14.910 2.107 1.00 15.77 291 ARG A O 1
ATOM 2215 N N . THR A 1 300 ? 5.736 -16.868 1.513 1.00 15.66 292 THR A N 1
ATOM 2216 C CA . THR A 1 300 ? 6.315 -16.321 0.291 1.00 20.75 292 THR A CA 1
ATOM 2217 C C . THR A 1 300 ? 5.220 -15.951 -0.701 1.00 19.99 292 THR A C 1
ATOM 2218 O O . THR A 1 300 ? 5.248 -14.858 -1.285 1.00 18.15 292 THR A O 1
ATOM 2222 N N . LYS A 1 301 ? 4.222 -16.830 -0.860 1.00 20.24 293 LYS A N 1
ATOM 2223 C CA . LYS A 1 301 ? 3.096 -16.541 -1.746 1.00 15.48 293 LYS A CA 1
ATOM 2224 C C . LYS A 1 301 ? 2.336 -15.297 -1.292 1.00 15.09 293 LYS A C 1
ATOM 2225 O O . LYS A 1 301 ? 1.946 -14.459 -2.115 1.00 17.92 293 LYS A O 1
ATOM 2231 N N . LYS A 1 302 ? 2.142 -15.149 0.015 1.00 16.66 294 LYS A N 1
ATOM 2232 C CA . LYS A 1 302 ? 1.302 -14.068 0.523 1.00 18.04 294 LYS A CA 1
ATOM 2233 C C . LYS A 1 302 ? 1.911 -12.699 0.236 1.00 18.32 294 LYS A C 1
ATOM 2234 O O . LYS A 1 302 ? 1.210 -11.788 -0.222 1.00 18.38 294 LYS A O 1
ATOM 2240 N N . ILE A 1 303 ? 3.213 -12.526 0.495 1.00 21.09 295 ILE A N 1
ATOM 2241 C CA A ILE A 1 303 ? 3.808 -11.207 0.296 0.35 19.84 295 ILE A CA 1
ATOM 2242 C CA B ILE A 1 303 ? 3.823 -11.210 0.293 0.65 20.35 295 ILE A CA 1
ATOM 2243 C C . ILE A 1 303 ? 3.883 -10.873 -1.191 1.00 17.30 295 ILE A C 1
ATOM 2244 O O . ILE A 1 303 ? 3.693 -9.716 -1.588 1.00 14.82 295 ILE A O 1
ATOM 2253 N N . ILE A 1 304 ? 4.135 -11.871 -2.036 1.00 14.18 296 ILE A N 1
ATOM 2254 C CA . ILE A 1 304 ? 4.141 -11.638 -3.474 1.00 15.20 296 ILE A CA 1
ATOM 2255 C C . ILE A 1 304 ? 2.746 -11.268 -3.950 1.00 18.79 296 ILE A C 1
ATOM 2256 O O . ILE A 1 304 ? 2.570 -10.326 -4.734 1.00 17.02 296 ILE A O 1
ATOM 2261 N N . GLN A 1 305 ? 1.726 -11.979 -3.456 1.00 14.84 297 GLN A N 1
ATOM 2262 C CA . GLN A 1 305 ? 0.356 -11.641 -3.822 1.00 15.56 297 GLN A CA 1
ATOM 2263 C C . GLN A 1 305 ? -0.019 -10.242 -3.356 1.00 20.87 297 GLN A C 1
ATOM 2264 O O . GLN A 1 305 ? -0.731 -9.524 -4.060 1.00 19.80 297 GLN A O 1
ATOM 2270 N N . ARG A 1 306 ? 0.433 -9.847 -2.161 1.00 16.32 298 ARG A N 1
ATOM 2271 C CA . ARG A 1 306 ? 0.100 -8.517 -1.652 1.00 20.52 298 ARG A CA 1
ATOM 2272 C C . ARG A 1 306 ? 0.758 -7.418 -2.469 1.00 21.05 298 ARG A C 1
ATOM 2273 O O . ARG A 1 306 ? 0.274 -6.282 -2.481 1.00 22.18 298 ARG A O 1
ATOM 2281 N N . ALA A 1 307 ? 1.865 -7.722 -3.136 1.00 15.54 299 ALA A N 1
ATOM 2282 C CA . ALA A 1 307 ? 2.471 -6.808 -4.091 1.00 15.91 299 ALA A CA 1
ATOM 2283 C C . ALA A 1 307 ? 1.742 -6.793 -5.424 1.00 16.44 299 ALA A C 1
ATOM 2284 O O . ALA A 1 307 ? 2.242 -6.184 -6.374 1.00 17.72 299 ALA A O 1
ATOM 2286 N N . ASN A 1 308 ? 0.595 -7.484 -5.511 1.00 16.34 300 ASN A N 1
ATOM 2287 C CA . ASN A 1 308 ? -0.228 -7.574 -6.718 1.00 20.26 300 ASN A CA 1
ATOM 2288 C C . ASN A 1 308 ? 0.473 -8.322 -7.847 1.00 21.13 300 ASN A C 1
ATOM 2289 O O . ASN A 1 308 ? 0.197 -8.081 -9.026 1.00 20.47 300 ASN A O 1
ATOM 2294 N N . LEU A 1 309 ? 1.379 -9.271 -7.485 1.00 15.64 301 LEU A N 1
ATOM 2295 C CA . LEU A 1 309 ? 2.083 -10.127 -8.434 1.00 15.32 301 LEU A CA 1
ATOM 2296 C C . LEU A 1 309 ? 1.426 -11.503 -8.529 1.00 19.43 301 LEU A C 1
ATOM 2297 O O . LEU A 1 309 ? 0.800 -11.968 -7.570 1.00 14.68 301 LEU A O 1
ATOM 2302 N N . PRO A 1 310 ? 1.552 -12.167 -9.681 1.00 18.59 302 PRO A N 1
ATOM 2303 C CA . PRO A 1 310 ? 1.033 -13.535 -9.805 1.00 20.20 302 PRO A CA 1
ATOM 2304 C C . PRO A 1 310 ? 1.918 -14.537 -9.077 1.00 18.99 302 PRO A C 1
ATOM 2305 O O . PRO A 1 310 ? 3.145 -14.412 -9.067 1.00 16.84 302 PRO A O 1
ATOM 2309 N N . ILE A 1 311 ? 1.282 -15.550 -8.480 1.00 19.64 303 ILE A N 1
ATOM 2310 C CA . ILE A 1 311 ? 2.000 -16.667 -7.875 1.00 21.95 303 ILE A CA 1
ATOM 2311 C C . ILE A 1 311 ? 1.863 -17.940 -8.677 1.00 24.24 303 ILE A C 1
ATOM 2312 O O . ILE A 1 311 ? 2.467 -18.959 -8.309 1.00 22.11 303 ILE A O 1
ATOM 2317 N N . SER A 1 312 ? 1.080 -17.925 -9.754 1.00 18.02 304 SER A N 1
ATOM 2318 C CA . SER A 1 312 ? 0.933 -19.069 -10.640 1.00 17.45 304 SER A CA 1
ATOM 2319 C C . SER A 1 312 ? 0.874 -18.551 -12.068 1.00 18.46 304 SER A C 1
ATOM 2320 O O . SER A 1 312 ? 0.388 -17.442 -12.322 1.00 16.23 304 SER A O 1
ATOM 2323 N N . CYS A 1 313 ? 1.379 -19.346 -12.997 1.00 16.99 305 CYS A N 1
ATOM 2324 C CA . CYS A 1 313 ? 1.392 -18.979 -14.406 1.00 17.37 305 CYS A CA 1
ATOM 2325 C C . CYS A 1 313 ? 0.467 -19.898 -15.193 1.00 18.22 305 CYS A C 1
ATOM 2326 O O . CYS A 1 313 ? -0.032 -20.894 -14.661 1.00 25.06 305 CYS A O 1
ATOM 2329 N N . PRO A 1 314 ? 0.179 -19.575 -16.458 1.00 27.37 306 PRO A N 1
ATOM 2330 C CA . PRO A 1 314 ? -0.676 -20.458 -17.261 1.00 30.70 306 PRO A CA 1
ATOM 2331 C C . PRO A 1 314 ? -0.054 -21.836 -17.430 1.00 31.82 306 PRO A C 1
ATOM 2332 O O . PRO A 1 314 ? 1.100 -22.089 -17.074 1.00 30.45 306 PRO A O 1
ATOM 2336 N N . GLN A 1 315 ? -0.854 -22.746 -17.982 1.00 36.13 307 GLN A N 1
ATOM 2337 C CA . GLN A 1 315 ? -0.365 -24.080 -18.292 1.00 32.92 307 GLN A CA 1
ATOM 2338 C C . GLN A 1 315 ? 0.758 -24.004 -19.318 1.00 26.70 307 GLN A C 1
ATOM 2339 O O . GLN A 1 315 ? 0.624 -23.354 -20.360 1.00 30.12 307 GLN A O 1
ATOM 2345 N N . ILE A 1 316 ? 1.874 -24.652 -19.010 1.00 22.91 308 ILE A N 1
ATOM 2346 C CA . ILE A 1 316 ? 2.993 -24.783 -19.940 1.00 23.56 308 ILE A CA 1
ATOM 2347 C C . ILE A 1 316 ? 3.448 -26.237 -19.916 1.00 23.34 308 ILE A C 1
ATOM 2348 O O . ILE A 1 316 ? 3.801 -26.750 -18.842 1.00 20.79 308 ILE A O 1
ATOM 2353 N N . PRO A 1 317 ? 3.471 -26.926 -21.054 1.00 22.07 309 PRO A N 1
ATOM 2354 C CA . PRO A 1 317 ? 3.970 -28.307 -21.075 1.00 26.03 309 PRO A CA 1
ATOM 2355 C C . PRO A 1 317 ? 5.361 -28.404 -20.469 1.00 29.95 309 PRO A C 1
ATOM 2356 O O . PRO A 1 317 ? 6.226 -27.562 -20.724 1.00 34.69 309 PRO A O 1
ATOM 2360 N N . LEU A 1 318 ? 5.571 -29.445 -19.652 1.00 29.20 310 LEU A N 1
ATOM 2361 C CA . LEU A 1 318 ? 6.853 -29.609 -18.968 1.00 29.92 310 LEU A CA 1
ATOM 2362 C C . LEU A 1 318 ? 7.998 -29.794 -19.954 1.00 36.23 310 LEU A C 1
ATOM 2363 O O . LEU A 1 318 ? 9.114 -29.323 -19.706 1.00 39.91 310 LEU A O 1
ATOM 2368 N N . ASP A 1 319 ? 7.748 -30.490 -21.068 1.00 36.87 311 ASP A N 1
ATOM 2369 C CA . ASP A 1 319 ? 8.787 -30.665 -22.078 1.00 33.66 311 ASP A CA 1
ATOM 2370 C C . ASP A 1 319 ? 9.317 -29.316 -22.539 1.00 33.37 311 ASP A C 1
ATOM 2371 O O . ASP A 1 319 ? 10.531 -29.096 -22.592 1.00 35.60 311 ASP A O 1
ATOM 2373 N N . ASP A 1 320 ? 8.411 -28.383 -22.842 1.00 29.76 312 ASP A N 1
ATOM 2374 C CA . ASP A 1 320 ? 8.830 -27.049 -23.247 1.00 32.10 312 ASP A CA 1
ATOM 2375 C C . ASP A 1 320 ? 9.455 -26.296 -22.082 1.00 26.95 312 ASP A C 1
ATOM 2376 O O . ASP A 1 320 ? 10.505 -25.660 -22.234 1.00 29.32 312 ASP A O 1
ATOM 2381 N N . PHE A 1 321 ? 8.834 -26.375 -20.906 1.00 26.61 313 PHE A N 1
ATOM 2382 C CA . PHE A 1 321 ? 9.374 -25.685 -19.740 1.00 28.29 313 PHE A CA 1
ATOM 2383 C C . PHE A 1 321 ? 10.802 -26.134 -19.449 1.00 27.51 313 PHE A C 1
ATOM 2384 O O . PHE A 1 321 ? 11.705 -25.306 -19.277 1.00 25.60 313 PHE A O 1
ATOM 2392 N N . LEU A 1 322 ? 11.030 -27.449 -19.403 1.00 26.84 314 LEU A N 1
ATOM 2393 C CA . LEU A 1 322 ? 12.367 -27.945 -19.095 1.00 26.00 314 LEU A CA 1
ATOM 2394 C C . LEU A 1 322 ? 13.347 -27.614 -20.211 1.00 26.81 314 LEU A C 1
ATOM 2395 O O . LEU A 1 322 ? 14.518 -27.323 -19.945 1.00 29.35 314 LEU A O 1
ATOM 2400 N N . GLY A 1 323 ? 12.889 -27.660 -21.462 1.00 28.52 315 GLY A N 1
ATOM 2401 C CA . GLY A 1 323 ? 13.744 -27.255 -22.565 1.00 30.89 315 GLY A CA 1
ATOM 2402 C C . GLY A 1 323 ? 14.255 -25.835 -22.408 1.00 37.44 315 GLY A C 1
ATOM 2403 O O . GLY A 1 323 ? 15.427 -25.555 -22.669 1.00 36.38 315 GLY A O 1
ATOM 2404 N N . TYR A 1 324 ? 13.386 -24.920 -21.957 1.00 34.34 316 TYR A N 1
ATOM 2405 C CA . TYR A 1 324 ? 13.808 -23.537 -21.770 1.00 32.01 316 TYR A CA 1
ATOM 2406 C C . TYR A 1 324 ? 14.781 -23.404 -20.607 1.00 34.20 316 TYR A C 1
ATOM 2407 O O . TYR A 1 324 ? 15.700 -22.580 -20.664 1.00 35.73 316 TYR A O 1
ATOM 2416 N N . MET A 1 325 ? 14.601 -24.199 -19.549 1.00 30.54 317 MET A N 1
ATOM 2417 C CA . MET A 1 325 ? 15.560 -24.178 -18.448 1.00 34.36 317 MET A CA 1
ATOM 2418 C C . MET A 1 325 ? 16.901 -24.784 -18.855 1.00 41.94 317 MET A C 1
ATOM 2419 O O . MET A 1 325 ? 17.945 -24.370 -18.342 1.00 48.79 317 MET A O 1
ATOM 2424 N N . ALA A 1 326 ? 16.895 -25.761 -19.764 1.00 45.23 318 ALA A N 1
ATOM 2425 C CA . ALA A 1 326 ? 18.134 -26.382 -20.219 1.00 46.82 318 ALA A CA 1
ATOM 2426 C C . ALA A 1 326 ? 18.822 -25.588 -21.321 1.00 55.47 318 ALA A C 1
ATOM 2427 O O . ALA A 1 326 ? 20.042 -25.711 -21.487 1.00 54.29 318 ALA A O 1
ATOM 2429 N N . HIS A 1 327 ? 18.072 -24.790 -22.082 1.00 63.47 319 HIS A N 1
ATOM 2430 C CA . HIS A 1 327 ? 18.673 -23.921 -23.085 1.00 66.31 319 HIS A CA 1
ATOM 2431 C C . HIS A 1 327 ? 19.348 -22.702 -22.468 1.00 64.02 319 HIS A C 1
ATOM 2432 O O . HIS A 1 327 ? 20.231 -22.112 -23.100 1.00 66.48 319 HIS A O 1
ATOM 2434 N N . ASP A 1 328 ? 18.956 -22.315 -21.256 1.00 70.83 320 ASP A N 1
ATOM 2435 C CA . ASP A 1 328 ? 19.590 -21.224 -20.531 1.00 67.42 320 ASP A CA 1
ATOM 2436 C C . ASP A 1 328 ? 20.749 -21.694 -19.659 1.00 70.51 320 ASP A C 1
ATOM 2437 O O . ASP A 1 328 ? 21.224 -20.927 -18.815 1.00 72.76 320 ASP A O 1
ATOM 2439 N N . LYS A 1 329 ? 21.210 -22.931 -19.845 1.00 71.78 321 LYS A N 1
ATOM 2440 C CA . LYS A 1 329 ? 22.271 -23.477 -19.011 1.00 70.92 321 LYS A CA 1
ATOM 2441 C C . LYS A 1 329 ? 23.540 -22.641 -19.129 1.00 74.59 321 LYS A C 1
ATOM 2442 O O . LYS A 1 329 ? 23.866 -22.120 -20.201 1.00 74.46 321 LYS A O 1
ATOM 2444 N N . LYS A 1 330 ? 24.255 -22.516 -18.009 1.00 76.74 322 LYS A N 1
ATOM 2445 C CA . LYS A 1 330 ? 25.468 -21.705 -17.983 1.00 80.75 322 LYS A CA 1
ATOM 2446 C C . LYS A 1 330 ? 26.538 -22.287 -18.900 1.00 84.16 322 LYS A C 1
ATOM 2447 O O . LYS A 1 330 ? 27.166 -21.560 -19.679 1.00 90.01 322 LYS A O 1
ATOM 2449 N N . VAL A 1 331 ? 26.756 -23.597 -18.824 1.00 80.45 323 VAL A N 1
ATOM 2450 C CA . VAL A 1 331 ? 27.774 -24.254 -19.635 1.00 78.06 323 VAL A CA 1
ATOM 2451 C C . VAL A 1 331 ? 27.303 -25.638 -20.067 1.00 76.55 323 VAL A C 1
ATOM 2452 O O . VAL A 1 331 ? 27.339 -25.976 -21.252 1.00 78.76 323 VAL A O 1
ATOM 2454 N N . GLN A 1 335 ? 25.791 -28.871 -16.272 1.00 42.50 327 GLN A N 1
ATOM 2455 C CA . GLN A 1 335 ? 24.974 -29.301 -15.141 1.00 41.27 327 GLN A CA 1
ATOM 2456 C C . GLN A 1 335 ? 24.013 -28.181 -14.701 1.00 39.43 327 GLN A C 1
ATOM 2457 O O . GLN A 1 335 ? 24.425 -27.033 -14.526 1.00 41.91 327 GLN A O 1
ATOM 2463 N N . LEU A 1 336 ? 22.734 -28.519 -14.526 1.00 37.65 328 LEU A N 1
ATOM 2464 C CA . LEU A 1 336 ? 21.715 -27.527 -14.201 1.00 34.69 328 LEU A CA 1
ATOM 2465 C C . LEU A 1 336 ? 21.788 -27.165 -12.722 1.00 32.61 328 LEU A C 1
ATOM 2466 O O . LEU A 1 336 ? 21.603 -28.026 -11.855 1.00 36.25 328 LEU A O 1
ATOM 2471 N N . ARG A 1 337 ? 22.044 -25.895 -12.432 1.00 28.77 329 ARG A N 1
ATOM 2472 C CA . ARG A 1 337 ? 22.069 -25.389 -11.067 1.00 20.40 329 ARG A CA 1
ATOM 2473 C C . ARG A 1 337 ? 20.918 -24.409 -10.869 1.00 28.38 329 ARG A C 1
ATOM 2474 O O . ARG A 1 337 ? 20.670 -23.554 -11.722 1.00 27.56 329 ARG A O 1
ATOM 2482 N N . LEU A 1 338 ? 20.219 -24.547 -9.751 1.00 16.99 330 LEU A N 1
ATOM 2483 C CA . LEU A 1 338 ? 19.098 -23.688 -9.410 1.00 19.37 330 LEU A CA 1
ATOM 2484 C C . LEU A 1 338 ? 19.424 -22.879 -8.165 1.00 21.07 330 LEU A C 1
ATOM 2485 O O . LEU A 1 338 ? 20.179 -23.322 -7.292 1.00 19.38 330 LEU A O 1
ATOM 2490 N N . VAL A 1 339 ? 18.832 -21.691 -8.082 1.00 20.70 331 VAL A N 1
ATOM 2491 C CA . VAL A 1 339 ? 18.880 -20.898 -6.863 1.00 18.44 331 VAL A CA 1
ATOM 2492 C C . VAL A 1 339 ? 17.634 -21.246 -6.064 1.00 22.31 331 VAL A C 1
ATOM 2493 O O . VAL A 1 339 ? 16.514 -20.934 -6.478 1.00 17.58 331 VAL A O 1
ATOM 2497 N N . LEU A 1 340 ? 17.832 -21.909 -4.930 1.00 21.90 332 LEU A N 1
ATOM 2498 C CA . LEU A 1 340 ? 16.776 -22.377 -4.045 1.00 13.01 332 LEU A CA 1
ATOM 2499 C C . LEU A 1 340 ? 17.016 -21.794 -2.658 1.00 16.40 332 LEU A C 1
ATOM 2500 O O . LEU A 1 340 ? 17.981 -21.064 -2.431 1.00 19.79 332 LEU A O 1
ATOM 2505 N N . LEU A 1 341 ? 16.147 -22.145 -1.716 1.00 14.57 333 LEU A N 1
ATOM 2506 C CA . LEU A 1 341 ? 16.145 -21.549 -0.385 1.00 14.95 333 LEU A CA 1
ATOM 2507 C C . LEU A 1 341 ? 16.401 -22.624 0.658 1.00 21.10 333 LEU A C 1
ATOM 2508 O O . LEU A 1 341 ? 15.606 -23.560 0.785 1.00 20.99 333 LEU A O 1
ATOM 2513 N N . LYS A 1 342 ? 17.493 -22.481 1.417 1.00 20.93 334 LYS A N 1
ATOM 2514 C CA . LYS A 1 342 ? 17.655 -23.307 2.611 1.00 21.57 334 LYS A CA 1
ATOM 2515 C C . LYS A 1 342 ? 16.789 -22.791 3.744 1.00 26.87 334 LYS A C 1
ATOM 2516 O O . LYS A 1 342 ? 16.305 -23.573 4.564 1.00 22.53 334 LYS A O 1
ATOM 2522 N N . GLN A 1 343 ? 16.620 -21.475 3.805 1.00 20.71 335 GLN A N 1
ATOM 2523 C CA . GLN A 1 343 ? 15.696 -20.801 4.697 1.00 23.42 335 GLN A CA 1
ATOM 2524 C C . GLN A 1 343 ? 15.249 -19.556 3.958 1.00 24.70 335 GLN A C 1
ATOM 2525 O O . GLN A 1 343 ? 15.924 -19.109 3.028 1.00 19.10 335 GLN A O 1
ATOM 2531 N N . LEU A 1 344 ? 14.103 -19.006 4.350 1.00 20.42 336 LEU A N 1
ATOM 2532 C CA . LEU A 1 344 ? 13.748 -17.688 3.842 1.00 24.31 336 LEU A CA 1
ATOM 2533 C C . LEU A 1 344 ? 14.850 -16.705 4.215 1.00 23.20 336 LEU A C 1
ATOM 2534 O O . LEU A 1 344 ? 15.268 -16.633 5.375 1.00 24.44 336 LEU A O 1
ATOM 2539 N N . GLY A 1 345 ? 15.340 -15.963 3.225 1.00 23.00 337 GLY A N 1
ATOM 2540 C CA . GLY A 1 345 ? 16.460 -15.081 3.458 1.00 30.45 337 GLY A CA 1
ATOM 2541 C C . GLY A 1 345 ? 17.813 -15.756 3.411 1.00 24.99 337 GLY A C 1
ATOM 2542 O O . GLY A 1 345 ? 18.796 -15.156 3.854 1.00 27.58 337 GLY A O 1
ATOM 2543 N N . GLN A 1 346 ? 17.894 -17.001 2.910 1.00 20.98 338 GLN A N 1
ATOM 2544 C CA A GLN A 1 346 ? 19.174 -17.711 2.806 0.48 25.27 338 GLN A CA 1
ATOM 2545 C CA B GLN A 1 346 ? 19.170 -17.723 2.815 0.52 25.33 338 GLN A CA 1
ATOM 2546 C C . GLN A 1 346 ? 19.113 -18.605 1.561 1.00 23.78 338 GLN A C 1
ATOM 2547 O O . GLN A 1 346 ? 18.924 -19.823 1.628 1.00 24.54 338 GLN A O 1
ATOM 2558 N N . ALA A 1 347 ? 19.278 -17.976 0.401 1.00 19.83 339 ALA A N 1
ATOM 2559 C CA . ALA A 1 347 ? 19.299 -18.712 -0.850 1.00 17.53 339 ALA A CA 1
ATOM 2560 C C . ALA A 1 347 ? 20.636 -19.433 -1.024 1.00 19.11 339 ALA A C 1
ATOM 2561 O O . ALA A 1 347 ? 21.664 -19.044 -0.464 1.00 20.50 339 ALA A O 1
ATOM 2563 N N . VAL A 1 348 ? 20.609 -20.501 -1.817 1.00 17.83 340 VAL A N 1
ATOM 2564 C CA . VAL A 1 348 ? 21.818 -21.225 -2.198 1.00 19.90 340 VAL A CA 1
ATOM 2565 C C . VAL A 1 348 ? 21.709 -21.590 -3.669 1.00 20.69 340 VAL A C 1
ATOM 2566 O O . VAL A 1 348 ? 20.609 -21.719 -4.214 1.00 25.50 340 VAL A O 1
ATOM 2570 N N . ILE A 1 349 ? 22.858 -21.751 -4.315 1.00 20.55 341 ILE A N 1
ATOM 2571 C CA . ILE A 1 349 ? 22.925 -22.259 -5.679 1.00 21.62 341 ILE A CA 1
ATOM 2572 C C . ILE A 1 349 ? 23.361 -23.715 -5.587 1.00 23.66 341 ILE A C 1
ATOM 2573 O O . ILE A 1 349 ? 24.402 -24.017 -4.996 1.00 26.87 341 ILE A O 1
ATOM 2578 N N . THR A 1 350 ? 22.560 -24.625 -6.138 1.00 21.76 342 THR A N 1
ATOM 2579 C CA . THR A 1 350 ? 22.763 -26.042 -5.863 1.00 21.20 342 THR A CA 1
ATOM 2580 C C . THR A 1 350 ? 22.441 -26.891 -7.081 1.00 19.95 342 THR A C 1
ATOM 2581 O O . THR A 1 350 ? 21.597 -26.536 -7.903 1.00 18.95 342 THR A O 1
ATOM 2585 N N . LYS A 1 351 ? 23.135 -28.026 -7.187 1.00 24.15 343 LYS A N 1
ATOM 2586 C CA . LYS A 1 351 ? 22.776 -29.069 -8.133 1.00 22.06 343 LYS A CA 1
ATOM 2587 C C . LYS A 1 351 ? 22.014 -30.215 -7.477 1.00 32.07 343 LYS A C 1
ATOM 2588 O O . LYS A 1 351 ? 21.635 -31.165 -8.167 1.00 30.02 343 LYS A O 1
ATOM 2590 N N . ASP A 1 352 ? 21.769 -30.148 -6.169 1.00 26.98 344 ASP A N 1
ATOM 2591 C CA . ASP A 1 352 ? 21.265 -31.294 -5.413 1.00 37.97 344 ASP A CA 1
ATOM 2592 C C . ASP A 1 352 ? 19.751 -31.169 -5.251 1.00 37.70 344 ASP A C 1
ATOM 2593 O O . ASP A 1 352 ? 19.229 -30.813 -4.196 1.00 40.40 344 ASP A O 1
ATOM 2598 N N . PHE A 1 353 ? 19.043 -31.465 -6.338 1.00 29.42 345 PHE A N 1
ATOM 2599 C CA . PHE A 1 353 ? 17.593 -31.530 -6.329 1.00 30.76 345 PHE A CA 1
ATOM 2600 C C . PHE A 1 353 ? 17.155 -32.682 -7.216 1.00 34.08 345 PHE A C 1
ATOM 2601 O O . PHE A 1 353 ? 17.791 -32.984 -8.230 1.00 28.55 345 PHE A O 1
ATOM 2609 N N . ASP A 1 354 ? 16.075 -33.336 -6.806 1.00 32.75 346 ASP A N 1
ATOM 2610 C CA . ASP A 1 354 ? 15.456 -34.380 -7.605 1.00 33.11 346 ASP A CA 1
ATOM 2611 C C . ASP A 1 354 ? 14.677 -33.730 -8.746 1.00 23.44 346 ASP A C 1
ATOM 2612 O O . ASP A 1 354 ? 13.788 -32.910 -8.505 1.00 22.87 346 ASP A O 1
ATOM 2617 N N . VAL A 1 355 ? 14.993 -34.100 -9.990 1.00 21.89 347 VAL A N 1
ATOM 2618 C CA . VAL A 1 355 ? 14.304 -33.474 -11.116 1.00 20.36 347 VAL A CA 1
ATOM 2619 C C . VAL A 1 355 ? 12.805 -33.771 -11.070 1.00 20.95 347 VAL A C 1
ATOM 2620 O O . VAL A 1 355 ? 11.991 -32.931 -11.465 1.00 21.46 347 VAL A O 1
ATOM 2624 N N . GLU A 1 356 ? 12.408 -34.939 -10.550 1.00 23.14 348 GLU A N 1
ATOM 2625 C CA . GLU A 1 356 ? 10.977 -35.220 -10.432 1.00 24.75 348 GLU A CA 1
ATOM 2626 C C . GLU A 1 356 ? 10.297 -34.236 -9.485 1.00 21.47 348 GLU A C 1
ATOM 2627 O O . GLU A 1 356 ? 9.158 -33.813 -9.723 1.00 19.57 348 GLU A O 1
ATOM 2633 N N . LEU A 1 357 ? 10.976 -33.868 -8.398 1.00 20.63 349 LEU A N 1
ATOM 2634 C CA . LEU A 1 357 ? 10.416 -32.892 -7.473 1.00 21.63 349 LEU A CA 1
ATOM 2635 C C . LEU A 1 357 ? 10.384 -31.502 -8.087 1.00 22.48 349 LEU A C 1
ATOM 2636 O O . LEU A 1 357 ? 9.487 -30.706 -7.776 1.00 22.87 349 LEU A O 1
ATOM 2641 N N . MET A 1 358 ? 11.355 -31.195 -8.951 1.00 20.11 350 MET A N 1
ATOM 2642 C CA . MET A 1 358 ? 11.340 -29.925 -9.664 1.00 20.29 350 MET A CA 1
ATOM 2643 C C . MET A 1 358 ? 10.154 -29.854 -10.615 1.00 21.53 350 MET A C 1
ATOM 2644 O O . MET A 1 358 ? 9.506 -28.808 -10.731 1.00 21.05 350 MET A O 1
ATOM 2649 N N . LYS A 1 359 ? 9.851 -30.962 -11.306 1.00 18.13 351 LYS A N 1
ATOM 2650 C CA . LYS A 1 359 ? 8.674 -30.982 -12.173 1.00 18.13 351 LYS A CA 1
ATOM 2651 C C . LYS A 1 359 ? 7.392 -30.828 -11.364 1.00 20.05 351 LYS A C 1
ATOM 2652 O O . LYS A 1 359 ? 6.451 -30.150 -11.796 1.00 21.63 351 LYS A O 1
ATOM 2658 N N . GLN A 1 360 ? 7.342 -31.433 -10.179 1.00 17.64 352 GLN A N 1
ATOM 2659 C CA . GLN A 1 360 ? 6.181 -31.262 -9.314 1.00 20.50 352 GLN A CA 1
ATOM 2660 C C . GLN A 1 360 ? 5.979 -29.800 -8.926 1.00 22.90 352 GLN A C 1
ATOM 2661 O O . GLN A 1 360 ? 4.842 -29.311 -8.898 1.00 20.96 352 GLN A O 1
ATOM 2667 N N . ALA A 1 361 ? 7.071 -29.094 -8.613 1.00 22.82 353 ALA A N 1
ATOM 2668 C CA . ALA A 1 361 ? 6.971 -27.688 -8.221 1.00 19.20 353 ALA A CA 1
ATOM 2669 C C . ALA A 1 361 ? 6.539 -26.810 -9.384 1.00 21.64 353 ALA A C 1
ATOM 2670 O O . ALA A 1 361 ? 5.827 -25.817 -9.186 1.00 22.03 353 ALA A O 1
ATOM 2672 N N . ILE A 1 362 ? 6.977 -27.142 -10.599 1.00 18.24 354 ILE A N 1
ATOM 2673 C CA . ILE A 1 362 ? 6.518 -26.413 -11.778 1.00 19.69 354 ILE A CA 1
ATOM 2674 C C . ILE A 1 362 ? 5.020 -26.622 -11.975 1.00 26.80 354 ILE A C 1
ATOM 2675 O O . ILE A 1 362 ? 4.250 -25.662 -12.090 1.00 17.86 354 ILE A O 1
ATOM 2680 N N . LEU A 1 363 ? 4.576 -27.882 -11.961 1.00 18.17 355 LEU A N 1
ATOM 2681 C CA . LEU A 1 363 ? 3.174 -28.165 -12.251 1.00 20.87 355 LEU A CA 1
ATOM 2682 C C . LEU A 1 363 ? 2.251 -27.627 -11.166 1.00 20.65 355 LEU A C 1
ATOM 2683 O O . LEU A 1 363 ? 1.144 -27.168 -11.471 1.00 21.59 355 LEU A O 1
ATOM 2688 N N . ALA A 1 364 ? 2.691 -27.661 -9.908 1.00 19.91 356 ALA A N 1
ATOM 2689 C CA . ALA A 1 364 ? 1.859 -27.196 -8.810 1.00 20.68 356 ALA A CA 1
ATOM 2690 C C . ALA A 1 364 ? 1.531 -25.718 -8.921 1.00 19.08 356 ALA A C 1
ATOM 2691 O O . ALA A 1 364 ? 0.527 -25.269 -8.355 1.00 20.52 356 ALA A O 1
ATOM 2693 N N . ASN A 1 365 ? 2.337 -24.948 -9.636 1.00 19.78 357 ASN A N 1
ATOM 2694 C CA . ASN A 1 365 ? 2.143 -23.506 -9.655 1.00 20.71 357 ASN A CA 1
ATOM 2695 C C . ASN A 1 365 ? 1.761 -23.020 -11.042 1.00 24.38 357 ASN A C 1
ATOM 2696 O O . ASN A 1 365 ? 2.069 -21.893 -11.428 1.00 26.70 357 ASN A O 1
ATOM 2701 N N . GLN A 1 366 ? 1.089 -23.889 -11.790 1.00 21.39 358 GLN A N 1
ATOM 2702 C CA . GLN A 1 366 ? 0.394 -23.542 -13.018 1.00 24.57 358 GLN A CA 1
ATOM 2703 C C . GLN A 1 366 ? -1.100 -23.578 -12.734 1.00 25.91 358 GLN A C 1
ATOM 2704 O O . GLN A 1 366 ? -1.592 -24.529 -12.120 1.00 31.01 358 GLN A O 1
ATOM 2710 N N . HIS A 1 367 ? -1.814 -22.542 -13.146 1.00 27.91 359 HIS A N 1
ATOM 2711 C CA . HIS A 1 367 ? -3.251 -22.505 -12.920 1.00 34.78 359 HIS A CA 1
ATOM 2712 C C . HIS A 1 367 ? -3.994 -22.990 -14.160 1.00 49.84 359 HIS A C 1
ATOM 2713 O O . HIS A 1 367 ? -3.452 -23.023 -15.267 1.00 54.30 359 HIS A O 1
ATOM 2720 N N . GLY A 1 368 ? -5.244 -23.390 -13.954 1.00 57.59 360 GLY A N 1
ATOM 2721 C CA . GLY A 1 368 ? -6.080 -23.830 -15.052 1.00 70.94 360 GLY A CA 1
ATOM 2722 C C . GLY A 1 368 ? -6.336 -22.710 -16.042 1.00 81.64 360 GLY A C 1
ATOM 2723 O O . GLY A 1 368 ? -6.563 -21.564 -15.653 1.00 84.40 360 GLY A O 1
ATOM 2725 N N . HIS B 1 7 ? 7.952 -15.449 -40.692 1.00 57.85 -1 HIS B N 1
ATOM 2726 C CA . HIS B 1 7 ? 6.884 -16.433 -40.564 1.00 61.29 -1 HIS B CA 1
ATOM 2727 C C . HIS B 1 7 ? 6.383 -16.531 -39.124 1.00 61.72 -1 HIS B C 1
ATOM 2728 O O . HIS B 1 7 ? 5.382 -17.193 -38.848 1.00 65.00 -1 HIS B O 1
ATOM 2730 N N . HIS B 1 8 ? 7.087 -15.870 -38.208 1.00 55.76 0 HIS B N 1
ATOM 2731 C CA . HIS B 1 8 ? 6.711 -15.893 -36.802 1.00 50.68 0 HIS B CA 1
ATOM 2732 C C . HIS B 1 8 ? 5.508 -14.993 -36.556 1.00 44.19 0 HIS B C 1
ATOM 2733 O O . HIS B 1 8 ? 5.442 -13.867 -37.056 1.00 48.92 0 HIS B O 1
ATOM 2735 N N . MET B 1 9 ? 4.556 -15.495 -35.780 1.00 33.40 1 MET B N 1
ATOM 2736 C CA . MET B 1 9 ? 3.435 -14.682 -35.340 1.00 23.43 1 MET B CA 1
ATOM 2737 C C . MET B 1 9 ? 3.883 -13.719 -34.248 1.00 24.57 1 MET B C 1
ATOM 2738 O O . MET B 1 9 ? 4.717 -14.060 -33.408 1.00 26.33 1 MET B O 1
ATOM 2743 N N . GLN B 1 10 ? 3.330 -12.509 -34.260 1.00 19.76 2 GLN B N 1
ATOM 2744 C CA . GLN B 1 10 ? 3.527 -11.566 -33.172 1.00 22.58 2 GLN B CA 1
ATOM 2745 C C . GLN B 1 10 ? 2.233 -11.466 -32.376 1.00 23.36 2 GLN B C 1
ATOM 2746 O O . GLN B 1 10 ? 1.143 -11.658 -32.916 1.00 19.36 2 GLN B O 1
ATOM 2752 N N . THR B 1 11 ? 2.355 -11.181 -31.084 1.00 19.54 3 THR B N 1
ATOM 2753 C CA . THR B 1 11 ? 1.185 -11.018 -30.231 1.00 19.98 3 THR B CA 1
ATOM 2754 C C . THR B 1 11 ? 1.303 -9.703 -29.479 1.00 18.17 3 THR B C 1
ATOM 2755 O O . THR B 1 11 ? 2.328 -9.429 -28.851 1.00 19.46 3 THR B O 1
ATOM 2759 N N . LEU B 1 12 ? 0.265 -8.885 -29.570 1.00 17.27 4 LEU B N 1
ATOM 2760 C CA . LEU B 1 12 ? 0.135 -7.679 -28.769 1.00 17.80 4 LEU B CA 1
ATOM 2761 C C . LEU B 1 12 ? -0.934 -7.932 -27.722 1.00 17.74 4 LEU B C 1
ATOM 2762 O O . LEU B 1 12 ? -2.067 -8.268 -28.072 1.00 16.66 4 LEU B O 1
ATOM 2767 N N . HIS B 1 13 ? -0.586 -7.765 -26.451 1.00 19.06 5 HIS B N 1
ATOM 2768 C CA . HIS B 1 13 ? -1.579 -7.857 -25.391 1.00 30.91 5 HIS B CA 1
ATOM 2769 C C . HIS B 1 13 ? -2.086 -6.458 -25.064 1.00 29.39 5 HIS B C 1
ATOM 2770 O O . HIS B 1 13 ? -1.300 -5.565 -24.731 1.00 27.31 5 HIS B O 1
ATOM 2777 N N . VAL B 1 14 ? -3.397 -6.267 -25.193 1.00 25.08 6 VAL B N 1
ATOM 2778 C CA . VAL B 1 14 ? -4.052 -4.999 -24.906 1.00 27.97 6 VAL B CA 1
ATOM 2779 C C . VAL B 1 14 ? -4.664 -5.074 -23.519 1.00 30.92 6 VAL B C 1
ATOM 2780 O O . VAL B 1 14 ? -5.281 -6.083 -23.159 1.00 27.88 6 VAL B O 1
ATOM 2784 N N . GLU B 1 15 ? -4.489 -4.015 -22.734 1.00 37.01 7 GLU B N 1
ATOM 2785 C CA . GLU B 1 15 ? -5.119 -3.877 -21.420 1.00 48.16 7 GLU B CA 1
ATOM 2786 C C . GLU B 1 15 ? -5.990 -2.625 -21.452 1.00 58.78 7 GLU B C 1
ATOM 2787 O O . GLU B 1 15 ? -5.476 -1.505 -21.367 1.00 63.27 7 GLU B O 1
ATOM 2789 N N . LEU B 1 16 ? -7.301 -2.809 -21.583 1.00 65.37 8 LEU B N 1
ATOM 2790 C CA . LEU B 1 16 ? -8.227 -1.681 -21.671 1.00 70.37 8 LEU B CA 1
ATOM 2791 C C . LEU B 1 16 ? -9.389 -1.834 -20.693 1.00 74.47 8 LEU B C 1
ATOM 2792 O O . LEU B 1 16 ? -10.102 -2.836 -20.712 1.00 74.24 8 LEU B O 1
ATOM 2794 N N . ARG B 1 19 ? -10.157 -5.040 -18.572 1.00 62.15 11 ARG B N 1
ATOM 2795 C CA . ARG B 1 19 ? -10.146 -6.154 -19.517 1.00 60.25 11 ARG B CA 1
ATOM 2796 C C . ARG B 1 19 ? -8.815 -6.227 -20.267 1.00 57.20 11 ARG B C 1
ATOM 2797 O O . ARG B 1 19 ? -8.140 -5.212 -20.464 1.00 62.03 11 ARG B O 1
ATOM 2799 N N . ARG B 1 20 ? -8.446 -7.437 -20.680 1.00 43.09 12 ARG B N 1
ATOM 2800 C CA . ARG B 1 20 ? -7.208 -7.682 -21.404 1.00 36.46 12 ARG B CA 1
ATOM 2801 C C . ARG B 1 20 ? -7.462 -8.699 -22.505 1.00 32.40 12 ARG B C 1
ATOM 2802 O O . ARG B 1 20 ? -8.188 -9.679 -22.296 1.00 30.79 12 ARG B O 1
ATOM 2804 N N . TYR B 1 21 ? -6.878 -8.463 -23.680 1.00 21.38 13 TYR B N 1
ATOM 2805 C CA . TYR B 1 21 ? -7.034 -9.423 -24.761 1.00 22.15 13 TYR B CA 1
ATOM 2806 C C . TYR B 1 21 ? -5.809 -9.385 -25.654 1.00 21.16 13 TYR B C 1
ATOM 2807 O O . TYR B 1 21 ? -5.123 -8.359 -25.721 1.00 19.45 13 TYR B O 1
ATOM 2816 N N . PRO B 1 22 ? -5.527 -10.473 -26.366 1.00 19.29 14 PRO B N 1
ATOM 2817 C CA . PRO B 1 22 ? -4.425 -10.491 -27.328 1.00 16.22 14 PRO B CA 1
ATOM 2818 C C . PRO B 1 22 ? -4.863 -10.156 -28.744 1.00 20.82 14 PRO B C 1
ATOM 2819 O O . PRO B 1 22 ? -5.964 -10.479 -29.185 1.00 14.42 14 PRO B O 1
ATOM 2823 N N . ILE B 1 23 ? -3.959 -9.511 -29.471 1.00 14.44 15 ILE B N 1
ATOM 2824 C CA . ILE B 1 23 ? -4.065 -9.374 -30.916 1.00 13.53 15 ILE B CA 1
ATOM 2825 C C . ILE B 1 23 ? -2.994 -10.264 -31.532 1.00 13.88 15 ILE B C 1
ATOM 2826 O O . ILE B 1 23 ? -1.797 -9.996 -31.379 1.00 16.07 15 ILE B O 1
ATOM 2831 N N . PHE B 1 24 ? -3.417 -11.303 -32.247 1.00 14.15 16 PHE B N 1
ATOM 2832 C CA . PHE B 1 24 ? -2.491 -12.213 -32.918 1.00 14.79 16 PHE B CA 1
ATOM 2833 C C . PHE B 1 24 ? -2.270 -11.730 -34.344 1.00 14.24 16 PHE B C 1
ATOM 2834 O O . PHE B 1 24 ? -3.229 -11.577 -35.101 1.00 14.28 16 PHE B O 1
ATOM 2842 N N . ILE B 1 25 ? -1.011 -11.514 -34.720 1.00 19.30 17 ILE B N 1
ATOM 2843 C CA . ILE B 1 25 ? -0.684 -10.895 -35.996 1.00 15.79 17 ILE B CA 1
ATOM 2844 C C . ILE B 1 25 ? 0.291 -11.789 -36.741 1.00 15.38 17 ILE B C 1
ATOM 2845 O O . ILE B 1 25 ? 1.422 -11.987 -36.291 1.00 16.47 17 ILE B O 1
ATOM 2850 N N . GLY B 1 26 ? -0.126 -12.299 -37.888 1.00 18.64 18 GLY B N 1
ATOM 2851 C CA . GLY B 1 26 ? 0.736 -13.201 -38.629 1.00 21.34 18 GLY B CA 1
ATOM 2852 C C . GLY B 1 26 ? 0.076 -13.595 -39.928 1.00 23.92 18 GLY B C 1
ATOM 2853 O O . GLY B 1 26 ? -0.878 -12.960 -40.375 1.00 22.29 18 GLY B O 1
ATOM 2854 N N . SER B 1 27 ? 0.604 -14.646 -40.544 1.00 17.30 19 SER B N 1
ATOM 2855 C CA . SER B 1 27 ? 0.094 -15.105 -41.826 1.00 17.53 19 SER B CA 1
ATOM 2856 C C . SER B 1 27 ? -0.185 -16.592 -41.736 1.00 18.25 19 SER B C 1
ATOM 2857 O O . SER B 1 27 ? 0.599 -17.332 -41.134 1.00 19.05 19 SER B O 1
ATOM 2860 N N . GLN B 1 28 ? -1.282 -17.015 -42.367 1.00 20.01 20 GLN B N 1
ATOM 2861 C CA . GLN B 1 28 ? -1.724 -18.411 -42.348 1.00 23.39 20 GLN B CA 1
ATOM 2862 C C . GLN B 1 28 ? -1.839 -18.913 -40.917 1.00 21.84 20 GLN B C 1
ATOM 2863 O O . GLN B 1 28 ? -1.259 -19.936 -40.539 1.00 19.89 20 GLN B O 1
ATOM 2869 N N . LEU B 1 29 ? -2.605 -18.176 -40.123 1.00 16.41 21 LEU B N 1
ATOM 2870 C CA . LEU B 1 29 ? -2.817 -18.520 -38.730 1.00 23.49 21 LEU B CA 1
ATOM 2871 C C . LEU B 1 29 ? -3.779 -19.696 -38.611 1.00 26.06 21 LEU B C 1
ATOM 2872 O O . LEU B 1 29 ? -4.608 -19.948 -39.491 1.00 27.72 21 LEU B O 1
ATOM 2877 N N . ASP B 1 30 ? -3.658 -20.418 -37.507 1.00 19.35 22 ASP B N 1
ATOM 2878 C CA . ASP B 1 30 ? -4.563 -21.521 -37.218 1.00 17.07 22 ASP B CA 1
ATOM 2879 C C . ASP B 1 30 ? -5.614 -21.018 -36.239 1.00 19.43 22 ASP B C 1
ATOM 2880 O O . ASP B 1 30 ? -5.314 -20.849 -35.042 1.00 17.65 22 ASP B O 1
ATOM 2885 N N . PRO B 1 31 ? -6.847 -20.766 -36.678 1.00 20.21 23 PRO B N 1
ATOM 2886 C CA . PRO B 1 31 ? -7.837 -20.217 -35.744 1.00 22.49 23 PRO B CA 1
ATOM 2887 C C . PRO B 1 31 ? -8.290 -21.228 -34.715 1.00 18.45 23 PRO B C 1
ATOM 2888 O O . PRO B 1 31 ? -8.675 -20.831 -33.610 1.00 16.46 23 PRO B O 1
ATOM 2892 N N . LYS B 1 32 ? -8.248 -22.530 -35.034 1.00 17.30 24 LYS B N 1
ATOM 2893 C CA . LYS B 1 32 ? -8.612 -23.534 -34.041 1.00 18.69 24 LYS B CA 1
ATOM 2894 C C . LYS B 1 32 ? -7.667 -23.483 -32.841 1.00 25.59 24 LYS B C 1
ATOM 2895 O O . LYS B 1 32 ? -8.108 -23.577 -31.689 1.00 26.64 24 LYS B O 1
ATOM 2901 N N . GLN B 1 33 ? -6.363 -23.329 -33.094 1.00 18.62 25 GLN B N 1
ATOM 2902 C CA . GLN B 1 33 ? -5.399 -23.211 -32.002 1.00 18.75 25 GLN B CA 1
ATOM 2903 C C . GLN B 1 33 ? -5.503 -21.856 -31.320 1.00 19.22 25 GLN B C 1
ATOM 2904 O O . GLN B 1 33 ? -5.518 -21.765 -30.087 1.00 22.91 25 GLN B O 1
ATOM 2910 N N . LEU B 1 34 ? -5.592 -20.790 -32.114 1.00 16.47 26 LEU B N 1
ATOM 2911 C CA . LEU B 1 34 ? -5.488 -19.442 -31.565 1.00 15.73 26 LEU B CA 1
ATOM 2912 C C . LEU B 1 34 ? -6.740 -19.039 -30.800 1.00 23.01 26 LEU B C 1
ATOM 2913 O O . LEU B 1 34 ? -6.647 -18.384 -29.753 1.00 20.18 26 LEU B O 1
ATOM 2918 N N . LEU B 1 35 ? -7.915 -19.420 -31.298 1.00 15.92 27 LEU B N 1
ATOM 2919 C CA . LEU B 1 35 ? -9.159 -18.956 -30.706 1.00 19.22 27 LEU B CA 1
ATOM 2920 C C . LEU B 1 35 ? -9.677 -19.847 -29.581 1.00 23.07 27 LEU B C 1
ATOM 2921 O O . LEU B 1 35 ? -10.573 -19.413 -28.851 1.00 19.01 27 LEU B O 1
ATOM 2926 N N . GLU B 1 36 ? -9.140 -21.064 -29.413 1.00 17.30 28 GLU B N 1
ATOM 2927 C CA A GLU B 1 36 ? -9.678 -21.987 -28.413 0.53 19.30 28 GLU B CA 1
ATOM 2928 C CA B GLU B 1 36 ? -9.671 -21.989 -28.411 0.47 19.29 28 GLU B CA 1
ATOM 2929 C C . GLU B 1 36 ? -9.784 -21.378 -27.020 1.00 21.80 28 GLU B C 1
ATOM 2930 O O . GLU B 1 36 ? -10.836 -21.545 -26.384 1.00 25.56 28 GLU B O 1
ATOM 2941 N N . PRO B 1 37 ? -8.776 -20.671 -26.491 1.00 21.35 29 PRO B N 1
ATOM 2942 C CA . PRO B 1 37 ? -8.918 -20.148 -25.122 1.00 20.59 29 PRO B CA 1
ATOM 2943 C C . PRO B 1 37 ? -9.931 -19.019 -25.011 1.00 21.79 29 PRO B C 1
ATOM 2944 O O . PRO B 1 37 ? -10.300 -18.643 -23.890 1.00 21.74 29 PRO B O 1
ATOM 2948 N N . TYR B 1 38 ? -10.414 -18.491 -26.129 1.00 20.21 30 TYR B N 1
ATOM 2949 C CA . TYR B 1 38 ? -11.183 -17.254 -26.122 1.00 21.13 30 TYR B CA 1
ATOM 2950 C C . TYR B 1 38 ? -12.616 -17.430 -26.602 1.00 19.88 30 TYR B C 1
ATOM 2951 O O . TYR B 1 38 ? -13.353 -16.445 -26.661 1.00 14.81 30 TYR B O 1
ATOM 2960 N N . ILE B 1 39 ? -13.033 -18.643 -26.956 1.00 15.79 31 ILE B N 1
ATOM 2961 C CA . ILE B 1 39 ? -14.433 -18.944 -27.252 1.00 17.54 31 ILE B CA 1
ATOM 2962 C C . ILE B 1 39 ? -14.993 -19.617 -26.006 1.00 21.83 31 ILE B C 1
ATOM 2963 O O . ILE B 1 39 ? -14.821 -20.825 -25.811 1.00 19.01 31 ILE B O 1
ATOM 2968 N N . HIS B 1 40 ? -15.678 -18.846 -25.162 1.00 18.59 32 HIS B N 1
ATOM 2969 C CA . HIS B 1 40 ? -16.019 -19.322 -23.827 1.00 19.00 32 HIS B CA 1
ATOM 2970 C C . HIS B 1 40 ? -17.289 -20.158 -23.789 1.00 27.07 32 HIS B C 1
ATOM 2971 O O . HIS B 1 40 ? -17.581 -20.763 -22.755 1.00 26.42 32 HIS B O 1
ATOM 2978 N N . GLY B 1 41 ? -18.037 -20.222 -24.880 1.00 19.53 33 GLY B N 1
ATOM 2979 C CA . GLY B 1 41 ? -19.228 -21.047 -24.927 1.00 19.77 33 GLY B CA 1
ATOM 2980 C C . GLY B 1 41 ? -19.255 -21.992 -26.114 1.00 21.73 33 GLY B C 1
ATOM 2981 O O . GLY B 1 41 ? -18.284 -22.095 -26.871 1.00 21.28 33 GLY B O 1
ATOM 2982 N N . GLN B 1 42 ? -20.371 -22.687 -26.285 1.00 19.44 34 GLN B N 1
ATOM 2983 C CA . GLN B 1 42 ? -20.511 -23.660 -27.359 1.00 26.30 34 GLN B CA 1
ATOM 2984 C C . GLN B 1 42 ? -20.785 -23.023 -28.717 1.00 25.10 34 GLN B C 1
ATOM 2985 O O . GLN B 1 42 ? -20.448 -23.629 -29.744 1.00 18.14 34 GLN B O 1
ATOM 2991 N N . GLN B 1 43 ? -21.363 -21.819 -28.759 1.00 16.99 35 GLN B N 1
ATOM 2992 C CA . GLN B 1 43 ? -21.917 -21.273 -29.990 1.00 15.90 35 GLN B CA 1
ATOM 2993 C C . GLN B 1 43 ? -21.104 -20.089 -30.484 1.00 19.61 35 GLN B C 1
ATOM 2994 O O . GLN B 1 43 ? -20.635 -19.267 -29.693 1.00 14.60 35 GLN B O 1
ATOM 3000 N N . VAL B 1 44 ? -20.955 -20.004 -31.801 1.00 13.69 36 VAL B N 1
ATOM 3001 C CA . VAL B 1 44 ? -20.267 -18.901 -32.456 1.00 12.53 36 VAL B CA 1
ATOM 3002 C C . VAL B 1 44 ? -21.093 -18.459 -33.652 1.00 16.28 36 VAL B C 1
ATOM 3003 O O . VAL B 1 44 ? -21.426 -19.273 -34.519 1.00 17.73 36 VAL B O 1
ATOM 3007 N N . MET B 1 45 ? -21.407 -17.170 -33.713 1.00 11.42 37 MET B N 1
ATOM 3008 C CA . MET B 1 45 ? -22.082 -16.581 -34.859 1.00 13.52 37 MET B CA 1
ATOM 3009 C C . MET B 1 45 ? -21.052 -15.824 -35.687 1.00 18.58 37 MET B C 1
ATOM 3010 O O . MET B 1 45 ? -20.504 -14.817 -35.213 1.00 14.35 37 MET B O 1
ATOM 3015 N N . ILE B 1 46 ? -20.796 -16.282 -36.915 1.00 14.82 38 ILE B N 1
ATOM 3016 C CA . ILE B 1 46 ? -19.885 -15.565 -37.809 1.00 12.39 38 ILE B CA 1
ATOM 3017 C C . ILE B 1 46 ? -20.682 -14.539 -38.611 1.00 14.10 38 ILE B C 1
ATOM 3018 O O . ILE B 1 46 ? -21.569 -14.893 -39.394 1.00 13.83 38 ILE B O 1
ATOM 3023 N N . VAL B 1 47 ? -20.361 -13.265 -38.423 1.00 12.63 39 VAL B N 1
ATOM 3024 C CA . VAL B 1 47 ? -20.971 -12.178 -39.180 1.00 12.01 39 VAL B CA 1
ATOM 3025 C C . VAL B 1 47 ? -19.971 -11.717 -40.218 1.00 11.97 39 VAL B C 1
ATOM 3026 O O . VAL B 1 47 ? -18.834 -11.368 -39.874 1.00 13.43 39 VAL B O 1
ATOM 3030 N N . SER B 1 48 ? -20.393 -11.690 -41.479 1.00 12.55 40 SER B N 1
ATOM 3031 C CA . SER B 1 48 ? -19.517 -11.283 -42.583 1.00 12.41 40 SER B CA 1
ATOM 3032 C C . SER B 1 48 ? -20.370 -10.544 -43.611 1.00 12.54 40 SER B C 1
ATOM 3033 O O . SER B 1 48 ? -21.535 -10.219 -43.351 1.00 13.42 40 SER B O 1
ATOM 3036 N N . ASN B 1 49 ? -19.813 -10.290 -44.797 1.00 10.62 41 ASN B N 1
ATOM 3037 C CA . ASN B 1 49 ? -20.618 -9.667 -45.844 1.00 11.53 41 ASN B CA 1
ATOM 3038 C C . ASN B 1 49 ? -20.477 -10.487 -47.121 1.00 15.93 41 ASN B C 1
ATOM 3039 O O . ASN B 1 49 ? -19.739 -11.473 -47.172 1.00 12.15 41 ASN B O 1
ATOM 3044 N N . VAL B 1 50 ? -21.213 -10.092 -48.162 1.00 12.76 42 VAL B N 1
ATOM 3045 C CA . VAL B 1 50 ? -21.277 -10.923 -49.361 1.00 13.82 42 VAL B CA 1
ATOM 3046 C C . VAL B 1 50 ? -19.954 -10.973 -50.107 1.00 17.26 42 VAL B C 1
ATOM 3047 O O . VAL B 1 50 ? -19.773 -11.830 -50.977 1.00 14.72 42 VAL B O 1
ATOM 3051 N N . THR B 1 51 ? -19.032 -10.058 -49.825 1.00 13.25 43 THR B N 1
ATOM 3052 C CA . THR B 1 51 ? -17.741 -10.075 -50.505 1.00 13.11 43 THR B CA 1
ATOM 3053 C C . THR B 1 51 ? -16.734 -10.935 -49.760 1.00 16.17 43 THR B C 1
ATOM 3054 O O . THR B 1 51 ? -16.028 -11.747 -50.368 1.00 15.55 43 THR B O 1
ATOM 3058 N N . VAL B 1 52 ? -16.660 -10.755 -48.444 1.00 12.36 44 VAL B N 1
ATOM 3059 C CA . VAL B 1 52 ? -15.641 -11.436 -47.659 1.00 12.09 44 VAL B CA 1
ATOM 3060 C C . VAL B 1 52 ? -16.035 -12.890 -47.399 1.00 13.12 44 VAL B C 1
ATOM 3061 O O . VAL B 1 52 ? -15.170 -13.777 -47.364 1.00 13.67 44 VAL B O 1
ATOM 3065 N N . ALA B 1 53 ? -17.331 -13.165 -47.234 1.00 12.69 45 ALA B N 1
ATOM 3066 C CA . ALA B 1 53 ? -17.749 -14.523 -46.878 1.00 13.15 45 ALA B CA 1
ATOM 3067 C C . ALA B 1 53 ? -17.330 -15.577 -47.901 1.00 15.59 45 ALA B C 1
ATOM 3068 O O . ALA B 1 53 ? -16.787 -16.616 -47.485 1.00 13.33 45 ALA B O 1
ATOM 3070 N N . PRO B 1 54 ? -17.539 -15.405 -49.215 1.00 17.28 46 PRO B N 1
ATOM 3071 C CA . PRO B 1 54 ? -17.095 -16.461 -50.144 1.00 18.97 46 PRO B CA 1
ATOM 3072 C C . PRO B 1 54 ? -15.601 -16.686 -50.106 1.00 17.01 46 PRO B C 1
ATOM 3073 O O . PRO B 1 54 ? -15.138 -17.780 -50.462 1.00 19.59 46 PRO B O 1
ATOM 3077 N N . LEU B 1 55 ? -14.831 -15.668 -49.704 1.00 13.79 47 LEU B N 1
ATOM 3078 C CA . LEU B 1 55 ? -13.378 -15.794 -49.704 1.00 20.41 47 LEU B CA 1
ATOM 3079 C C . LEU B 1 55 ? -12.869 -16.530 -48.472 1.00 20.03 47 LEU B C 1
ATOM 3080 O O . LEU B 1 55 ? -11.937 -17.332 -48.576 1.00 18.13 47 LEU B O 1
ATOM 3085 N N . TYR B 1 56 ? -13.449 -16.267 -47.294 1.00 13.07 48 TYR B N 1
ATOM 3086 C CA . TYR B 1 56 ? -12.788 -16.708 -46.068 1.00 13.99 48 TYR B CA 1
ATOM 3087 C C . TYR B 1 56 ? -13.697 -17.329 -45.019 1.00 13.63 48 TYR B C 1
ATOM 3088 O O . TYR B 1 56 ? -13.172 -17.841 -44.025 1.00 15.63 48 TYR B O 1
ATOM 3097 N N . LEU B 1 57 ? -15.021 -17.296 -45.170 1.00 12.79 49 LEU B N 1
ATOM 3098 C CA . LEU B 1 57 ? -15.857 -17.756 -44.070 1.00 13.78 49 LEU B CA 1
ATOM 3099 C C . LEU B 1 57 ? -15.617 -19.231 -43.770 1.00 13.23 49 LEU B C 1
ATOM 3100 O O . LEU B 1 57 ? -15.500 -19.613 -42.600 1.00 14.32 49 LEU B O 1
ATOM 3105 N N . SER B 1 58 ? -15.532 -20.080 -44.801 1.00 13.82 50 SER B N 1
ATOM 3106 C CA . SER B 1 58 ? -15.473 -21.512 -44.495 1.00 18.47 50 SER B CA 1
ATOM 3107 C C . SER B 1 58 ? -14.158 -21.895 -43.814 1.00 16.90 50 SER B C 1
ATOM 3108 O O . SER B 1 58 ? -14.114 -22.885 -43.070 1.00 21.48 50 SER B O 1
ATOM 3111 N N . HIS B 1 59 ? -13.087 -21.136 -44.059 1.00 15.95 51 HIS B N 1
ATOM 3112 C CA . HIS B 1 59 ? -11.843 -21.313 -43.307 1.00 15.76 51 HIS B CA 1
ATOM 3113 C C . HIS B 1 59 ? -12.081 -21.205 -41.804 1.00 22.23 51 HIS B C 1
ATOM 3114 O O . HIS B 1 59 ? -11.574 -22.020 -41.025 1.00 17.37 51 HIS B O 1
ATOM 3121 N N . TYR B 1 60 ? -12.861 -20.210 -41.375 1.00 15.92 52 TYR B N 1
ATOM 3122 C CA . TYR B 1 60 ? -13.124 -20.059 -39.952 1.00 13.27 52 TYR B CA 1
ATOM 3123 C C . TYR B 1 60 ? -14.209 -21.010 -39.488 1.00 13.62 52 TYR B C 1
ATOM 3124 O O . TYR B 1 60 ? -14.159 -21.495 -38.357 1.00 17.17 52 TYR B O 1
ATOM 3133 N N . GLN B 1 61 ? -15.198 -21.288 -40.332 1.00 13.74 53 GLN B N 1
ATOM 3134 C CA . GLN B 1 61 ? -16.239 -22.217 -39.902 1.00 20.26 53 GLN B CA 1
ATOM 3135 C C . GLN B 1 61 ? -15.685 -23.633 -39.759 1.00 18.75 53 GLN B C 1
ATOM 3136 O O . GLN B 1 61 ? -16.025 -24.344 -38.802 1.00 15.36 53 GLN B O 1
ATOM 3142 N N . GLU B 1 62 ? -14.808 -24.044 -40.685 1.00 19.84 54 GLU B N 1
ATOM 3143 C CA . GLU B 1 62 ? -14.183 -25.364 -40.590 1.00 22.87 54 GLU B CA 1
ATOM 3144 C C . GLU B 1 62 ? -13.344 -25.486 -39.326 1.00 21.05 54 GLU B C 1
ATOM 3145 O O . GLU B 1 62 ? -13.389 -26.512 -38.637 1.00 18.08 54 GLU B O 1
ATOM 3151 N N . ALA B 1 63 ? -12.569 -24.447 -39.008 1.00 17.62 55 ALA B N 1
ATOM 3152 C CA . ALA B 1 63 ? -11.731 -24.477 -37.814 1.00 18.36 55 ALA B CA 1
ATOM 3153 C C . ALA B 1 63 ? -12.574 -24.597 -36.549 1.00 17.88 55 ALA B C 1
ATOM 3154 O O . ALA B 1 63 ? -12.315 -25.450 -35.693 1.00 17.49 55 ALA B O 1
ATOM 3156 N N . LEU B 1 64 ? -13.594 -23.741 -36.414 1.00 16.74 56 LEU B N 1
ATOM 3157 C CA . LEU B 1 64 ? -14.410 -23.746 -35.203 1.00 15.37 56 LEU B CA 1
ATOM 3158 C C . LEU B 1 64 ? -15.222 -25.031 -35.079 1.00 16.11 56 LEU B C 1
ATOM 3159 O O . LEU B 1 64 ? -15.396 -25.556 -33.972 1.00 16.63 56 LEU B O 1
ATOM 3164 N N . GLU B 1 65 ? -15.708 -25.568 -36.200 1.00 16.28 57 GLU B N 1
ATOM 3165 C CA . GLU B 1 65 ? -16.469 -26.815 -36.133 1.00 17.10 57 GLU B CA 1
ATOM 3166 C C . GLU B 1 65 ? -15.572 -27.979 -35.740 1.00 17.98 57 GLU B C 1
ATOM 3167 O O . GLU B 1 65 ? -15.994 -28.864 -34.990 1.00 18.73 57 GLU B O 1
ATOM 3173 N N . SER B 1 66 ? -14.331 -27.987 -36.232 1.00 18.00 58 SER B N 1
ATOM 3174 C CA A SER B 1 66 ? -13.359 -28.994 -35.812 0.58 22.46 58 SER B CA 1
ATOM 3175 C CA B SER B 1 66 ? -13.384 -29.012 -35.805 0.42 22.34 58 SER B CA 1
ATOM 3176 C C . SER B 1 66 ? -13.037 -28.868 -34.330 1.00 22.45 58 SER B C 1
ATOM 3177 O O . SER B 1 66 ? -12.702 -29.860 -33.673 1.00 21.89 58 SER B O 1
ATOM 3182 N N . LEU B 1 67 ? -13.109 -27.650 -33.798 1.00 18.30 59 LEU B N 1
ATOM 3183 C CA . LEU B 1 67 ? -12.948 -27.416 -32.376 1.00 18.52 59 LEU B CA 1
ATOM 3184 C C . LEU B 1 67 ? -14.144 -27.899 -31.580 1.00 23.69 59 LEU B C 1
ATOM 3185 O O . LEU B 1 67 ? -14.044 -28.029 -30.356 1.00 30.57 59 LEU B O 1
ATOM 3190 N N . GLY B 1 68 ? -15.259 -28.182 -32.241 1.00 18.94 60 GLY B N 1
ATOM 3191 C CA . GLY B 1 68 ? -16.436 -28.688 -31.579 1.00 19.36 60 GLY B CA 1
ATOM 3192 C C . G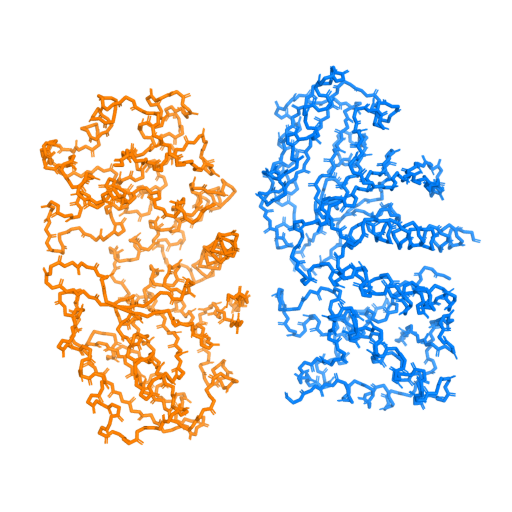LY B 1 68 ? -17.527 -27.668 -31.354 1.00 22.49 60 GLY B C 1
ATOM 3193 O O . GLY B 1 68 ? -18.533 -27.993 -30.709 1.00 21.17 60 GLY B O 1
ATOM 3194 N N . LYS B 1 69 ? -17.366 -26.451 -31.865 1.00 17.66 61 LYS B N 1
ATOM 3195 C CA . LYS B 1 69 ? -18.359 -25.411 -31.663 1.00 17.05 61 LYS B CA 1
ATOM 3196 C C . LYS B 1 69 ? -19.504 -25.553 -32.651 1.00 20.15 61 LYS B C 1
ATOM 3197 O O . LYS B 1 69 ? -19.348 -26.097 -33.747 1.00 19.90 61 LYS B O 1
ATOM 3203 N N . THR B 1 70 ? -20.660 -25.041 -32.249 1.00 17.66 62 THR B N 1
ATOM 3204 C CA . THR B 1 70 ? -21.809 -24.864 -33.124 1.00 17.88 62 THR B CA 1
ATOM 3205 C C . THR B 1 70 ? -21.680 -23.513 -33.812 1.00 18.35 62 THR B C 1
ATOM 3206 O O . THR B 1 70 ? -21.605 -22.484 -33.133 1.00 17.35 62 THR B O 1
ATOM 3210 N N . VAL B 1 71 ? -21.651 -23.503 -35.145 1.00 15.55 63 VAL B N 1
ATOM 3211 C CA . VAL B 1 71 ? -21.383 -22.271 -35.891 1.00 15.58 63 VAL B CA 1
ATOM 3212 C C . VAL B 1 71 ? -22.604 -21.889 -36.719 1.00 16.65 63 VAL B C 1
ATOM 3213 O O . VAL B 1 71 ? -23.092 -22.688 -37.521 1.00 15.60 63 VAL B O 1
ATOM 3217 N N . ALA B 1 72 ? -23.080 -20.663 -36.541 1.00 14.23 64 ALA B N 1
ATOM 3218 C CA . ALA B 1 72 ? -24.084 -20.060 -37.401 1.00 16.20 64 ALA B CA 1
ATOM 3219 C C . ALA B 1 72 ? -23.436 -18.897 -38.140 1.00 16.38 64 ALA B C 1
ATOM 3220 O O . ALA B 1 72 ? -22.335 -18.462 -37.796 1.00 14.04 64 ALA B O 1
ATOM 3222 N N . THR B 1 73 ? -24.108 -18.398 -39.175 1.00 14.58 65 THR B N 1
ATOM 3223 C CA . THR B 1 73 ? -23.563 -17.264 -39.912 1.00 13.03 65 THR B CA 1
ATOM 3224 C C . THR B 1 73 ? -24.653 -16.242 -40.187 1.00 14.53 65 THR B C 1
ATOM 3225 O O . THR B 1 73 ? -25.851 -16.551 -40.195 1.00 14.66 65 THR B O 1
ATOM 3229 N N . CYS B 1 74 ? -24.205 -15.013 -40.429 1.00 12.55 66 CYS B N 1
ATOM 3230 C CA . CYS B 1 74 ? -25.075 -13.912 -40.823 1.00 12.58 66 CYS B CA 1
ATOM 3231 C C . CYS B 1 74 ? -24.314 -13.117 -41.862 1.00 12.96 66 CYS B C 1
ATOM 3232 O O . CYS B 1 74 ? -23.239 -12.589 -41.560 1.00 15.99 66 CYS B O 1
ATOM 3235 N N . ILE B 1 75 ? -24.828 -13.070 -43.086 1.00 12.74 67 ILE B N 1
ATOM 3236 C CA . ILE B 1 75 ? -24.122 -12.439 -44.201 1.00 12.67 67 ILE B CA 1
ATOM 3237 C C . ILE B 1 75 ? -24.823 -11.137 -44.531 1.00 17.95 67 ILE B C 1
ATOM 3238 O O . ILE B 1 75 ? -25.976 -11.149 -44.972 1.00 16.33 67 ILE B O 1
ATOM 3243 N N . LEU B 1 76 ? -24.123 -10.037 -44.371 1.00 14.80 68 LEU B N 1
ATOM 3244 C CA . LEU B 1 76 ? -24.693 -8.719 -44.602 1.00 14.51 68 LEU B CA 1
ATOM 3245 C C . LEU B 1 76 ? -24.311 -8.218 -45.983 1.00 12.81 68 LEU B C 1
ATOM 3246 O O . LEU B 1 76 ? -23.373 -8.728 -46.598 1.00 15.44 68 LEU B O 1
ATOM 3251 N N . PRO B 1 77 ? -24.992 -7.197 -46.501 1.00 13.21 69 PRO B N 1
ATOM 3252 C CA . PRO B 1 77 ? -24.530 -6.573 -47.739 1.00 13.54 69 PRO B CA 1
ATOM 3253 C C . PRO B 1 77 ? -23.205 -5.868 -47.503 1.00 14.38 69 PRO B C 1
ATOM 3254 O O . PRO B 1 77 ? -22.828 -5.560 -46.369 1.00 15.93 69 PRO B O 1
ATOM 3258 N N . ASP B 1 78 ? -22.497 -5.619 -48.600 1.00 13.30 70 ASP B N 1
ATOM 3259 C CA . ASP B 1 78 ? -21.193 -4.955 -48.561 1.00 12.99 70 ASP B CA 1
ATOM 3260 C C . ASP B 1 78 ? -21.418 -3.460 -48.779 1.00 13.29 70 ASP B C 1
ATOM 3261 O O . ASP B 1 78 ? -21.737 -3.033 -49.893 1.00 15.52 70 ASP B O 1
ATOM 3266 N N . GLY B 1 79 ? -21.272 -2.660 -47.720 1.00 12.92 71 GLY B N 1
ATOM 3267 C CA . GLY B 1 79 ? -21.263 -1.226 -47.938 1.00 18.24 71 GLY B CA 1
ATOM 3268 C C . GLY B 1 79 ? -21.475 -0.362 -46.712 1.00 17.88 71 GLY B C 1
ATOM 3269 O O . GLY B 1 79 ? -22.286 -0.686 -45.844 1.00 16.11 71 GLY B O 1
ATOM 3270 N N . GLU B 1 80 ? -20.749 0.756 -46.640 1.00 13.12 72 GLU B N 1
ATOM 3271 C CA . GLU B 1 80 ? -20.968 1.721 -45.564 1.00 17.97 72 GLU B CA 1
ATOM 3272 C C . GLU B 1 80 ? -22.426 2.165 -45.493 1.00 17.88 72 GLU B C 1
ATOM 3273 O O . GLU B 1 80 ? -22.960 2.385 -44.403 1.00 13.42 72 GLU B O 1
ATOM 3279 N N . LYS B 1 81 ? -23.090 2.304 -46.646 1.00 14.16 73 LYS B N 1
ATOM 3280 C CA . LYS B 1 81 ? -24.460 2.800 -46.646 1.00 18.16 73 LYS B CA 1
ATOM 3281 C C . LYS B 1 81 ? -25.428 1.836 -45.976 1.00 18.26 73 LYS B C 1
ATOM 3282 O O . LYS B 1 81 ? -26.563 2.227 -45.691 1.00 15.47 73 LYS B O 1
ATOM 3288 N N . TYR B 1 82 ? -25.002 0.603 -45.704 1.00 13.93 74 TYR B N 1
ATOM 3289 C CA . TYR B 1 82 ? -25.830 -0.374 -45.016 1.00 13.93 74 TYR B CA 1
ATOM 3290 C C . TYR B 1 82 ? -25.459 -0.504 -43.551 1.00 14.09 74 TYR B C 1
ATOM 3291 O O . TYR B 1 82 ? -25.892 -1.453 -42.889 1.00 14.74 74 TYR B O 1
ATOM 3300 N N . LYS B 1 83 ? -24.625 0.401 -43.043 1.00 13.73 75 LYS B N 1
ATOM 3301 C CA . LYS B 1 83 ? -24.152 0.322 -41.664 1.00 12.52 75 LYS B CA 1
ATOM 3302 C C . LYS B 1 83 ? -25.162 1.033 -40.761 1.00 13.67 75 LYS B C 1
ATOM 3303 O O . LYS B 1 83 ? -24.919 2.119 -40.235 1.00 15.46 75 LYS B O 1
ATOM 3309 N N . ASP B 1 84 ? -26.334 0.402 -40.611 1.00 13.50 76 ASP B N 1
ATOM 3310 C CA . ASP B 1 84 ? -27.465 1.056 -39.959 1.00 13.58 76 ASP B CA 1
ATOM 3311 C C . ASP B 1 84 ? -28.312 0.039 -39.194 1.00 13.57 76 ASP B C 1
ATOM 3312 O O . ASP B 1 84 ? -28.024 -1.160 -39.165 1.00 13.19 76 ASP B O 1
ATOM 3317 N N . ILE B 1 85 ? -29.383 0.539 -38.575 1.00 18.26 77 ILE B N 1
ATOM 3318 C CA . ILE B 1 85 ? -30.119 -0.275 -37.616 1.00 20.17 77 ILE B CA 1
ATOM 3319 C C . ILE B 1 85 ? -30.946 -1.340 -38.327 1.00 17.49 77 ILE B C 1
ATOM 3320 O O . ILE B 1 85 ? -31.101 -2.459 -37.814 1.00 15.85 77 ILE B O 1
ATOM 3325 N N . GLN B 1 86 ? -31.437 -1.047 -39.536 1.00 14.85 78 GLN B N 1
ATOM 3326 C CA . GLN B 1 86 ? -32.157 -2.061 -40.300 1.00 17.28 78 GLN B CA 1
ATOM 3327 C C . GLN B 1 86 ? -31.276 -3.277 -40.562 1.00 21.64 78 GLN B C 1
ATOM 3328 O O . GLN B 1 86 ? -31.733 -4.424 -40.475 1.00 17.74 78 GLN B O 1
ATOM 3330 N N . HIS B 1 87 ? -30.000 -3.056 -40.849 1.00 14.00 79 HIS B N 1
ATOM 3331 C CA . HIS B 1 87 ? -29.148 -4.200 -41.138 1.00 14.52 79 HIS B CA 1
ATOM 3332 C C . HIS B 1 87 ? -28.551 -4.810 -39.883 1.00 17.07 79 HIS B C 1
ATOM 3333 O O . HIS B 1 87 ? -28.328 -6.029 -39.844 1.00 16.24 79 HIS B O 1
ATOM 3340 N N . LEU B 1 88 ? -28.326 -4.001 -38.845 1.00 19.32 80 LEU B N 1
ATOM 3341 C CA . LEU B 1 88 ? -28.029 -4.556 -37.527 1.00 18.47 80 LEU B CA 1
ATOM 3342 C C . LEU B 1 88 ? -29.053 -5.612 -37.146 1.00 18.81 80 LEU B C 1
ATOM 3343 O O . LEU B 1 88 ? -28.707 -6.678 -36.621 1.00 18.45 80 LEU B O 1
ATOM 3348 N N . ASN B 1 89 ? -30.324 -5.336 -37.419 1.00 15.54 81 ASN B N 1
ATOM 3349 C CA . ASN B 1 89 ? -31.381 -6.269 -37.054 1.00 14.01 81 ASN B CA 1
ATOM 3350 C C . ASN B 1 89 ? -31.241 -7.622 -37.741 1.00 13.98 81 ASN B C 1
ATOM 3351 O O . ASN B 1 89 ? -31.758 -8.617 -37.226 1.00 16.35 81 ASN B O 1
ATOM 3356 N N . LEU B 1 90 ? -30.573 -7.690 -38.894 1.00 16.58 82 LEU B N 1
ATOM 3357 C CA . LEU B 1 90 ? -30.319 -9.001 -39.490 1.00 19.09 82 LEU B CA 1
ATOM 3358 C C . LEU B 1 90 ? -29.454 -9.870 -38.583 1.00 20.04 82 LEU B C 1
ATOM 3359 O O . LEU B 1 90 ? -29.607 -11.101 -38.565 1.00 19.43 82 LEU B O 1
ATOM 3364 N N . ILE B 1 91 ? -28.529 -9.262 -37.836 1.00 17.17 83 ILE B N 1
ATOM 3365 C CA . ILE B 1 91 ? -27.696 -10.056 -36.935 1.00 13.24 83 ILE B CA 1
ATOM 3366 C C . ILE B 1 91 ? -28.528 -10.594 -35.783 1.00 14.35 83 ILE B C 1
ATOM 3367 O O . ILE B 1 91 ? -28.399 -11.764 -35.398 1.00 16.08 83 ILE B O 1
ATOM 3372 N N . PHE B 1 92 ? -29.406 -9.755 -35.223 1.00 15.12 84 PHE B N 1
ATOM 3373 C CA . PHE B 1 92 ? -30.333 -10.220 -34.194 1.00 13.76 84 PHE B CA 1
ATOM 3374 C C . PHE B 1 92 ? -31.206 -11.355 -34.713 1.00 18.36 84 PHE B C 1
ATOM 3375 O O . PHE B 1 92 ? -31.420 -12.353 -34.014 1.00 14.61 84 PHE B O 1
ATOM 3383 N N . ASP B 1 93 ? -31.761 -11.198 -35.923 1.00 17.32 85 ASP B N 1
ATOM 3384 C CA . ASP B 1 93 ? -32.560 -12.270 -36.515 1.00 19.68 85 ASP B CA 1
ATOM 3385 C C . ASP B 1 93 ? -31.775 -13.567 -36.519 1.00 17.40 85 ASP B C 1
ATOM 3386 O O . ASP B 1 93 ? -32.285 -14.625 -36.131 1.00 19.67 85 ASP B O 1
ATOM 3391 N N . ALA B 1 94 ? -30.532 -13.502 -36.994 1.00 14.34 86 ALA B N 1
ATOM 3392 C CA . AL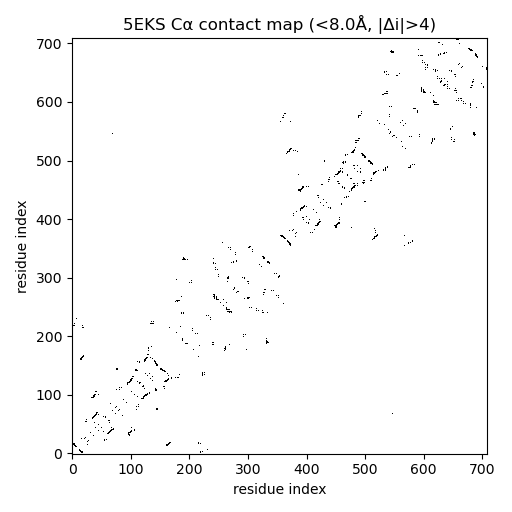A B 1 94 ? -29.725 -14.706 -37.122 1.00 18.47 86 ALA B CA 1
ATOM 3393 C C . ALA B 1 94 ? -29.460 -15.330 -35.763 1.00 16.39 86 ALA B C 1
ATOM 3394 O O . ALA B 1 94 ? -29.480 -16.558 -35.622 1.00 16.52 86 ALA B O 1
ATOM 3396 N N . LEU B 1 95 ? -29.195 -14.496 -34.751 1.00 15.29 87 LEU B N 1
ATOM 3397 C CA . LEU B 1 95 ? -28.859 -15.008 -33.427 1.00 16.92 87 LEU B CA 1
ATOM 3398 C C . LEU B 1 95 ? -30.052 -15.696 -32.780 1.00 16.84 87 LEU B C 1
ATOM 3399 O O . LEU B 1 95 ? -29.900 -16.737 -32.134 1.00 16.14 87 LEU B O 1
ATOM 3404 N N . LEU B 1 96 ? -31.240 -15.110 -32.909 1.00 16.35 88 LEU B N 1
ATOM 3405 C CA . LEU B 1 96 ? -32.417 -15.716 -32.310 1.00 16.15 88 LEU B CA 1
ATOM 3406 C C . LEU B 1 96 ? -32.882 -16.930 -33.096 1.00 16.69 88 LEU B C 1
ATOM 3407 O O . LEU B 1 96 ? -33.301 -17.928 -32.497 1.00 17.36 88 LEU B O 1
ATOM 3412 N N . GLU B 1 97 ? -32.820 -16.871 -34.430 1.00 18.13 89 GLU B N 1
ATOM 3413 C CA . GLU B 1 97 ? -33.172 -18.048 -35.232 1.00 21.33 89 GLU B CA 1
ATOM 3414 C C . GLU B 1 97 ? -32.307 -19.247 -34.862 1.00 27.01 89 GLU B C 1
ATOM 3415 O O . GLU B 1 97 ? -32.775 -20.392 -34.889 1.00 25.80 89 GLU B O 1
ATOM 3421 N N . ALA B 1 98 ? -31.041 -19.003 -34.524 1.00 16.42 90 ALA B N 1
ATOM 3422 C CA . ALA B 1 98 ? -30.114 -20.074 -34.197 1.00 16.48 90 ALA B CA 1
ATOM 3423 C C . ALA B 1 98 ? -30.221 -20.529 -32.747 1.00 25.29 90 ALA B C 1
ATOM 3424 O O . ALA B 1 98 ? -29.560 -21.509 -32.373 1.00 23.73 90 ALA B O 1
ATOM 3426 N N . GLY B 1 99 ? -31.028 -19.853 -31.931 1.00 24.40 91 GLY B N 1
ATOM 3427 C CA . GLY B 1 99 ? -31.174 -20.207 -30.528 1.00 17.61 91 GLY B CA 1
ATOM 3428 C C . GLY B 1 99 ? -29.965 -19.929 -29.660 1.00 23.62 91 GLY B C 1
ATOM 3429 O O . GLY B 1 99 ? -29.751 -20.628 -28.663 1.00 19.60 91 GLY B O 1
ATOM 3430 N N . PHE B 1 100 ? -29.172 -18.916 -29.993 1.00 17.24 92 PHE B N 1
ATOM 3431 C CA . PHE B 1 100 ? -27.928 -18.711 -29.273 1.00 21.32 92 PHE B CA 1
ATOM 3432 C C . PHE B 1 100 ? -28.186 -18.108 -27.900 1.00 20.56 92 PHE B C 1
ATOM 3433 O O . PHE B 1 100 ? -29.146 -17.368 -27.692 1.00 18.63 92 PHE B O 1
ATOM 3441 N N . ASN B 1 101 ? -27.321 -18.448 -26.959 1.00 23.90 93 ASN B N 1
ATOM 3442 C CA . ASN B 1 101 ? -27.517 -18.139 -25.554 1.00 25.82 93 ASN B CA 1
ATOM 3443 C C . ASN B 1 101 ? -26.561 -17.032 -25.109 1.00 20.06 93 ASN B C 1
ATOM 3444 O O . ASN B 1 101 ? -25.764 -16.510 -25.890 1.00 15.79 93 ASN B O 1
ATOM 3449 N N . ARG B 1 102 ? -26.630 -16.712 -23.815 1.00 20.58 94 ARG B N 1
ATOM 3450 C CA A ARG B 1 102 ? -25.859 -15.598 -23.275 0.55 22.90 94 ARG B CA 1
ATOM 3451 C CA B ARG B 1 102 ? -25.855 -15.617 -23.237 0.45 23.09 94 ARG B CA 1
ATOM 3452 C C . ARG B 1 102 ? -24.351 -15.817 -23.367 1.00 21.43 94 ARG B C 1
ATOM 3453 O O . ARG B 1 102 ? -23.598 -14.844 -23.295 1.00 16.82 94 ARG B O 1
ATOM 3468 N N . ASP B 1 103 ? -23.886 -17.058 -23.527 1.00 19.49 95 ASP B N 1
ATOM 3469 C CA A ASP B 1 103 ? -22.451 -17.313 -23.604 0.66 20.02 95 ASP B CA 1
ATOM 3470 C CA B ASP B 1 103 ? -22.461 -17.356 -23.602 0.34 19.53 95 ASP B CA 1
ATOM 3471 C C . ASP B 1 103 ? -21.972 -17.558 -25.030 1.00 16.87 95 ASP B C 1
ATOM 3472 O O . ASP B 1 103 ? -20.852 -18.041 -25.224 1.00 20.17 95 ASP B O 1
ATOM 3481 N N . CYS B 1 104 ? -22.785 -17.228 -26.026 1.00 17.63 96 CYS B N 1
ATOM 3482 C CA . CYS B 1 104 ? -22.339 -17.370 -27.399 1.00 15.42 96 CYS B CA 1
ATOM 3483 C C . CYS B 1 104 ? -21.294 -16.301 -27.713 1.00 18.26 96 CYS B C 1
ATOM 3484 O O . CYS B 1 104 ? -21.087 -15.339 -26.961 1.00 15.42 96 CYS B O 1
ATOM 3487 N N . THR B 1 105 ? -20.625 -16.479 -28.841 1.00 14.29 97 THR B N 1
ATOM 3488 C CA . THR B 1 105 ? -19.604 -15.543 -29.297 1.00 13.19 97 THR B CA 1
ATOM 3489 C C . THR B 1 105 ? -19.985 -15.015 -30.667 1.00 12.62 97 THR B C 1
ATOM 3490 O O . THR B 1 105 ? -20.308 -15.800 -31.560 1.00 14.94 97 THR B O 1
ATOM 3494 N N . VAL B 1 106 ? -19.975 -13.688 -30.828 1.00 12.23 98 VAL B N 1
ATOM 3495 C CA . VAL B 1 106 ? -20.145 -13.072 -32.137 1.00 11.76 98 VAL B CA 1
ATOM 3496 C C . VAL B 1 106 ? -18.754 -12.839 -32.708 1.00 15.64 98 VAL B C 1
ATOM 3497 O O . VAL B 1 106 ? -17.929 -12.182 -32.070 1.00 14.24 98 VAL B O 1
ATOM 3501 N N . LEU B 1 107 ? -18.495 -13.362 -33.909 1.00 12.62 99 LEU B N 1
ATOM 3502 C CA . LEU B 1 107 ? -17.187 -13.254 -34.552 1.00 15.40 99 LEU B CA 1
ATOM 3503 C C . LEU B 1 107 ? -17.310 -12.375 -35.795 1.00 14.45 99 LEU B C 1
ATOM 3504 O O . LEU B 1 107 ? -18.053 -12.705 -36.729 1.00 10.85 99 LEU B O 1
ATOM 3509 N N . ALA B 1 108 ? -16.601 -11.241 -35.794 1.00 13.09 100 ALA B N 1
ATOM 3510 C CA . ALA B 1 108 ? -16.690 -10.261 -36.875 1.00 15.83 100 ALA B CA 1
ATOM 3511 C C . ALA B 1 108 ? -15.650 -10.587 -37.939 1.00 17.41 100 ALA B C 1
ATOM 3512 O O . ALA B 1 108 ? -14.459 -10.324 -37.742 1.00 15.20 100 ALA B O 1
ATOM 3514 N N . LEU B 1 109 ? -16.098 -11.113 -39.081 1.00 10.46 101 LEU B N 1
ATOM 3515 C CA . LEU B 1 109 ? -15.207 -11.494 -40.183 1.00 10.57 101 LEU B CA 1
ATOM 3516 C C . LEU B 1 109 ? -15.396 -10.488 -41.312 1.00 12.19 101 LEU B C 1
ATOM 3517 O O . LEU B 1 109 ? -16.329 -10.603 -42.112 1.00 11.17 101 LEU B O 1
ATOM 3522 N N . GLY B 1 110 ? -14.513 -9.500 -41.383 1.00 13.39 102 GLY B N 1
ATOM 3523 C CA . GLY B 1 110 ? -14.636 -8.504 -42.435 1.00 12.24 102 GLY B CA 1
ATOM 3524 C C . GLY B 1 110 ? -13.860 -7.255 -42.059 1.00 11.07 102 GLY B C 1
ATOM 3525 O O . GLY B 1 110 ? -13.013 -7.282 -41.170 1.00 13.30 102 GLY B O 1
ATOM 3526 N N . GLY B 1 111 ? -14.174 -6.173 -42.755 1.00 11.45 103 GLY B N 1
ATOM 3527 C CA . GLY B 1 111 ? -13.532 -4.900 -42.503 1.00 10.59 103 GLY B CA 1
ATOM 3528 C C . GLY B 1 111 ? -14.120 -4.216 -41.286 1.00 14.64 103 GLY B C 1
ATOM 3529 O O . GLY B 1 111 ? -14.793 -4.825 -40.450 1.00 10.72 103 GLY B O 1
ATOM 3530 N N . GLY B 1 112 ? -13.837 -2.918 -41.178 1.00 11.18 104 GLY B N 1
ATOM 3531 C CA . GLY B 1 112 ? -14.319 -2.183 -40.026 1.00 10.64 104 GLY B CA 1
ATOM 3532 C C . GLY B 1 112 ? -15.821 -2.007 -39.999 1.00 11.95 104 GLY B C 1
ATOM 3533 O O . GLY B 1 112 ? -16.397 -1.827 -38.918 1.00 12.41 104 GLY B O 1
ATOM 3534 N N . VAL B 1 113 ? -16.477 -2.054 -41.159 1.00 11.20 105 VAL B N 1
ATOM 3535 C CA . VAL B 1 113 ? -17.935 -1.947 -41.164 1.00 10.82 105 VAL B CA 1
ATOM 3536 C C . VAL B 1 113 ? -18.537 -3.144 -40.447 1.00 14.95 105 VAL B C 1
ATOM 3537 O O . VAL B 1 113 ? -19.363 -3.003 -39.536 1.00 17.33 105 VAL B O 1
ATOM 3541 N N . ILE B 1 114 ? -18.123 -4.343 -40.850 1.00 10.48 106 ILE B N 1
ATOM 3542 C CA . ILE B 1 114 ? -18.575 -5.551 -40.171 1.00 10.37 106 ILE B CA 1
ATOM 3543 C C . ILE B 1 114 ? -18.138 -5.538 -38.712 1.00 10.27 106 ILE B C 1
ATOM 3544 O O . ILE B 1 114 ? -18.887 -5.955 -37.820 1.00 14.38 106 ILE B O 1
ATOM 3549 N N . GLY B 1 115 ? -16.908 -5.096 -38.449 1.00 12.09 107 GLY B N 1
ATOM 3550 C CA . GLY B 1 115 ? -16.436 -5.051 -37.073 1.00 12.32 107 GLY B CA 1
ATOM 3551 C C . GLY B 1 115 ? -17.346 -4.216 -36.193 1.00 12.28 107 GLY B C 1
ATOM 3552 O O . GLY B 1 115 ? -17.707 -4.619 -35.082 1.00 11.70 107 GLY B O 1
ATOM 3553 N N . ASP B 1 116 ? -17.737 -3.038 -36.686 1.00 13.71 108 ASP B N 1
ATOM 3554 C CA . ASP B 1 116 ? -18.595 -2.156 -35.900 1.00 12.29 108 ASP B CA 1
ATOM 3555 C C . ASP B 1 116 ? -19.988 -2.748 -35.710 1.00 10.79 108 ASP B C 1
ATOM 3556 O O . ASP B 1 116 ? -20.546 -2.691 -34.606 1.00 10.98 108 ASP B O 1
ATOM 3561 N N . MET B 1 117 ? -20.567 -3.299 -36.780 1.00 12.20 109 MET B N 1
ATOM 3562 C CA A MET B 1 117 ? -21.926 -3.828 -36.685 0.67 15.33 109 MET B CA 1
ATOM 3563 C CA B MET B 1 117 ? -21.920 -3.860 -36.722 0.33 14.86 109 MET B CA 1
ATOM 3564 C C . MET B 1 117 ? -21.979 -5.076 -35.808 1.00 14.99 109 MET B C 1
ATOM 3565 O O . MET B 1 117 ? -22.852 -5.185 -34.937 1.00 12.00 109 MET B O 1
ATOM 3574 N N . ALA B 1 118 ? -21.071 -6.033 -36.026 1.00 13.37 110 ALA B N 1
ATOM 3575 C CA . ALA B 1 118 ? -21.113 -7.240 -35.207 1.00 13.90 110 ALA B CA 1
ATOM 3576 C C . ALA B 1 118 ? -20.792 -6.922 -33.755 1.00 14.53 110 ALA B C 1
ATOM 3577 O O . ALA B 1 118 ? -21.370 -7.519 -32.844 1.00 15.84 110 ALA B O 1
ATOM 3579 N N . GLY B 1 119 ? -19.862 -5.998 -33.513 1.00 10.79 111 GLY B N 1
ATOM 3580 C CA . GLY B 1 119 ? -19.537 -5.644 -32.138 1.00 12.10 111 GLY B CA 1
ATOM 3581 C C . GLY B 1 119 ? -20.715 -5.026 -31.409 1.00 15.90 111 GLY B C 1
ATOM 3582 O O . GLY B 1 119 ? -21.018 -5.386 -30.266 1.00 11.70 111 GLY B O 1
ATOM 3583 N N . PHE B 1 120 ? -21.388 -4.076 -32.061 1.00 12.25 112 PHE B N 1
ATOM 3584 C CA . PHE B 1 120 ? -22.591 -3.481 -31.481 1.00 12.41 112 PHE B CA 1
ATOM 3585 C C . PHE B 1 120 ? -23.668 -4.533 -31.267 1.00 13.66 112 PHE B C 1
ATOM 3586 O O . PHE B 1 120 ? -24.324 -4.555 -30.222 1.00 16.72 112 PHE B O 1
ATOM 3594 N N . ALA B 1 121 ? -23.857 -5.431 -32.241 1.00 11.68 113 ALA B N 1
ATOM 3595 C CA . ALA B 1 121 ? -24.842 -6.492 -32.051 1.00 13.63 113 ALA B CA 1
ATOM 3596 C C . ALA B 1 121 ? -24.479 -7.348 -30.849 1.00 12.11 113 ALA B C 1
ATOM 3597 O O . ALA B 1 121 ? -25.347 -7.693 -30.039 1.00 12.54 113 ALA B O 1
ATOM 3599 N N . SER B 1 122 ? -23.187 -7.664 -30.694 1.00 12.88 114 SER B N 1
ATOM 3600 C CA . SER B 1 122 ? -22.756 -8.470 -29.557 1.00 12.18 114 SER B CA 1
ATOM 3601 C C . SER B 1 122 ? -22.998 -7.755 -28.234 1.00 12.63 114 SER B C 1
ATOM 3602 O O . SER B 1 122 ? -23.223 -8.405 -27.209 1.00 13.10 114 SER B O 1
ATOM 3605 N N . ALA B 1 123 ? -22.960 -6.421 -28.226 1.00 16.34 115 ALA B N 1
ATOM 3606 C CA . ALA B 1 123 ? -23.230 -5.699 -26.986 1.00 13.15 115 ALA B CA 1
ATOM 3607 C C . ALA B 1 123 ? -24.712 -5.729 -26.629 1.00 15.15 115 ALA B C 1
ATOM 3608 O O . ALA B 1 123 ? -25.067 -5.696 -25.446 1.00 14.18 115 ALA B O 1
ATOM 3610 N N . CYS B 1 124 ? -25.588 -5.777 -27.625 1.00 13.39 116 CYS B N 1
ATOM 3611 C CA . CYS B 1 124 ? -27.027 -5.701 -27.385 1.00 13.87 116 CYS B CA 1
ATOM 3612 C C . CYS B 1 124 ? -27.686 -7.056 -27.180 1.00 14.14 116 CYS B C 1
ATOM 3613 O O . CYS B 1 124 ? -28.681 -7.145 -26.453 1.00 14.75 116 CYS B O 1
ATOM 3616 N N . PHE B 1 125 ? -27.183 -8.108 -27.820 1.00 14.50 117 PHE B N 1
ATOM 3617 C CA . PHE B 1 125 ? -27.858 -9.397 -27.752 1.00 14.11 117 PHE B CA 1
ATOM 3618 C C . PHE B 1 125 ? -27.817 -9.926 -26.318 1.00 14.70 117 PHE B C 1
ATOM 3619 O O . PHE B 1 125 ? -26.741 -10.125 -25.753 1.00 14.64 117 PHE B O 1
ATOM 3627 N N . GLN B 1 126 ? -28.997 -10.124 -25.722 1.00 15.36 118 GLN B N 1
ATOM 3628 C CA . GLN B 1 126 ? -29.124 -10.544 -24.323 1.00 19.15 118 GLN B CA 1
ATOM 3629 C C . GLN B 1 126 ? -28.329 -9.637 -23.382 1.00 21.64 118 GLN B C 1
ATOM 3630 O O . GLN B 1 126 ? -27.836 -10.068 -22.332 1.00 16.67 118 GLN B O 1
ATOM 3636 N N . ARG B 1 127 ? -28.235 -8.354 -23.747 1.00 15.88 119 ARG B N 1
ATOM 3637 C CA . ARG B 1 127 ? -27.557 -7.326 -22.967 1.00 16.04 119 ARG B CA 1
ATOM 3638 C C . ARG B 1 127 ? -26.050 -7.536 -22.898 1.00 15.69 119 ARG B C 1
ATOM 3639 O O . ARG B 1 127 ? -25.379 -6.919 -22.073 1.00 17.14 119 ARG B O 1
ATOM 3647 N N . GLY B 1 128 ? -25.498 -8.394 -23.752 1.00 15.15 120 GLY B N 1
ATOM 3648 C CA . GLY B 1 128 ? -24.057 -8.487 -23.868 1.00 14.81 120 GLY B CA 1
ATOM 3649 C C . GLY B 1 128 ? -23.540 -9.910 -23.922 1.00 18.32 120 GLY B C 1
ATOM 3650 O O . GLY B 1 128 ? -23.620 -10.642 -22.929 1.00 17.38 120 GLY B O 1
ATOM 3651 N N . VAL B 1 129 ? -23.020 -10.320 -25.077 1.00 14.20 121 VAL B N 1
ATOM 3652 C CA . VAL B 1 129 ? -22.379 -11.625 -25.201 1.00 14.25 121 VAL B CA 1
ATOM 3653 C C . VAL B 1 129 ? -20.926 -11.381 -25.583 1.00 17.25 121 VAL B C 1
ATOM 3654 O O . VAL B 1 129 ? -20.453 -10.240 -25.533 1.00 14.87 121 VAL B O 1
ATOM 3658 N N . TYR B 1 130 ? -20.204 -12.435 -25.960 1.00 17.21 122 TYR B N 1
ATOM 3659 C CA . TYR B 1 130 ? -18.783 -12.302 -26.263 1.00 16.32 122 TYR B CA 1
ATOM 3660 C C . TYR B 1 130 ? -18.555 -11.868 -27.703 1.00 15.16 122 TYR B C 1
ATOM 3661 O O . TYR B 1 130 ? -19.345 -12.168 -28.596 1.00 13.96 122 TYR B O 1
ATOM 3670 N N . PHE B 1 131 ? -17.427 -11.196 -27.926 1.00 13.01 123 PHE B N 1
ATOM 3671 C CA . PHE B 1 131 ? -17.101 -10.608 -29.217 1.00 12.11 123 PHE B CA 1
ATOM 3672 C C . PHE B 1 131 ? -15.686 -11.028 -29.589 1.00 12.11 123 PHE B C 1
ATOM 3673 O O . PHE B 1 131 ? -14.792 -10.978 -28.746 1.00 13.00 123 PHE B O 1
ATOM 3681 N N . VAL B 1 132 ? -15.503 -11.464 -30.832 1.00 11.77 124 VAL B N 1
ATOM 3682 C CA . VAL B 1 132 ? -14.190 -11.770 -31.395 1.00 12.40 124 VAL B CA 1
ATOM 3683 C C . VAL B 1 132 ? -14.052 -11.026 -32.715 1.00 14.47 124 VAL B C 1
ATOM 3684 O O . VAL B 1 132 ? -14.978 -11.024 -33.534 1.00 13.54 124 VAL B O 1
ATOM 3688 N N . GLN B 1 133 ? -12.891 -10.415 -32.932 1.00 15.74 125 GLN B N 1
ATOM 3689 C CA . GLN B 1 133 ? -12.609 -9.640 -34.135 1.00 15.06 125 GLN B CA 1
ATOM 3690 C C . GLN B 1 133 ? -11.684 -10.409 -35.067 1.00 16.53 125 GLN B C 1
ATOM 3691 O O . GLN B 1 133 ? -10.603 -10.822 -34.653 1.00 12.45 125 GLN B O 1
ATOM 3697 N N . VAL B 1 134 ? -12.088 -10.562 -36.328 1.00 12.78 126 VAL B N 1
ATOM 3698 C CA . VAL B 1 134 ? -11.181 -11.057 -37.363 1.00 13.54 126 VAL B CA 1
ATOM 3699 C C . VAL B 1 134 ? -11.142 -10.025 -38.482 1.00 14.10 126 VAL B C 1
ATOM 3700 O O . VAL B 1 134 ? -11.838 -10.174 -39.491 1.00 11.17 126 VAL B O 1
ATOM 3704 N N . PRO B 1 135 ? -10.369 -8.948 -38.337 1.00 14.13 127 PRO B N 1
ATOM 3705 C CA . PRO B 1 135 ? -10.396 -7.879 -39.349 1.00 10.72 127 PRO B CA 1
ATOM 3706 C C . PRO B 1 135 ? -9.632 -8.291 -40.601 1.00 11.72 127 PRO B C 1
ATOM 3707 O O . PRO B 1 135 ? -8.512 -8.801 -40.518 1.00 11.58 127 PRO B O 1
ATOM 3711 N N . THR B 1 136 ? -10.244 -8.060 -41.770 1.00 11.43 128 THR B N 1
ATOM 3712 C CA . THR B 1 136 ? -9.708 -8.503 -43.053 1.00 14.09 128 THR B CA 1
ATOM 3713 C C . THR B 1 136 ? -9.292 -7.341 -43.958 1.00 11.29 128 THR B C 1
ATOM 3714 O O . THR B 1 136 ? -8.944 -7.565 -45.123 1.00 11.59 128 THR B O 1
ATOM 3718 N N . THR B 1 137 ? -9.355 -6.106 -43.469 1.00 13.06 129 THR B N 1
ATOM 3719 C CA . THR B 1 137 ? -8.773 -4.973 -44.171 1.00 15.34 129 THR B CA 1
ATOM 3720 C C . THR B 1 137 ? -7.636 -4.436 -43.328 1.00 16.69 129 THR B C 1
ATOM 3721 O O . THR B 1 137 ? -7.630 -4.593 -42.106 1.00 13.05 129 THR B O 1
ATOM 3725 N N . LEU B 1 138 ? -6.685 -3.768 -43.983 1.00 12.12 130 LEU B N 1
ATOM 3726 C CA . LEU B 1 138 ? -5.543 -3.280 -43.231 1.00 13.91 130 LEU B CA 1
ATOM 3727 C C . LEU B 1 138 ? -5.982 -2.176 -42.284 1.00 14.60 130 LEU B C 1
ATOM 3728 O O . LEU B 1 138 ? -5.528 -2.111 -41.134 1.00 12.45 130 LEU B O 1
ATOM 3733 N N . LEU B 1 139 ? -6.889 -1.320 -42.740 1.00 14.53 131 LEU B N 1
ATOM 3734 C CA . LEU B 1 139 ? -7.368 -0.243 -41.883 1.00 12.29 131 LEU B CA 1
ATOM 3735 C C . LEU B 1 139 ? -8.036 -0.803 -40.630 1.00 14.74 131 LEU B C 1
ATOM 3736 O O . LEU B 1 139 ? -7.758 -0.345 -39.517 1.00 15.16 131 LEU B O 1
ATOM 3741 N N . SER B 1 140 ? -8.900 -1.827 -40.783 1.00 15.85 132 SER B N 1
ATOM 3742 C CA . SER B 1 140 ? -9.534 -2.392 -39.592 1.00 11.25 132 SER B CA 1
ATOM 3743 C C . SER B 1 140 ? -8.505 -3.059 -38.697 1.00 14.69 132 SER B C 1
ATOM 3744 O O . SER B 1 140 ? -8.616 -2.983 -37.466 1.00 11.48 132 SER B O 1
ATOM 3747 N N . GLN B 1 141 ? -7.467 -3.665 -39.289 1.00 14.84 133 GLN B N 1
ATOM 3748 C CA . GLN B 1 141 ? -6.422 -4.280 -38.477 1.00 14.62 133 GLN B CA 1
ATOM 3749 C C . GLN B 1 141 ? -5.669 -3.258 -37.627 1.00 17.82 133 GLN B C 1
ATOM 3750 O O . GLN B 1 141 ? -5.239 -3.590 -36.518 1.00 20.09 133 GLN B O 1
ATOM 3756 N N . VAL B 1 142 ? -5.513 -2.016 -38.094 1.00 12.55 134 VAL B N 1
ATOM 3757 C CA . VAL B 1 142 ? -4.690 -1.041 -37.379 1.00 13.12 134 VAL B CA 1
ATOM 3758 C C . VAL B 1 142 ? -5.504 -0.004 -36.634 1.00 15.88 134 VAL B C 1
ATOM 3759 O O . VAL B 1 142 ? -4.916 0.810 -35.909 1.00 20.65 134 VAL B O 1
ATOM 3763 N N . ASP B 1 143 ? -6.831 -0.008 -36.766 1.00 15.22 135 ASP B N 1
ATOM 3764 C CA . ASP B 1 143 ? -7.657 1.017 -36.139 1.00 18.01 135 ASP B CA 1
ATOM 3765 C C . ASP B 1 143 ? -8.791 0.394 -35.329 1.00 18.13 135 ASP B C 1
ATOM 3766 O O . ASP B 1 143 ? -8.975 0.731 -34.158 1.00 21.71 135 ASP B O 1
ATOM 3771 N N . SER B 1 144 ? -9.540 -0.530 -35.932 1.00 17.46 136 SER B N 1
ATOM 3772 C CA . SER B 1 144 ? -10.696 -1.133 -35.259 1.00 21.02 136 SER B CA 1
ATOM 3773 C C . SER B 1 144 ? -10.307 -2.086 -34.136 1.00 23.14 136 SER B C 1
ATOM 3774 O O . SER B 1 144 ? -11.118 -2.337 -33.237 1.00 21.61 136 SER B O 1
ATOM 3777 N N . SER B 1 145 ? -9.088 -2.606 -34.168 1.00 21.05 137 SER B N 1
ATOM 3778 C CA A SER B 1 145 ? -8.650 -3.649 -33.253 0.60 20.02 137 SER B CA 1
ATOM 3779 C CA B SER B 1 145 ? -8.660 -3.652 -33.249 0.40 19.75 137 SER B CA 1
ATOM 3780 C C . SER B 1 145 ? -8.388 -3.149 -31.840 1.00 18.62 137 SER B C 1
ATOM 3781 O O . SER B 1 145 ? -8.173 -3.975 -30.944 1.00 19.35 137 SER B O 1
ATOM 3786 N N . VAL B 1 146 ? -8.360 -1.830 -31.630 1.00 14.94 138 VAL B N 1
ATOM 3787 C CA . VAL B 1 146 ? -8.090 -1.231 -30.331 1.00 16.48 138 VAL B CA 1
ATOM 3788 C C . VAL B 1 146 ? -9.083 -0.097 -30.123 1.00 21.89 138 VAL B C 1
ATOM 3789 O O . VAL B 1 146 ? -9.367 0.666 -31.053 1.00 19.75 138 VAL B O 1
ATOM 3793 N N . GLY B 1 147 ? -9.598 0.023 -28.901 1.00 24.17 139 GLY B N 1
ATOM 3794 C CA . GLY B 1 147 ? -10.359 1.197 -28.528 1.00 25.35 139 GLY B CA 1
ATOM 3795 C C . GLY B 1 147 ? -11.730 0.858 -27.989 1.00 27.57 139 GLY B C 1
ATOM 3796 O O . GLY B 1 147 ? -12.312 1.636 -27.233 1.00 31.03 139 GLY B O 1
ATOM 3797 N N . GLY B 1 148 ? -12.257 -0.298 -28.383 1.00 18.19 140 GLY B N 1
ATOM 3798 C CA . GLY B 1 148 ? -13.519 -0.779 -27.863 1.00 21.91 140 GLY B CA 1
ATOM 3799 C C . GLY B 1 148 ? -14.758 -0.079 -28.376 1.00 26.29 140 GLY B C 1
ATOM 3800 O O . GLY B 1 148 ? -15.846 -0.330 -27.852 1.00 31.44 140 GLY B O 1
ATOM 3801 N N . LYS B 1 149 ? -14.644 0.781 -29.379 1.00 17.87 141 LYS B N 1
ATOM 3802 C CA . LYS B 1 149 ? -15.804 1.466 -29.934 1.00 17.65 141 LYS B CA 1
ATOM 3803 C C . LYS B 1 149 ? -16.453 0.609 -31.009 1.00 19.24 141 LYS B C 1
ATOM 3804 O O . LYS B 1 149 ? -15.770 0.055 -31.875 1.00 25.47 141 LYS B O 1
ATOM 3810 N N . THR B 1 150 ? -17.771 0.502 -30.947 1.00 14.29 142 THR B N 1
ATOM 3811 C CA . THR B 1 150 ? -18.580 -0.102 -31.989 1.00 16.93 142 THR B CA 1
ATOM 3812 C C . THR B 1 150 ? -19.757 0.823 -32.264 1.00 27.63 142 THR B C 1
ATOM 3813 O O . THR B 1 150 ? -19.983 1.799 -31.545 1.00 20.22 142 THR B O 1
ATOM 3817 N N . GLY B 1 151 ? -20.522 0.513 -33.298 1.00 29.69 143 GLY B N 1
ATOM 3818 C CA . GLY B 1 151 ? -21.736 1.256 -33.553 1.00 32.74 143 GLY B CA 1
ATOM 3819 C C . GLY B 1 151 ? -22.095 1.297 -35.024 1.00 31.22 143 GLY B C 1
ATOM 3820 O O . GLY B 1 151 ? -21.553 0.564 -35.844 1.00 23.95 143 GLY B O 1
ATOM 3821 N N . ILE B 1 152 ? -23.049 2.173 -35.338 1.00 20.80 144 ILE B N 1
ATOM 3822 C CA . ILE B 1 152 ? -23.678 2.218 -36.649 1.00 14.36 144 ILE B CA 1
ATOM 3823 C C . ILE B 1 152 ? -24.060 3.658 -36.946 1.00 19.26 144 ILE B C 1
ATOM 3824 O O . ILE B 1 152 ? -24.043 4.523 -36.071 1.00 14.09 144 ILE B O 1
ATOM 3829 N N . ASN B 1 153 ? -24.444 3.895 -38.191 1.00 13.32 145 ASN B N 1
ATOM 3830 C CA . ASN B 1 153 ? -24.863 5.207 -38.642 1.00 13.98 145 ASN B CA 1
ATOM 3831 C C . ASN B 1 153 ? -26.358 5.363 -38.477 1.00 15.87 145 ASN B C 1
ATOM 3832 O O . ASN B 1 153 ? -27.103 4.390 -38.380 1.00 15.57 145 ASN B O 1
ATOM 3837 N N . HIS B 1 154 ? -26.780 6.615 -38.441 1.00 15.68 146 HIS B N 1
ATOM 3838 C CA . HIS B 1 154 ? -28.151 7.050 -38.534 1.00 18.08 146 HIS B CA 1
ATOM 3839 C C . HIS B 1 154 ? -28.240 7.988 -39.730 1.00 18.39 146 HIS B C 1
ATOM 3840 O O . HIS B 1 154 ? -27.238 8.614 -40.078 1.00 19.39 146 HIS B O 1
ATOM 3847 N N . PRO B 1 155 ? -29.393 8.092 -40.399 1.00 20.51 147 PRO B N 1
ATOM 3848 C CA . PRO B 1 155 ? -29.478 9.015 -41.542 1.00 21.15 147 PRO B CA 1
ATOM 3849 C C . PRO B 1 155 ? -29.111 10.452 -41.191 1.00 24.03 147 PRO B C 1
ATOM 3850 O O . PRO B 1 155 ? -28.728 11.218 -42.083 1.00 21.80 147 PRO B O 1
ATOM 3854 N N . LEU B 1 156 ? -29.194 10.838 -39.924 1.00 21.68 148 LEU B N 1
ATOM 3855 C CA . LEU B 1 156 ? -28.860 12.193 -39.506 1.00 25.89 148 LEU B CA 1
ATOM 3856 C C . LEU B 1 156 ? -27.474 12.299 -38.883 1.00 28.78 148 LEU B C 1
ATOM 3857 O O . LEU B 1 156 ? -27.058 13.401 -38.508 1.00 24.57 148 LEU B O 1
ATOM 3862 N N . GLY B 1 157 ? -26.747 11.192 -38.769 1.00 21.53 149 GLY B N 1
ATOM 3863 C CA . GLY B 1 157 ? -25.416 11.263 -38.201 1.00 24.47 149 GLY B CA 1
ATOM 3864 C C . GLY B 1 157 ? -24.681 9.945 -38.174 1.00 21.68 149 GLY B C 1
ATOM 3865 O O . GLY B 1 157 ? -25.220 8.923 -37.738 1.00 23.70 149 GLY B O 1
ATOM 3866 N N . LYS B 1 158 ? -23.437 9.957 -38.635 1.00 18.04 150 LYS B N 1
ATOM 3867 C CA . LYS B 1 158 ? -22.645 8.741 -38.667 1.00 22.84 150 LYS B CA 1
ATOM 3868 C C . LYS B 1 158 ? -22.114 8.418 -37.281 1.00 22.48 150 LYS B C 1
ATOM 3869 O O . LYS B 1 158 ? -21.814 9.318 -36.491 1.00 20.77 150 LYS B O 1
ATOM 3875 N N . ASN B 1 159 ? -22.056 7.119 -36.977 1.00 19.92 151 ASN B N 1
ATOM 3876 C CA . ASN B 1 159 ? -21.532 6.594 -35.714 1.00 26.26 151 ASN B CA 1
ATOM 3877 C C . ASN B 1 159 ? -22.101 7.337 -34.503 1.00 24.66 151 ASN B C 1
ATOM 3878 O O . ASN B 1 159 ? -21.384 7.730 -33.582 1.00 28.40 151 ASN B O 1
ATOM 3883 N N . MET B 1 160 ? -23.418 7.514 -34.500 1.00 23.97 152 MET B N 1
ATOM 3884 C CA . MET B 1 160 ? -24.097 8.169 -33.392 1.00 26.69 152 MET B CA 1
ATOM 3885 C C . MET B 1 160 ? -24.814 7.179 -32.486 1.00 15.18 152 MET B C 1
ATOM 3886 O O . MET B 1 160 ? -25.375 7.583 -31.464 1.00 16.91 152 MET B O 1
ATOM 3891 N N . LEU B 1 161 ? -24.796 5.897 -32.846 1.00 15.60 153 LEU B N 1
ATOM 3892 C CA . LEU B 1 161 ? -25.440 4.812 -32.115 1.00 16.14 153 LEU B CA 1
ATOM 3893 C C . LEU B 1 161 ? -24.407 3.709 -31.952 1.00 19.81 153 LEU B C 1
ATOM 3894 O O . LEU B 1 161 ? -23.770 3.323 -32.934 1.00 20.64 153 LEU B O 1
ATOM 3899 N N . GLY B 1 162 ? -24.231 3.203 -30.737 1.00 14.82 154 GLY B N 1
ATOM 3900 C CA . GLY B 1 162 ? -23.254 2.144 -30.560 1.00 17.70 154 GLY B CA 1
ATOM 3901 C C . GLY B 1 162 ? -23.072 1.774 -29.104 1.00 13.56 154 GLY B C 1
ATOM 3902 O O . GLY B 1 162 ? -23.913 2.078 -28.258 1.00 14.09 154 GLY B O 1
ATOM 3903 N N . ALA B 1 163 ? -21.967 1.080 -28.841 1.00 13.29 155 ALA B N 1
ATOM 3904 C CA . ALA B 1 163 ? -21.644 0.644 -27.494 1.00 18.64 155 ALA B CA 1
ATOM 3905 C C . ALA B 1 163 ? -20.141 0.502 -27.371 1.00 18.61 155 ALA B C 1
ATOM 3906 O O . ALA B 1 163 ? -19.443 0.294 -28.366 1.00 18.92 155 ALA B O 1
ATOM 3908 N N . PHE B 1 164 ? -19.646 0.631 -26.146 1.00 14.07 156 PHE B N 1
ATOM 3909 C CA . PHE B 1 164 ? -18.281 0.208 -25.868 1.00 20.00 156 PHE B CA 1
ATOM 3910 C C . PHE B 1 164 ? -18.286 -1.299 -25.655 1.00 21.15 156 PHE B C 1
ATOM 3911 O O . PHE B 1 164 ? -19.072 -1.817 -24.855 1.00 21.02 156 PHE B O 1
ATOM 3919 N N . GLN B 1 165 ? -17.447 -2.005 -26.410 1.00 13.40 157 GLN B N 1
ATOM 3920 C CA . GLN B 1 165 ? -17.449 -3.466 -26.416 1.00 14.38 157 GLN B CA 1
ATOM 3921 C C . GLN B 1 165 ? -16.045 -3.926 -26.784 1.00 19.09 157 GLN B C 1
ATOM 3922 O O . GLN B 1 165 ? -15.607 -3.727 -27.920 1.00 25.70 157 GLN B O 1
ATOM 3928 N N . GLN B 1 166 ? -15.346 -4.516 -25.835 1.00 15.27 158 GLN B N 1
ATOM 3929 C CA . GLN B 1 166 ? -14.007 -5.015 -26.122 1.00 15.14 158 GLN B CA 1
ATOM 3930 C C . GLN B 1 166 ? -14.081 -6.456 -26.619 1.00 17.21 158 GLN B C 1
ATOM 3931 O O . GLN B 1 166 ? -14.958 -7.217 -26.199 1.00 18.41 158 GLN B O 1
ATOM 3937 N N . PRO B 1 167 ? -13.178 -6.864 -27.504 1.00 18.16 159 PRO B N 1
ATOM 3938 C CA . PRO B 1 167 ? -13.163 -8.256 -27.960 1.00 12.80 159 PRO B CA 1
ATOM 3939 C C . PRO B 1 167 ? -12.419 -9.160 -26.985 1.00 15.35 159 PRO B C 1
ATOM 3940 O O . PRO B 1 167 ? -11.622 -8.713 -26.154 1.00 15.27 159 PRO B O 1
ATOM 3944 N N . GLN B 1 168 ? -12.710 -10.466 -27.089 1.00 14.67 160 GLN B N 1
ATOM 3945 C CA . GLN B 1 168 ? -11.951 -11.448 -26.324 1.00 15.29 160 GLN B CA 1
ATOM 3946 C C . GLN B 1 168 ? -10.583 -11.684 -26.928 1.00 16.65 160 GLN B C 1
ATOM 3947 O O . GLN B 1 168 ? -9.652 -12.075 -26.212 1.00 18.56 160 GLN B O 1
ATOM 3953 N N . VAL B 1 169 ? -10.460 -11.451 -28.231 1.00 13.61 161 VAL B N 1
ATOM 3954 C CA . VAL B 1 169 ? -9.238 -11.702 -28.983 1.00 13.66 161 VAL B CA 1
ATOM 3955 C C . VAL B 1 169 ? -9.416 -11.076 -30.353 1.00 14.34 161 VAL B C 1
ATOM 3956 O O . VAL B 1 169 ? -10.538 -10.991 -30.859 1.00 12.47 161 VAL B O 1
ATOM 3960 N N . VAL B 1 170 ? -8.314 -10.639 -30.959 1.00 15.46 162 VAL B N 1
ATOM 3961 C CA . VAL B 1 170 ? -8.290 -10.157 -32.331 1.00 12.50 162 VAL B CA 1
ATOM 3962 C C . VAL B 1 170 ? -7.340 -11.045 -33.111 1.00 12.70 162 VAL B C 1
ATOM 3963 O O . VAL B 1 170 ? -6.180 -11.207 -32.715 1.00 13.96 162 VAL B O 1
ATOM 3967 N N . LEU B 1 171 ? -7.809 -11.585 -34.229 1.00 12.34 163 LEU B N 1
ATOM 3968 C CA . LEU B 1 171 ? -6.981 -12.421 -35.092 1.00 13.14 163 LEU B CA 1
ATOM 3969 C C . LEU B 1 171 ? -6.749 -11.666 -36.394 1.00 16.73 163 LEU B C 1
ATOM 3970 O O . LEU B 1 171 ? -7.685 -11.469 -37.176 1.00 13.19 163 LEU B O 1
ATOM 3975 N N . ALA B 1 172 ? -5.497 -11.248 -36.635 1.00 15.40 164 ALA B N 1
ATOM 3976 C CA . ALA B 1 172 ? -5.154 -10.435 -37.803 1.00 18.97 164 ALA B CA 1
ATOM 3977 C C . ALA B 1 172 ? -4.241 -11.250 -38.710 1.00 16.28 164 ALA B C 1
ATOM 3978 O O . ALA B 1 172 ? -3.027 -11.269 -38.511 1.00 14.38 164 ALA B O 1
ATOM 3980 N N . ASP B 1 173 ? -4.825 -11.916 -39.712 1.00 15.54 165 ASP B N 1
ATOM 3981 C CA . ASP B 1 173 ? -4.078 -12.786 -40.620 1.00 17.08 165 ASP B CA 1
ATOM 3982 C C . ASP B 1 173 ? -3.761 -12.001 -41.889 1.00 14.70 165 ASP B C 1
ATOM 3983 O O . ASP B 1 173 ? -4.660 -11.700 -42.678 1.00 12.87 165 ASP B O 1
ATOM 3988 N N . MET B 1 174 ? -2.477 -11.720 -42.107 1.00 13.65 166 MET B N 1
ATOM 3989 C CA . MET B 1 174 ? -2.060 -10.883 -43.228 1.00 15.70 166 MET B CA 1
ATOM 3990 C C . MET B 1 174 ? -2.372 -11.493 -44.589 1.00 19.77 166 MET B C 1
ATOM 3991 O O . MET B 1 174 ? -2.439 -10.755 -45.579 1.00 13.93 166 MET B O 1
ATOM 3996 N N . ALA B 1 175 ? -2.508 -12.822 -44.684 1.00 15.11 167 ALA B N 1
ATOM 3997 C CA . ALA B 1 175 ? -2.718 -13.422 -46.000 1.00 14.34 167 ALA B CA 1
ATOM 3998 C C . ALA B 1 175 ? -4.047 -12.994 -46.596 1.00 13.88 167 ALA B C 1
ATOM 3999 O O . ALA B 1 175 ? -4.199 -12.951 -47.823 1.00 19.67 167 ALA B O 1
ATOM 4001 N N . GLN B 1 176 ? -5.023 -12.694 -45.746 1.00 13.43 168 GLN B N 1
ATOM 4002 C CA . GLN B 1 176 ? -6.297 -12.187 -46.234 1.00 15.41 168 GLN B CA 1
ATOM 4003 C C . GLN B 1 176 ? -6.143 -10.885 -47.010 1.00 17.52 168 GLN B C 1
ATOM 4004 O O . GLN B 1 176 ? -6.995 -10.577 -47.854 1.00 15.78 168 GLN B O 1
ATOM 4010 N N . LEU B 1 177 ? -5.066 -10.128 -46.771 1.00 14.62 169 LEU B N 1
ATOM 4011 C CA . LEU B 1 177 ? -4.895 -8.874 -47.503 1.00 13.80 169 LEU B CA 1
ATOM 4012 C C . LEU B 1 177 ? -4.554 -9.113 -48.965 1.00 15.08 169 LEU B C 1
ATOM 4013 O O . LEU B 1 177 ? -4.585 -8.165 -49.757 1.00 14.58 169 LEU B O 1
ATOM 4018 N N . ASN B 1 178 ? -4.236 -10.358 -49.337 1.00 16.44 170 ASN B N 1
ATOM 4019 C CA . ASN B 1 178 ? -3.881 -10.660 -50.719 1.00 16.15 170 ASN B CA 1
ATOM 4020 C C . ASN B 1 178 ? -5.025 -10.380 -51.687 1.00 18.40 170 ASN B C 1
ATOM 4021 O O . ASN B 1 178 ? -4.776 -10.115 -52.865 1.00 18.70 170 ASN B O 1
ATOM 4026 N N . THR B 1 179 ? -6.277 -10.486 -51.231 1.00 18.53 171 THR B N 1
ATOM 4027 C CA . THR B 1 179 ? -7.447 -10.253 -52.074 1.00 14.44 171 THR B CA 1
ATOM 4028 C C . THR B 1 179 ? -7.998 -8.846 -51.925 1.00 16.28 171 THR B C 1
ATOM 4029 O O . THR B 1 179 ? -8.989 -8.503 -52.575 1.00 17.14 171 THR B O 1
ATOM 4033 N N . LEU B 1 180 ? -7.403 -8.049 -51.072 1.00 15.45 172 LEU B N 1
ATOM 4034 C CA . LEU B 1 180 ? -7.926 -6.719 -50.805 1.00 15.95 172 LEU B CA 1
ATOM 4035 C C . LEU B 1 180 ? -7.615 -5.802 -51.984 1.00 14.25 172 LEU B C 1
ATOM 4036 O O . LEU B 1 180 ? -6.482 -5.817 -52.490 1.00 14.74 172 LEU B O 1
ATOM 4041 N N . PRO B 1 181 ? -8.578 -5.000 -52.453 1.00 14.85 173 PRO B N 1
ATOM 4042 C CA . PRO B 1 181 ? -8.290 -4.067 -53.552 1.00 18.55 173 PRO B CA 1
ATOM 4043 C C . PRO B 1 181 ? -7.125 -3.147 -53.212 1.00 18.22 173 PRO B C 1
ATOM 4044 O O . PRO B 1 181 ? -6.907 -2.782 -52.053 1.00 15.84 173 PRO B O 1
ATOM 4048 N N . GLU B 1 182 ? -6.376 -2.771 -54.251 1.00 15.38 174 GLU B N 1
ATOM 4049 C CA . GLU B 1 182 ? -5.181 -1.956 -54.039 1.00 16.78 174 GLU B CA 1
ATOM 4050 C C . GLU B 1 182 ? -5.525 -0.658 -53.322 1.00 12.63 174 GLU B C 1
ATOM 4051 O O . GLU B 1 182 ? -4.788 -0.213 -52.431 1.00 12.93 174 GLU B O 1
ATOM 4057 N N . ARG B 1 183 ? -6.639 -0.028 -53.698 1.00 14.43 175 ARG B N 1
ATOM 4058 C CA . ARG B 1 183 ? -6.986 1.239 -53.058 1.00 13.26 175 ARG B CA 1
ATOM 4059 C C . ARG B 1 183 ? -7.263 1.046 -51.572 1.00 17.36 175 ARG B C 1
ATOM 4060 O O . ARG B 1 183 ? -6.926 1.910 -50.750 1.00 14.72 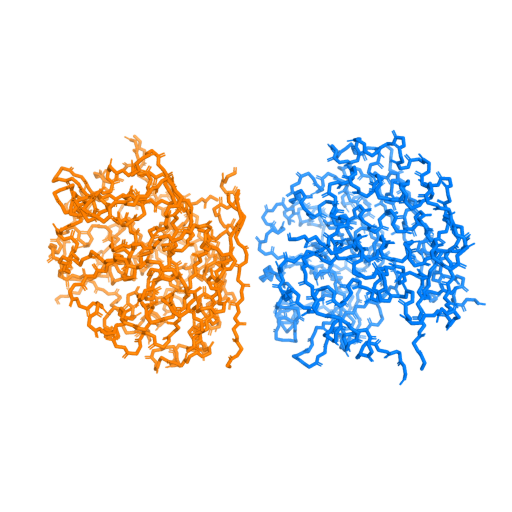175 ARG B O 1
ATOM 4068 N N . GLU B 1 184 ? -7.866 -0.087 -51.207 1.00 14.81 176 GLU B N 1
ATOM 4069 C CA . GLU B 1 184 ? -8.118 -0.361 -49.795 1.00 11.67 176 GLU B CA 1
ATOM 4070 C C . GLU B 1 184 ? -6.823 -0.647 -49.046 1.00 14.64 176 GLU B C 1
ATOM 4071 O O . GLU B 1 184 ? -6.664 -0.232 -47.892 1.00 13.11 176 GLU B O 1
ATOM 4077 N N . LEU B 1 185 ? -5.895 -1.383 -49.668 1.00 13.54 177 LEU B N 1
ATOM 4078 C CA . LEU B 1 185 ? -4.604 -1.598 -49.022 1.00 10.98 177 LEU B CA 1
ATOM 4079 C C . LEU B 1 185 ? -3.936 -0.263 -48.716 1.00 10.54 177 LEU B C 1
ATOM 4080 O O . LEU B 1 185 ? -3.508 -0.004 -47.583 1.00 10.35 177 LEU B O 1
ATOM 4085 N N . SER B 1 186 ? -3.886 0.619 -49.715 1.00 11.63 178 SER B N 1
ATOM 4086 C CA . SER B 1 186 ? -3.255 1.922 -49.520 1.00 12.29 178 SER B CA 1
ATOM 4087 C C . SER B 1 186 ? -3.987 2.735 -48.464 1.00 9.98 178 SER B C 1
ATOM 4088 O O . SER B 1 186 ? -3.356 3.401 -47.628 1.00 9.65 178 SER B O 1
ATOM 4091 N N . ALA B 1 187 ? -5.326 2.681 -48.470 1.00 10.18 179 ALA B N 1
ATOM 4092 C CA . ALA B 1 187 ? -6.091 3.412 -47.461 1.00 13.06 179 ALA B CA 1
ATOM 4093 C C . ALA B 1 187 ? -5.694 2.993 -46.051 1.00 13.85 179 ALA B C 1
ATOM 4094 O O . ALA B 1 187 ? -5.648 3.826 -45.139 1.00 12.41 179 ALA B O 1
ATOM 4096 N N . GLY B 1 188 ? -5.407 1.703 -45.845 1.00 16.84 180 GLY B N 1
ATOM 4097 C CA . GLY B 1 188 ? -4.900 1.275 -44.553 1.00 9.72 180 GLY B CA 1
ATOM 4098 C C . GLY B 1 188 ? -3.512 1.816 -44.267 1.00 10.99 180 GLY B C 1
ATOM 4099 O O . GLY B 1 188 ? -3.193 2.166 -43.125 1.00 13.40 180 GLY B O 1
ATOM 4100 N N . LEU B 1 189 ? -2.662 1.892 -45.295 1.00 10.03 181 LEU B N 1
ATOM 4101 C CA . LEU B 1 189 ? -1.326 2.437 -45.085 1.00 9.98 181 LEU B CA 1
ATOM 4102 C C . LEU B 1 189 ? -1.390 3.905 -44.686 1.00 11.00 181 LEU B C 1
ATOM 4103 O O . LEU B 1 189 ? -0.498 4.400 -43.987 1.00 12.16 181 LEU B O 1
ATOM 4108 N N . ALA B 1 190 ? -2.459 4.608 -45.078 1.00 10.40 182 ALA B N 1
ATOM 4109 C CA . ALA B 1 190 ? -2.606 5.999 -44.643 1.00 10.18 182 ALA B CA 1
ATOM 4110 C C . ALA B 1 190 ? -2.664 6.090 -43.123 1.00 12.33 182 ALA B C 1
ATOM 4111 O O . ALA B 1 190 ? -2.049 6.973 -42.517 1.00 12.04 182 ALA B O 1
ATOM 4113 N N . GLU B 1 191 ? -3.393 5.177 -42.482 1.00 15.85 183 GLU B N 1
ATOM 4114 C CA . GLU B 1 191 ? -3.465 5.211 -41.026 1.00 15.32 183 GLU B CA 1
ATOM 4115 C C . GLU B 1 191 ? -2.140 4.786 -40.406 1.00 13.66 183 GLU B C 1
ATOM 4116 O O . GLU B 1 191 ? -1.731 5.331 -39.378 1.00 12.97 183 GLU B O 1
ATOM 4122 N N . VAL B 1 192 ? -1.440 3.840 -41.036 1.00 9.25 184 VAL B N 1
ATOM 4123 C CA . VAL B 1 192 ? -0.116 3.446 -40.549 1.00 13.17 184 VAL B CA 1
ATOM 4124 C C . VAL B 1 192 ? 0.818 4.648 -40.551 1.00 16.71 184 VAL B C 1
ATOM 4125 O O . VAL B 1 192 ? 1.483 4.949 -39.553 1.00 12.84 184 VAL B O 1
ATOM 4129 N N . ILE B 1 193 ? 0.874 5.353 -41.680 1.00 12.77 185 ILE B N 1
ATOM 4130 C CA . ILE B 1 193 ? 1.687 6.561 -41.780 1.00 10.08 185 ILE B CA 1
ATOM 4131 C C . ILE B 1 193 ? 1.265 7.578 -40.725 1.00 10.68 185 ILE B C 1
ATOM 4132 O O . ILE B 1 193 ? 2.103 8.263 -40.132 1.00 9.42 185 ILE B O 1
ATOM 4137 N N . LYS B 1 194 ? -0.045 7.699 -40.487 1.00 9.20 186 LYS B N 1
ATOM 4138 C CA . LYS B 1 194 ? -0.553 8.656 -39.507 1.00 9.41 186 LYS B CA 1
ATOM 4139 C C . LYS B 1 194 ? 0.049 8.416 -38.128 1.00 14.56 186 LYS B C 1
ATOM 4140 O O . LYS B 1 194 ? 0.439 9.363 -37.433 1.00 13.04 186 LYS B O 1
ATOM 4146 N N . TYR B 1 195 ? 0.090 7.151 -37.692 1.00 10.33 187 TYR B N 1
ATOM 4147 C CA . TYR B 1 195 ? 0.695 6.851 -36.397 1.00 10.33 187 TYR B CA 1
ATOM 4148 C C . TYR B 1 195 ? 2.137 7.325 -36.347 1.00 12.27 187 TYR B C 1
ATOM 4149 O O . TYR B 1 195 ? 2.593 7.839 -35.319 1.00 13.31 187 TYR B O 1
ATOM 4158 N N . ALA B 1 196 ? 2.884 7.107 -37.429 1.00 11.48 188 ALA B N 1
ATOM 4159 C CA . ALA B 1 196 ? 4.282 7.537 -37.455 1.00 10.43 188 ALA B CA 1
ATOM 4160 C C . ALA B 1 196 ? 4.380 9.058 -37.353 1.00 14.65 188 ALA B C 1
ATOM 4161 O O . ALA B 1 196 ? 5.137 9.594 -36.532 1.00 13.57 188 ALA B O 1
ATOM 4163 N N . LEU B 1 197 ? 3.603 9.764 -38.179 1.00 10.15 189 LEU B N 1
ATOM 4164 C CA . LEU B 1 197 ? 3.683 11.223 -38.231 1.00 11.50 189 LEU B CA 1
ATOM 4165 C C . LEU B 1 197 ? 3.233 11.866 -36.922 1.00 11.59 189 LEU B C 1
ATOM 4166 O O . LEU B 1 197 ? 3.772 12.909 -36.514 1.00 12.81 189 LEU B O 1
ATOM 4171 N N . LEU B 1 198 ? 2.229 11.295 -36.260 1.00 14.00 190 LEU B N 1
ATOM 4172 C CA . LEU B 1 198 ? 1.747 11.947 -35.046 1.00 18.14 190 LEU B CA 1
ATOM 4173 C C . LEU B 1 198 ? 2.649 11.675 -33.850 1.00 13.85 190 LEU B C 1
ATOM 4174 O O . LEU B 1 198 ? 2.670 12.474 -32.909 1.00 14.69 190 LEU B O 1
ATOM 4179 N N . GLY B 1 199 ? 3.391 10.565 -33.839 1.00 17.43 191 GLY B N 1
ATOM 4180 C CA . GLY B 1 199 ? 4.081 10.249 -32.607 1.00 17.07 191 GLY B CA 1
ATOM 4181 C C . GLY B 1 199 ? 5.304 9.351 -32.642 1.00 20.93 191 GLY B C 1
ATOM 4182 O O . GLY B 1 199 ? 5.789 8.971 -31.575 1.00 18.10 191 GLY B O 1
ATOM 4183 N N . ASP B 1 200 ? 5.832 9.006 -33.818 1.00 12.29 192 ASP B N 1
ATOM 4184 C CA . ASP B 1 200 ? 6.976 8.079 -33.835 1.00 14.48 192 ASP B CA 1
ATOM 4185 C C . ASP B 1 200 ? 7.779 8.302 -35.122 1.00 16.33 192 ASP B C 1
ATOM 4186 O O . ASP B 1 200 ? 7.554 7.627 -36.125 1.00 15.74 192 ASP B O 1
ATOM 4191 N N . GLU B 1 201 ? 8.717 9.248 -35.075 1.00 19.74 193 GLU B N 1
ATOM 4192 C CA . GLU B 1 201 ? 9.515 9.498 -36.270 1.00 18.78 193 GLU B CA 1
ATOM 4193 C C . GLU B 1 201 ? 10.388 8.295 -36.614 1.00 15.80 193 GLU B C 1
ATOM 4194 O O . GLU B 1 201 ? 10.712 8.079 -37.787 1.00 15.84 193 GLU B O 1
ATOM 4200 N N . ASP B 1 202 ? 10.750 7.478 -35.622 1.00 16.00 194 ASP B N 1
ATOM 4201 C CA . ASP B 1 202 ? 11.477 6.251 -35.929 1.00 15.26 194 ASP B CA 1
ATOM 4202 C C . ASP B 1 202 ? 10.606 5.314 -36.760 1.00 16.44 194 ASP B C 1
ATOM 4203 O O . ASP B 1 202 ? 11.097 4.643 -37.672 1.00 16.39 194 ASP B O 1
ATOM 4208 N N . PHE B 1 203 ? 9.299 5.285 -36.477 1.00 14.03 195 PHE B N 1
ATOM 4209 C CA . PHE B 1 203 ? 8.379 4.522 -37.314 1.00 15.93 195 PHE B CA 1
ATOM 4210 C C . PHE B 1 203 ? 8.342 5.088 -38.727 1.00 19.00 195 PHE B C 1
ATOM 4211 O O . PHE B 1 203 ? 8.266 4.338 -39.702 1.00 15.16 195 PHE B O 1
ATOM 4219 N N . LEU B 1 204 ? 8.405 6.416 -38.866 1.00 13.79 196 LEU B N 1
ATOM 4220 C CA . LEU B 1 204 ? 8.471 6.977 -40.210 1.00 16.56 196 LEU B CA 1
ATOM 4221 C C . LEU B 1 204 ? 9.707 6.461 -40.947 1.00 11.68 196 LEU B C 1
ATOM 4222 O O . LEU B 1 204 ? 9.624 6.089 -42.122 1.00 14.05 196 LEU B O 1
ATOM 4227 N N . VAL B 1 205 ? 10.853 6.420 -40.270 1.00 12.34 197 VAL B N 1
ATOM 4228 C CA . VAL B 1 205 ? 12.074 5.925 -40.906 1.00 17.42 197 VAL B CA 1
ATOM 4229 C C . VAL B 1 205 ? 11.876 4.491 -41.361 1.00 17.58 197 VAL B C 1
ATOM 4230 O O . VAL B 1 205 ? 12.248 4.115 -42.481 1.00 14.34 197 VAL B O 1
ATOM 4234 N N . TRP B 1 206 ? 11.247 3.681 -40.516 1.00 12.76 198 TRP B N 1
ATOM 4235 C CA . TRP B 1 206 ? 10.998 2.292 -40.880 1.00 16.39 198 TRP B CA 1
ATOM 4236 C C . TRP B 1 206 ? 10.078 2.204 -42.093 1.00 16.22 198 TRP B C 1
ATOM 4237 O O . TRP B 1 206 ? 10.308 1.389 -42.996 1.00 13.76 198 TRP B O 1
ATOM 4248 N N . LEU B 1 207 ? 9.022 3.031 -42.127 1.00 11.59 199 LEU B N 1
ATOM 4249 C CA . LEU B 1 207 ? 8.129 3.042 -43.280 1.00 11.54 199 LEU B CA 1
ATOM 4250 C C . LEU B 1 207 ? 8.849 3.481 -44.552 1.00 11.57 199 LEU B C 1
ATOM 4251 O O . LEU B 1 207 ? 8.595 2.941 -45.628 1.00 13.68 199 LEU B O 1
ATOM 4256 N N . GLU B 1 208 ? 9.724 4.485 -44.459 1.00 11.88 200 GLU B N 1
ATOM 4257 C CA . GLU B 1 208 ? 10.462 4.920 -45.638 1.00 15.17 200 GLU B CA 1
ATOM 4258 C C . GLU B 1 208 ? 11.353 3.810 -46.178 1.00 20.56 200 GLU B C 1
ATOM 4259 O O . GLU B 1 208 ? 11.526 3.677 -47.395 1.00 18.03 200 GLU B O 1
ATOM 4265 N N . GLU B 1 209 ? 11.933 3.013 -45.288 1.00 13.45 201 GLU B N 1
ATOM 4266 C CA . GLU B 1 209 ? 12.807 1.919 -45.701 1.00 16.17 201 GLU B CA 1
ATOM 4267 C C . GLU B 1 209 ? 12.031 0.724 -46.239 1.00 19.02 201 GLU B C 1
ATOM 4268 O O . GLU B 1 209 ? 12.566 -0.046 -47.045 1.00 18.31 201 GLU B O 1
ATOM 4270 N N . ASN B 1 210 ? 10.776 0.564 -45.835 1.00 17.52 202 ASN B N 1
ATOM 4271 C CA . ASN B 1 210 ? 10.063 -0.682 -46.074 1.00 16.45 202 ASN B CA 1
ATOM 4272 C C . ASN B 1 210 ? 8.793 -0.514 -46.906 1.00 17.51 202 ASN B C 1
ATOM 4273 O O . ASN B 1 210 ? 8.078 -1.501 -47.122 1.00 13.56 202 ASN B O 1
ATOM 4278 N N . MET B 1 211 ? 8.507 0.695 -47.409 1.00 12.42 203 MET B N 1
ATOM 4279 C CA . MET B 1 211 ? 7.219 0.927 -48.060 1.00 16.39 203 MET B CA 1
ATOM 4280 C C . MET B 1 211 ? 7.072 0.103 -49.336 1.00 18.71 203 MET B C 1
ATOM 4281 O O . MET B 1 211 ? 5.971 -0.350 -49.653 1.00 13.66 203 MET B O 1
ATOM 4286 N N . ASP B 1 212 ? 8.159 -0.099 -50.090 1.00 14.29 204 ASP B N 1
ATOM 4287 C CA . ASP B 1 212 ? 8.034 -0.908 -51.303 1.00 14.03 204 ASP B CA 1
ATOM 4288 C C . ASP B 1 212 ? 7.512 -2.305 -50.974 1.00 19.52 204 ASP B C 1
ATOM 4289 O O . ASP B 1 212 ? 6.655 -2.846 -51.689 1.00 15.93 204 ASP B O 1
ATOM 4294 N N . GLY B 1 213 ? 8.006 -2.898 -49.885 1.00 17.46 205 GLY B N 1
ATOM 4295 C CA . GLY B 1 213 ? 7.561 -4.231 -49.509 1.00 14.38 205 GLY B CA 1
ATOM 4296 C C . GLY B 1 213 ? 6.173 -4.246 -48.908 1.00 13.16 205 GLY B C 1
ATOM 4297 O O . GLY B 1 213 ? 5.459 -5.245 -49.021 1.00 15.22 205 GLY B O 1
ATOM 4298 N N . LEU B 1 214 ? 5.758 -3.152 -48.272 1.00 14.00 206 LEU B N 1
ATOM 4299 C CA . LEU B 1 214 ? 4.394 -3.097 -47.747 1.00 16.96 206 LEU B CA 1
ATOM 4300 C C . LEU B 1 214 ? 3.372 -3.033 -48.879 1.00 15.35 206 LEU B C 1
ATOM 4301 O O . LEU B 1 214 ? 2.358 -3.744 -48.866 1.00 13.79 206 LEU B O 1
ATOM 4306 N N . VAL B 1 215 ? 3.614 -2.158 -49.856 1.00 18.64 207 VAL B N 1
ATOM 4307 C CA . VAL B 1 215 ? 2.733 -2.061 -51.012 1.00 15.36 207 VAL B CA 1
ATOM 4308 C C . VAL B 1 215 ? 2.723 -3.366 -51.786 1.00 15.93 207 VAL B C 1
ATOM 4309 O O . VAL B 1 215 ? 1.705 -3.745 -52.380 1.00 15.13 207 VAL B O 1
ATOM 4313 N N . ALA B 1 216 ? 3.852 -4.071 -51.803 1.00 13.54 208 ALA B N 1
ATOM 4314 C CA . ALA B 1 216 ? 3.921 -5.378 -52.441 1.00 14.33 208 ALA B CA 1
ATOM 4315 C C . ALA B 1 216 ? 3.310 -6.486 -51.591 1.00 15.42 208 ALA B C 1
ATOM 4316 O O . ALA B 1 216 ? 3.354 -7.648 -52.006 1.00 16.39 208 ALA B O 1
ATOM 4318 N N . ARG B 1 217 ? 2.759 -6.158 -50.415 1.00 13.71 209 ARG B N 1
ATOM 4319 C CA . ARG B 1 217 ? 2.072 -7.120 -49.541 1.00 14.72 209 ARG B CA 1
ATOM 4320 C C . ARG B 1 217 ? 3.024 -8.186 -48.995 1.00 17.06 209 ARG B C 1
ATOM 4321 O O . ARG B 1 217 ? 2.673 -9.365 -48.907 1.00 16.01 209 ARG B O 1
ATOM 4329 N N . ASP B 1 218 ? 4.228 -7.777 -48.600 1.00 19.40 210 ASP B N 1
ATOM 4330 C CA . ASP B 1 218 ? 5.142 -8.698 -47.930 1.00 20.82 210 ASP B CA 1
ATOM 4331 C C . ASP B 1 218 ? 4.583 -9.081 -46.561 1.00 16.59 210 ASP B C 1
ATOM 4332 O O . ASP B 1 218 ? 4.318 -8.209 -45.729 1.00 14.13 210 ASP B O 1
ATOM 4337 N N . ALA B 1 219 ? 4.438 -10.383 -46.305 1.00 18.63 211 ALA B N 1
ATOM 4338 C CA . ALA B 1 219 ? 3.694 -10.813 -45.121 1.00 19.21 211 ALA B CA 1
ATOM 4339 C C . ALA B 1 219 ? 4.368 -10.361 -43.830 1.00 16.29 211 ALA B C 1
ATOM 4340 O O . ALA B 1 219 ? 3.692 -9.913 -42.897 1.00 17.38 211 ALA B O 1
ATOM 4342 N N . ASP B 1 220 ? 5.699 -10.468 -43.752 1.00 14.03 212 ASP B N 1
ATOM 4343 C CA . ASP B 1 220 ? 6.392 -10.133 -42.506 1.00 14.03 212 ASP B CA 1
ATOM 4344 C C . ASP B 1 220 ? 6.443 -8.622 -42.272 1.00 15.94 212 ASP B C 1
ATOM 4345 O O . ASP B 1 220 ? 6.368 -8.162 -41.125 1.00 15.23 212 ASP B O 1
ATOM 4350 N N . LEU B 1 221 ? 6.575 -7.829 -43.336 1.00 13.80 213 LEU B N 1
ATOM 4351 C CA . LEU B 1 221 ? 6.539 -6.378 -43.136 1.00 14.54 213 LEU B CA 1
ATOM 4352 C C . LEU B 1 221 ? 5.137 -5.896 -42.761 1.00 14.21 213 LEU B C 1
ATOM 4353 O O . LEU B 1 221 ? 4.988 -5.005 -41.915 1.00 12.69 213 LEU B O 1
ATOM 4358 N N . LEU B 1 222 ? 4.101 -6.443 -43.399 1.00 11.96 214 LEU B N 1
ATOM 4359 C CA . LEU B 1 222 ? 2.740 -6.055 -43.028 1.00 15.56 214 LEU B CA 1
ATOM 4360 C C . LEU B 1 222 ? 2.459 -6.374 -41.564 1.00 15.80 214 LEU B C 1
ATOM 4361 O O . LEU B 1 222 ? 1.875 -5.557 -40.843 1.00 17.26 214 LEU B O 1
ATOM 4366 N N . ALA B 1 223 ? 2.872 -7.557 -41.103 1.00 15.46 215 ALA B N 1
ATOM 4367 C CA . ALA B 1 223 ? 2.655 -7.922 -39.705 1.00 14.20 215 ALA B CA 1
ATOM 4368 C C . ALA B 1 223 ? 3.362 -6.953 -38.766 1.00 16.68 215 ALA B C 1
ATOM 4369 O O . ALA B 1 223 ? 2.803 -6.556 -37.734 1.00 16.01 215 ALA B O 1
ATOM 4371 N N . GLU B 1 224 ? 4.593 -6.563 -39.103 1.00 12.52 216 GLU B N 1
ATOM 4372 C CA . GLU B 1 224 ? 5.309 -5.609 -38.261 1.00 14.16 216 GLU B CA 1
ATOM 4373 C C . GLU B 1 224 ? 4.619 -4.247 -38.265 1.00 14.60 216 GLU B C 1
ATOM 4374 O O . GLU B 1 224 ? 4.491 -3.609 -37.217 1.00 13.06 216 GLU B O 1
ATOM 4380 N N . ALA B 1 225 ? 4.161 -3.784 -39.427 1.00 11.94 217 ALA B N 1
ATOM 4381 C CA . ALA B 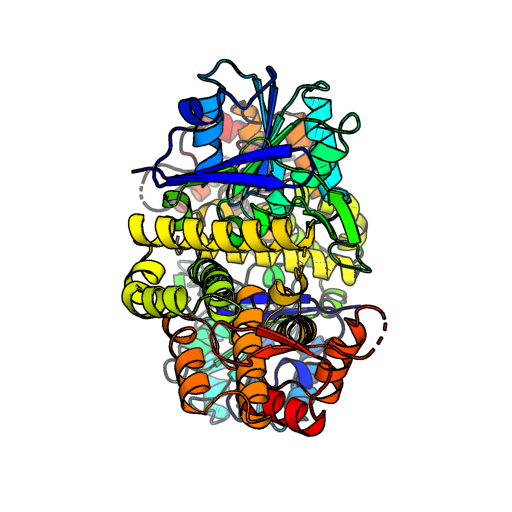1 225 ? 3.467 -2.498 -39.468 1.00 10.86 217 ALA B CA 1
ATOM 4382 C C . ALA B 1 225 ? 2.170 -2.541 -38.660 1.00 18.56 217 ALA B C 1
ATOM 4383 O O . ALA B 1 225 ? 1.811 -1.562 -37.987 1.00 16.56 217 ALA B O 1
ATOM 4385 N N . VAL B 1 226 ? 1.460 -3.672 -38.704 1.00 14.39 218 VAL B N 1
ATOM 4386 C CA . VAL B 1 226 ? 0.216 -3.812 -37.945 1.00 16.33 218 VAL B CA 1
ATOM 4387 C C . VAL B 1 226 ? 0.505 -3.831 -36.449 1.00 17.65 218 VAL B C 1
ATOM 4388 O O . VAL B 1 226 ? -0.183 -3.168 -35.657 1.00 14.89 218 VAL B O 1
ATOM 4392 N N . TYR B 1 227 ? 1.516 -4.606 -36.036 1.00 14.06 219 TYR B N 1
ATOM 4393 C CA . TYR B 1 227 ? 1.875 -4.662 -34.624 1.00 14.50 219 TYR B CA 1
ATOM 4394 C C . TYR B 1 227 ? 2.254 -3.281 -34.107 1.00 17.56 219 TYR B C 1
ATOM 4395 O O . TYR B 1 227 ? 1.806 -2.859 -33.036 1.00 14.86 219 TYR B O 1
ATOM 4404 N N . ARG B 1 228 ? 3.109 -2.576 -34.840 1.00 13.90 220 ARG B N 1
ATOM 4405 C CA . ARG B 1 228 ? 3.586 -1.293 -34.340 1.00 16.28 220 ARG B CA 1
ATOM 4406 C C . ARG B 1 228 ? 2.468 -0.261 -34.321 1.00 14.35 220 ARG B C 1
ATOM 4407 O O . ARG B 1 228 ? 2.433 0.594 -33.425 1.00 15.01 220 ARG B O 1
ATOM 4415 N N . SER B 1 229 ? 1.549 -0.326 -35.292 1.00 13.55 221 SER B N 1
ATOM 4416 C CA . SER B 1 229 ? 0.423 0.613 -35.309 1.00 17.18 221 SER B CA 1
ATOM 4417 C C . SER B 1 229 ? -0.532 0.331 -34.157 1.00 16.21 221 SER B C 1
ATOM 4418 O O . SER B 1 229 ? -0.971 1.253 -33.456 1.00 12.67 221 SER B O 1
ATOM 4421 N N . CYS B 1 230 ? -0.892 -0.942 -33.967 1.00 11.86 222 CYS B N 1
ATOM 4422 C CA . CYS B 1 230 ? -1.773 -1.301 -32.861 1.00 14.34 222 CYS B CA 1
ATOM 4423 C C . CYS B 1 230 ? -1.152 -0.958 -31.516 1.00 19.12 222 CYS B C 1
ATOM 4424 O O . CYS B 1 230 ? -1.857 -0.529 -30.593 1.00 17.28 222 CYS B O 1
ATOM 4427 N N . ALA B 1 231 ? 0.159 -1.178 -31.368 1.00 13.27 223 ALA B N 1
ATOM 4428 C CA . ALA B 1 231 ? 0.808 -0.860 -30.099 1.00 14.04 223 ALA B CA 1
ATOM 4429 C C . ALA B 1 231 ? 0.731 0.632 -29.816 1.00 15.05 223 ALA B C 1
ATOM 4430 O O . ALA B 1 231 ? 0.562 1.044 -28.662 1.00 14.85 223 ALA B O 1
ATOM 4432 N N . HIS B 1 232 ? 0.854 1.453 -30.863 1.00 13.63 224 HIS B N 1
ATOM 4433 C CA . HIS B 1 232 ? 0.746 2.899 -30.693 1.00 13.32 224 HIS B CA 1
ATOM 4434 C C . HIS B 1 232 ? -0.661 3.294 -30.263 1.00 16.15 224 HIS B C 1
ATOM 4435 O O . HIS B 1 232 ? -0.837 4.084 -29.326 1.00 19.54 224 HIS B O 1
ATOM 4442 N N . LYS B 1 233 ? -1.680 2.766 -30.941 1.00 17.51 225 LYS B N 1
ATOM 4443 C CA . LYS B 1 233 ? -3.042 3.127 -30.561 1.00 19.86 225 LYS B CA 1
ATOM 4444 C C . LYS B 1 233 ? -3.346 2.676 -29.137 1.00 19.72 225 LYS B C 1
ATOM 4445 O O . LYS B 1 233 ? -3.901 3.436 -28.336 1.00 20.95 225 LYS B O 1
ATOM 4451 N N . ALA B 1 234 ? -2.984 1.436 -28.800 1.00 17.29 226 ALA B N 1
ATOM 4452 C CA . ALA B 1 234 ? -3.225 0.942 -27.448 1.00 17.57 226 ALA B CA 1
ATOM 4453 C C . ALA B 1 234 ? -2.550 1.826 -26.409 1.00 20.97 226 ALA B C 1
ATOM 4454 O O . ALA B 1 234 ? -3.124 2.102 -25.352 1.00 22.77 226 ALA B O 1
ATOM 4456 N N . ARG B 1 235 ? -1.326 2.277 -26.689 1.00 22.03 227 ARG B N 1
ATOM 4457 C CA . ARG B 1 235 ? -0.629 3.125 -25.729 1.00 26.58 227 ARG B CA 1
ATOM 4458 C C . ARG B 1 235 ? -1.346 4.458 -25.573 1.00 24.64 227 ARG B C 1
ATOM 4459 O O . ARG B 1 235 ? -1.565 4.928 -24.449 1.00 25.59 227 ARG B O 1
ATOM 4467 N N . ILE B 1 236 ? -1.756 5.052 -26.697 1.00 22.41 228 ILE B N 1
ATOM 4468 C CA . ILE B 1 236 ? -2.426 6.349 -26.673 1.00 30.01 228 ILE B CA 1
ATOM 4469 C C . ILE B 1 236 ? -3.759 6.252 -25.942 1.00 30.29 228 ILE B C 1
ATOM 4470 O O . ILE B 1 236 ? -4.088 7.100 -25.101 1.00 33.55 228 ILE B O 1
ATOM 4475 N N . VAL B 1 237 ? -4.537 5.212 -26.237 1.00 22.54 229 VAL B N 1
ATOM 4476 C CA . VAL B 1 237 ? -5.826 5.020 -25.570 1.00 31.02 229 VAL B CA 1
ATOM 4477 C C . VAL B 1 237 ? -5.636 4.855 -24.068 1.00 38.81 229 VAL B C 1
ATOM 4478 O O . VAL B 1 237 ? -6.372 5.439 -23.262 1.00 43.27 229 VAL B O 1
ATOM 4482 N N . ALA B 1 238 ? -4.654 4.043 -23.669 1.00 35.39 230 ALA B N 1
ATOM 4483 C CA . ALA B 1 238 ? -4.414 3.817 -22.248 1.00 39.55 230 ALA B CA 1
ATOM 4484 C C . ALA B 1 238 ? -4.009 5.106 -21.542 1.00 49.38 230 ALA B C 1
ATOM 4485 O O . ALA B 1 238 ? -4.396 5.337 -20.390 1.00 52.70 230 ALA B O 1
ATOM 4487 N N . ASN B 1 239 ? -3.236 5.961 -22.222 1.00 52.32 231 ASN B N 1
ATOM 4488 C CA . ASN B 1 239 ? -2.817 7.226 -21.622 1.00 57.24 231 ASN B CA 1
ATOM 4489 C C . ASN B 1 239 ? -3.984 8.191 -21.465 1.00 62.27 231 ASN B C 1
ATOM 4490 O O . ASN B 1 239 ? -4.021 8.961 -20.499 1.00 65.06 231 ASN B O 1
ATOM 4495 N N . ASP B 1 240 ? -4.934 8.174 -22.404 1.00 67.15 232 ASP B N 1
ATOM 4496 C CA . ASP B 1 240 ? -6.117 9.018 -22.270 1.00 72.21 232 ASP B CA 1
ATOM 4497 C C . ASP B 1 240 ? -7.009 8.525 -21.137 1.00 72.64 232 ASP B C 1
ATOM 4498 O O . ASP B 1 240 ? -7.615 9.330 -20.420 1.00 74.54 232 ASP B O 1
ATOM 4503 N N . GLU B 1 241 ? -7.092 7.212 -20.954 1.00 69.60 233 GLU B N 1
ATOM 4504 C CA . GLU B 1 241 ? -7.832 6.636 -19.840 1.00 67.69 233 GLU B CA 1
ATOM 4505 C C . GLU B 1 241 ? -7.141 6.959 -18.516 1.00 68.67 233 GLU B C 1
ATOM 4506 O O . GLU B 1 241 ? -7.365 8.016 -17.926 1.00 70.69 233 GLU B O 1
ATOM 4508 N N . GLU B 1 246 ? -2.964 12.604 -25.263 1.00 59.14 238 GLU B N 1
ATOM 4509 C CA . GLU B 1 246 ? -4.373 12.717 -25.617 1.00 55.67 238 GLU B CA 1
ATOM 4510 C C . GLU B 1 246 ? -4.715 11.831 -26.811 1.00 48.20 238 GLU B C 1
ATOM 4511 O O . GLU B 1 246 ? -3.924 11.693 -27.752 1.00 43.31 238 GLU B O 1
ATOM 4513 N N . ARG B 1 247 ? -5.905 11.225 -26.759 1.00 40.22 239 ARG B N 1
ATOM 4514 C CA . ARG B 1 247 ? -6.425 10.485 -27.900 1.00 35.38 239 ARG B CA 1
ATOM 4515 C C . ARG B 1 247 ? -6.780 11.398 -29.064 1.00 29.76 239 ARG B C 1
ATOM 4516 O O . ARG B 1 247 ? -6.926 10.909 -30.188 1.00 21.32 239 ARG B O 1
ATOM 4518 N N . ALA B 1 248 ? -6.892 12.711 -28.830 1.00 27.23 240 ALA B N 1
ATOM 4519 C CA . ALA B 1 248 ? -7.226 13.637 -29.905 1.00 28.98 240 ALA B CA 1
ATOM 4520 C C . ALA B 1 248 ? -6.166 13.674 -30.999 1.00 20.78 240 ALA B C 1
ATOM 4521 O O . ALA B 1 248 ? -6.478 14.056 -32.135 1.00 22.47 240 ALA B O 1
ATOM 4523 N N . LEU B 1 249 ? -4.924 13.279 -30.697 1.00 16.73 241 LEU B N 1
ATOM 4524 C CA . LEU B 1 249 ? -3.890 13.259 -31.730 1.00 16.33 241 LEU B CA 1
ATOM 4525 C C . LEU B 1 249 ? -4.170 12.219 -32.808 1.00 16.88 241 LEU B C 1
ATOM 4526 O O . LEU B 1 249 ? -3.649 12.339 -33.920 1.00 14.31 241 LEU B O 1
ATOM 4531 N N . LEU B 1 250 ? -5.000 11.216 -32.515 1.00 18.97 242 LEU B N 1
ATOM 4532 C CA . LEU B 1 250 ? -5.414 10.256 -33.533 1.00 24.39 242 LEU B CA 1
ATOM 4533 C C . LEU B 1 250 ? -6.223 10.892 -34.659 1.00 22.18 242 LEU B C 1
ATOM 4534 O O . LEU B 1 250 ? -6.494 10.221 -35.661 1.00 18.18 242 LEU B O 1
ATOM 4539 N N . ASN B 1 251 ? -6.617 12.157 -34.527 1.00 16.93 243 ASN B N 1
ATOM 4540 C CA . ASN B 1 251 ? -7.349 12.843 -35.580 1.00 20.89 243 ASN B CA 1
ATOM 4541 C C . ASN B 1 251 ? -6.442 13.594 -36.549 1.00 14.20 243 ASN B C 1
ATOM 4542 O O . ASN B 1 251 ? -6.933 14.436 -37.309 1.00 15.44 243 ASN B O 1
ATOM 4547 N N . LEU B 1 252 ? -5.144 13.299 -36.561 1.00 13.77 244 LEU B N 1
ATOM 4548 C CA . LEU B 1 252 ? -4.264 13.954 -37.518 1.00 16.59 244 LEU B CA 1
ATOM 4549 C C . LEU B 1 252 ? -4.778 13.714 -38.934 1.00 17.92 244 LEU B C 1
ATOM 4550 O O . LEU B 1 252 ? -5.030 12.576 -39.332 1.00 15.49 244 LEU B O 1
ATOM 4555 N N . GLY B 1 253 ? -4.974 14.796 -39.682 1.00 13.86 245 GLY B N 1
ATOM 4556 C CA . GLY B 1 253 ? -5.485 14.696 -41.030 1.00 13.49 245 GLY B CA 1
ATOM 4557 C C . GLY B 1 253 ? -6.987 14.535 -41.138 1.00 18.79 245 GLY B C 1
ATOM 4558 O O . GLY B 1 253 ? -7.527 14.670 -42.242 1.00 15.79 245 GLY B O 1
ATOM 4559 N N . HIS B 1 254 ? -7.683 14.249 -40.035 1.00 21.20 246 HIS B N 1
ATOM 4560 C CA . HIS B 1 254 ? -9.105 13.921 -40.115 1.00 18.90 246 HIS B CA 1
ATOM 4561 C C . HIS B 1 254 ? -9.995 15.160 -40.236 1.00 18.29 246 HIS B C 1
ATOM 4562 O O . HIS B 1 254 ? -11.072 15.090 -40.852 1.00 15.08 246 HIS B O 1
ATOM 4569 N N . THR B 1 255 ? -9.599 16.301 -39.664 1.00 19.53 247 THR B N 1
ATOM 4570 C CA . THR B 1 255 ? -10.436 17.485 -39.830 1.00 28.37 247 THR B CA 1
ATOM 4571 C C . THR B 1 255 ? -10.505 17.887 -41.299 1.00 20.67 247 THR B C 1
ATOM 4572 O O . THR B 1 255 ? -11.596 18.061 -41.858 1.00 19.69 247 THR B O 1
ATOM 4576 N N . PHE B 1 256 ? -9.343 18.029 -41.941 1.00 15.94 248 PHE B N 1
ATOM 4577 C CA . PHE B 1 256 ? -9.307 18.253 -43.382 1.00 16.40 248 PHE B CA 1
ATOM 4578 C C . PHE B 1 256 ? -9.936 17.083 -44.134 1.00 12.94 248 PHE B C 1
ATOM 4579 O O . PHE B 1 256 ? -10.727 17.280 -45.063 1.00 18.34 248 PHE B O 1
ATOM 4587 N N . GLY B 1 257 ? -9.606 15.855 -43.740 1.00 12.72 249 GLY B N 1
ATOM 4588 C CA . GLY B 1 257 ? -10.087 14.704 -44.495 1.00 11.54 249 GLY B CA 1
ATOM 4589 C C . GLY B 1 257 ? -11.601 14.598 -44.493 1.00 14.83 249 GLY B C 1
ATOM 4590 O O . GLY B 1 257 ? -12.214 14.269 -45.516 1.00 14.34 249 GLY B O 1
ATOM 4591 N N . HIS B 1 258 ? -12.224 14.882 -43.345 1.00 14.52 250 HIS B N 1
ATOM 4592 C CA . HIS B 1 258 ? -13.682 14.836 -43.256 1.00 19.33 250 HIS B CA 1
ATOM 4593 C C . HIS B 1 258 ? -14.323 15.754 -44.289 1.00 23.06 250 HIS B C 1
ATOM 4594 O O . HIS B 1 258 ? -15.313 15.386 -44.937 1.00 18.43 250 HIS B O 1
ATOM 4601 N N . ALA B 1 259 ? -13.781 16.965 -44.443 1.00 14.01 251 ALA B N 1
ATOM 4602 C CA . ALA B 1 259 ? -14.314 17.888 -45.432 1.00 17.09 251 ALA B CA 1
ATOM 4603 C C . ALA B 1 259 ? -14.177 17.327 -46.838 1.00 15.81 251 ALA B C 1
ATOM 4604 O O . ALA B 1 259 ? -15.093 17.451 -47.662 1.00 17.28 251 ALA B O 1
ATOM 4606 N N . ILE B 1 260 ? -13.035 16.718 -47.135 1.00 13.46 252 ILE B N 1
ATOM 4607 C CA . ILE B 1 260 ? -12.831 16.118 -48.446 1.00 18.11 252 ILE B CA 1
ATOM 4608 C C . ILE B 1 260 ? -13.843 15.000 -48.673 1.00 15.90 252 ILE B C 1
ATOM 4609 O O . ILE B 1 260 ? -14.533 14.955 -49.699 1.00 21.84 252 ILE B O 1
ATOM 4614 N N . GLU B 1 261 ? -13.973 14.108 -47.690 1.00 14.81 253 GLU B N 1
ATOM 4615 C CA . GLU B 1 261 ? -14.897 12.982 -47.800 1.00 24.24 253 GLU B CA 1
ATOM 4616 C C . GLU B 1 261 ? -16.335 13.453 -47.946 1.00 29.19 253 GLU B C 1
ATOM 4617 O O . GLU B 1 261 ? -17.075 12.978 -48.819 1.00 29.54 253 GLU B O 1
ATOM 4623 N N . SER B 1 262 ? -16.757 14.371 -47.072 1.00 25.46 254 SER B N 1
ATOM 4624 C CA . SER B 1 262 ? -18.135 14.839 -47.099 1.00 24.15 254 SER B CA 1
ATOM 4625 C C . SER B 1 262 ? -18.457 15.516 -48.424 1.00 26.59 254 SER B C 1
ATOM 4626 O O . SER B 1 262 ? -19.519 15.278 -49.007 1.00 30.69 254 SER B O 1
ATOM 4629 N N . TYR B 1 263 ? -17.541 16.344 -48.931 1.00 16.65 255 TYR B N 1
ATOM 4630 C CA . TYR B 1 263 ? -17.823 17.071 -50.166 1.00 19.05 255 TYR B CA 1
ATOM 4631 C C . TYR B 1 263 ? -17.882 16.140 -51.375 1.00 22.92 255 TYR B C 1
ATOM 4632 O O . TYR B 1 263 ? -18.795 16.237 -52.204 1.00 23.52 255 TYR B O 1
ATOM 4641 N N . LEU B 1 264 ? -16.899 15.254 -51.514 1.00 23.94 256 LEU B N 1
ATOM 4642 C CA . LEU B 1 264 ? -16.821 14.408 -52.701 1.00 22.30 256 LEU B CA 1
ATOM 4643 C C . LEU B 1 264 ? -17.928 13.366 -52.752 1.00 29.44 256 LEU B C 1
ATOM 4644 O O . LEU B 1 264 ? -18.160 12.776 -53.813 1.00 28.68 256 LEU B O 1
ATOM 4649 N N . GLY B 1 265 ? -18.603 13.116 -51.642 1.00 29.66 257 GLY B N 1
ATOM 4650 C CA . GLY B 1 265 ? -19.802 12.310 -51.682 1.00 32.22 257 GLY B CA 1
ATOM 4651 C C . GLY B 1 265 ? -19.523 10.834 -51.524 1.00 27.77 257 GLY B C 1
ATOM 4652 O O . GLY B 1 265 ? -18.383 10.377 -51.425 1.00 25.21 257 GLY B O 1
ATOM 4653 N N . TYR B 1 266 ? -20.612 10.069 -51.523 1.00 30.07 258 TYR B N 1
ATOM 4654 C CA . TYR B 1 266 ? -20.539 8.678 -51.102 1.00 29.54 258 TYR B CA 1
ATOM 4655 C C . TYR B 1 266 ? -19.618 7.864 -52.001 1.00 34.28 258 TYR B C 1
ATOM 4656 O O . TYR B 1 266 ? -19.838 7.769 -53.212 1.00 32.97 258 TYR B O 1
ATOM 4665 N N . GLY B 1 267 ? -18.595 7.265 -51.393 1.00 35.21 259 GLY B N 1
ATOM 4666 C CA . GLY B 1 267 ? -17.743 6.308 -52.061 1.00 37.62 259 GLY B CA 1
ATOM 4667 C C . GLY B 1 267 ? -16.694 6.883 -52.985 1.00 34.72 259 GLY B C 1
ATOM 4668 O O . GLY B 1 267 ? -15.826 6.129 -53.444 1.00 37.53 259 GLY B O 1
ATOM 4669 N N . THR B 1 268 ? -16.729 8.186 -53.270 1.00 23.98 260 THR B N 1
ATOM 4670 C CA . THR B 1 268 ? -15.809 8.747 -54.253 1.00 27.06 260 THR B CA 1
ATOM 4671 C C . THR B 1 268 ? -14.364 8.504 -53.842 1.00 24.86 260 THR B C 1
ATOM 4672 O O . THR B 1 268 ? -13.620 7.795 -54.524 1.00 33.34 260 THR B O 1
ATOM 4676 N N . TRP B 1 269 ? -13.961 9.067 -52.713 1.00 19.73 261 TRP B N 1
ATOM 4677 C CA . TRP B 1 269 ? -12.684 8.777 -52.084 1.00 13.44 261 TRP B CA 1
ATOM 4678 C C . TRP B 1 269 ? -12.879 7.858 -50.887 1.00 22.01 261 TRP B C 1
ATOM 4679 O O . TRP B 1 269 ? -13.888 7.937 -50.182 1.00 19.55 261 TRP B O 1
ATOM 4690 N N . LEU B 1 270 ? -11.895 6.992 -50.655 1.00 14.15 262 LEU B N 1
ATOM 4691 C CA . LEU B 1 270 ? -11.870 6.224 -49.423 1.00 12.26 262 LEU B CA 1
ATOM 4692 C C . LEU B 1 270 ? -11.483 7.116 -48.250 1.00 17.07 262 LEU B C 1
ATOM 4693 O O . LEU B 1 270 ? -10.740 8.093 -48.402 1.00 13.60 262 LEU B O 1
ATOM 4698 N N . HIS B 1 271 ? -11.974 6.756 -47.060 1.00 14.17 263 HIS B N 1
ATOM 4699 C CA . HIS B 1 271 ? -11.585 7.500 -45.864 1.00 11.59 263 HIS B CA 1
ATOM 4700 C C . HIS B 1 271 ? -10.067 7.665 -45.770 1.00 17.93 263 HIS B C 1
ATOM 4701 O O . HIS B 1 271 ? -9.565 8.764 -45.508 1.00 14.58 263 HIS B O 1
ATOM 4708 N N . GLY B 1 272 ? -9.312 6.578 -45.963 1.00 13.77 264 GLY B N 1
ATOM 4709 C CA . GLY B 1 272 ? -7.863 6.689 -45.881 1.00 17.67 264 GLY B CA 1
ATOM 4710 C C . GLY B 1 272 ? -7.248 7.597 -46.939 1.00 15.88 264 GLY B C 1
ATOM 4711 O O . GLY B 1 272 ? -6.182 8.187 -46.716 1.00 11.71 264 GLY B O 1
ATOM 4712 N N . GLU B 1 273 ? -7.875 7.697 -48.110 1.00 10.37 265 GLU B N 1
ATOM 4713 C CA . GLU B 1 273 ? -7.344 8.596 -49.126 1.00 13.21 265 GLU B CA 1
ATOM 4714 C C . GLU B 1 273 ? -7.527 10.044 -48.697 1.00 14.43 265 GLU B C 1
ATOM 4715 O O . GLU B 1 273 ? -6.626 10.865 -48.875 1.00 13.10 265 GLU B O 1
ATOM 4721 N N . ALA B 1 274 ? -8.682 10.359 -48.101 1.00 12.96 266 ALA B N 1
ATOM 4722 C CA . ALA B 1 274 ? -8.922 11.718 -47.617 1.00 15.28 266 ALA B CA 1
ATOM 4723 C C . ALA B 1 274 ? -8.021 12.046 -46.434 1.00 14.69 266 ALA B C 1
ATOM 4724 O O . ALA B 1 274 ? -7.569 13.188 -46.284 1.00 11.26 266 ALA B O 1
ATOM 4726 N N . VAL B 1 275 ? -7.775 11.063 -45.560 1.00 11.71 267 VAL B N 1
ATOM 4727 C CA . VAL B 1 275 ? -6.872 11.294 -44.440 1.00 13.79 267 VAL B CA 1
ATOM 4728 C C . VAL B 1 275 ? -5.464 11.561 -44.954 1.00 13.14 267 VAL B C 1
ATOM 4729 O O . VAL B 1 275 ? -4.771 12.455 -44.457 1.00 11.73 267 VAL B O 1
ATOM 4733 N N . ALA B 1 276 ? -5.039 10.818 -45.983 1.00 11.29 268 ALA B N 1
ATOM 4734 C CA . ALA B 1 276 ? -3.722 11.041 -46.584 1.00 14.77 268 ALA B CA 1
ATOM 4735 C C . ALA B 1 276 ? -3.560 12.486 -47.046 1.00 14.43 268 ALA B C 1
ATOM 4736 O O . ALA B 1 276 ? -2.590 13.163 -46.678 1.00 12.77 268 ALA B O 1
ATOM 4738 N N . THR B 1 277 ? -4.504 12.984 -47.849 1.00 11.64 269 THR B N 1
ATOM 4739 C CA . THR B 1 277 ? -4.385 14.365 -48.308 1.00 13.49 269 THR B CA 1
ATOM 4740 C C . THR B 1 277 ? -4.539 15.344 -47.140 1.00 15.14 269 THR B C 1
ATOM 4741 O O . THR B 1 277 ? -3.861 16.381 -47.095 1.00 12.28 269 THR B O 1
ATOM 4745 N N . GLY B 1 278 ? -5.405 15.016 -46.175 1.00 14.08 270 GLY B N 1
ATOM 4746 C CA . GLY B 1 278 ? -5.566 15.873 -45.006 1.00 15.69 270 GLY B CA 1
ATOM 4747 C C . GLY B 1 278 ? -4.291 16.003 -44.192 1.00 15.48 270 GLY B C 1
ATOM 4748 O O . GLY B 1 278 ? -3.993 17.070 -43.642 1.00 12.66 270 GLY B O 1
ATOM 4749 N N . MET B 1 279 ? -3.525 14.913 -44.087 1.00 11.38 271 MET B N 1
ATOM 4750 C CA . MET B 1 279 ? -2.230 14.979 -43.415 1.00 12.92 271 MET B CA 1
ATOM 4751 C C . MET B 1 279 ? -1.266 15.896 -44.163 1.00 11.49 271 MET B C 1
ATOM 4752 O O . MET B 1 279 ? -0.503 16.653 -43.545 1.00 11.70 271 MET B O 1
ATOM 4757 N N . VAL B 1 280 ? -1.297 15.862 -45.493 1.00 12.77 272 VAL B N 1
ATOM 4758 C CA . VAL B 1 280 ? -0.490 16.814 -46.259 1.00 11.78 272 VAL B CA 1
ATOM 4759 C C . VAL B 1 280 ? -0.924 18.246 -45.948 1.00 11.90 272 VAL B C 1
ATOM 4760 O O . VAL B 1 280 ? -0.086 19.138 -45.752 1.00 12.16 272 VAL B O 1
ATOM 4764 N N . MET B 1 281 ? -2.240 18.487 -45.857 1.00 10.75 273 MET B N 1
ATOM 4765 C CA . MET B 1 281 ? -2.710 19.839 -45.553 1.00 10.54 273 MET B CA 1
ATOM 4766 C C . MET B 1 281 ? -2.284 20.265 -44.156 1.00 11.00 273 MET B C 1
ATOM 4767 O O . MET B 1 281 ? -1.880 21.419 -43.940 1.00 12.55 273 MET B O 1
ATOM 4772 N N . ALA B 1 282 ? -2.370 19.347 -43.190 1.00 10.48 274 ALA B N 1
ATOM 4773 C CA . ALA B 1 282 ? -1.935 19.659 -41.831 1.00 10.71 274 ALA B CA 1
ATOM 4774 C C . ALA B 1 282 ? -0.446 19.969 -41.787 1.00 13.94 274 ALA B C 1
ATOM 4775 O O . ALA B 1 282 ? -0.005 20.871 -41.061 1.00 13.38 274 ALA B O 1
ATOM 4777 N N . ALA B 1 283 ? 0.344 19.229 -42.559 1.00 12.05 275 ALA B N 1
ATOM 4778 C CA . ALA B 1 283 ? 1.780 19.465 -42.602 1.00 11.42 275 ALA B CA 1
ATOM 4779 C C . ALA B 1 283 ? 2.090 20.792 -43.277 1.00 14.63 275 ALA B C 1
ATOM 4780 O O . ALA B 1 283 ? 2.968 21.548 -42.829 1.00 14.50 275 ALA B O 1
ATOM 4782 N N . ASP B 1 284 ? 1.386 21.071 -44.372 1.00 13.86 276 ASP B N 1
ATOM 4783 C CA . ASP B 1 284 ? 1.541 22.335 -45.078 1.00 14.23 276 ASP B CA 1
ATOM 4784 C C . ASP B 1 284 ? 1.257 23.514 -44.143 1.00 12.81 276 ASP B C 1
ATOM 4785 O O . ASP B 1 284 ? 2.063 24.445 -44.039 1.00 17.00 276 ASP B O 1
ATOM 4790 N N . LEU B 1 285 ? 0.117 23.484 -43.451 1.00 13.59 277 LEU B N 1
ATOM 4791 C CA . LEU B 1 285 ? -0.209 24.532 -42.487 1.00 12.05 277 LEU B CA 1
ATOM 4792 C C . LEU B 1 285 ? 0.839 24.618 -41.379 1.00 20.36 277 LEU B C 1
ATOM 4793 O O . LEU B 1 285 ? 1.213 25.718 -40.948 1.00 14.78 277 LEU B O 1
ATOM 4798 N N . SER B 1 286 ? 1.337 23.465 -40.919 1.00 11.98 278 SER B N 1
ATOM 4799 C CA . SER B 1 286 ? 2.396 23.446 -39.916 1.00 12.65 278 SER B CA 1
ATOM 4800 C C . SER B 1 286 ? 3.654 24.142 -40.424 1.00 16.24 278 SER B C 1
ATOM 4801 O O . SER B 1 286 ? 4.333 24.832 -39.664 1.00 13.12 278 SER B O 1
ATOM 4804 N N . GLN B 1 287 ? 3.984 23.970 -41.706 1.00 12.29 279 GLN B N 1
ATOM 4805 C CA . GLN B 1 287 ? 5.113 24.711 -42.273 1.00 12.69 279 GLN B CA 1
ATOM 4806 C C . GLN B 1 287 ? 4.812 26.205 -42.349 1.00 14.44 279 GLN B C 1
ATOM 4807 O O . GLN B 1 287 ? 5.684 27.039 -42.062 1.00 17.79 279 GLN B O 1
ATOM 4813 N N . ARG B 1 288 ? 3.590 26.567 -42.748 1.00 13.04 280 ARG B N 1
ATOM 4814 C CA . ARG B 1 288 ? 3.234 27.985 -42.820 1.00 13.57 280 ARG B CA 1
ATOM 4815 C C . ARG B 1 288 ? 3.265 28.644 -41.446 1.00 14.11 280 ARG B C 1
ATOM 4816 O O . ARG B 1 288 ? 3.501 29.854 -41.339 1.00 14.92 280 ARG B O 1
ATOM 4824 N N . LEU B 1 289 ? 3.032 27.882 -40.385 1.00 15.35 281 LEU B N 1
ATOM 4825 C CA . LEU B 1 289 ? 3.123 28.416 -39.031 1.00 22.04 281 LEU B CA 1
ATOM 4826 C C . LEU B 1 289 ? 4.556 28.518 -38.521 1.00 24.42 281 LEU B C 1
ATOM 4827 O O . LEU B 1 289 ? 4.770 29.077 -37.436 1.00 21.72 281 LEU B O 1
ATOM 4832 N N . GLY B 1 290 ? 5.528 27.998 -39.264 1.00 14.78 282 GLY B N 1
ATOM 4833 C CA . GLY B 1 290 ? 6.919 28.033 -38.847 1.00 21.78 282 GLY B CA 1
ATOM 4834 C C . GLY B 1 290 ? 7.367 26.862 -37.999 1.00 25.18 282 GLY B C 1
ATOM 4835 O O . GLY B 1 290 ? 8.503 26.871 -37.503 1.00 21.93 282 GLY B O 1
ATOM 4836 N N . TRP B 1 291 ? 6.522 25.849 -37.825 1.00 14.60 283 TRP B N 1
ATOM 4837 C CA . TRP B 1 291 ? 6.830 24.756 -36.913 1.00 15.65 283 TRP B CA 1
ATOM 4838 C C . TRP B 1 291 ? 7.684 23.675 -37.569 1.00 19.46 283 TRP B C 1
ATOM 4839 O O . TRP B 1 291 ? 8.561 23.103 -36.918 1.00 15.49 283 TRP B O 1
ATOM 4850 N N . ILE B 1 292 ? 7.426 23.357 -38.834 1.00 15.99 284 ILE B N 1
ATOM 4851 C CA . ILE B 1 292 ? 8.221 22.381 -39.563 1.00 14.50 284 ILE B CA 1
ATOM 4852 C C . ILE B 1 292 ? 8.673 23.011 -40.876 1.00 18.28 284 ILE B C 1
ATOM 4853 O O . ILE B 1 292 ? 8.204 24.075 -41.279 1.00 13.76 284 ILE B O 1
ATOM 4858 N N . SER B 1 293 ? 9.618 22.347 -41.532 1.00 18.21 285 SER B N 1
ATOM 4859 C CA . SER B 1 293 ? 10.260 22.928 -42.701 1.00 17.88 285 SER B CA 1
ATOM 4860 C C . SER B 1 293 ? 9.593 22.427 -43.978 1.00 17.57 285 SER B C 1
ATOM 4861 O O . SER B 1 293 ? 8.871 21.428 -43.977 1.00 15.06 285 SER B O 1
ATOM 4864 N N . ASN B 1 294 ? 9.867 23.123 -45.085 1.00 13.69 286 ASN B N 1
ATOM 4865 C CA . ASN B 1 294 ? 9.438 22.619 -46.388 1.00 17.61 286 ASN B CA 1
ATOM 4866 C C . ASN B 1 294 ? 9.979 21.220 -46.639 1.00 15.82 286 ASN B C 1
ATOM 4867 O O . ASN B 1 294 ? 9.289 20.376 -47.226 1.00 13.70 286 ASN B O 1
ATOM 4872 N N . GLU B 1 295 ? 11.225 20.966 -46.218 1.00 13.90 287 GLU B N 1
ATOM 4873 C CA . GLU B 1 295 ? 11.806 19.637 -46.364 1.00 16.58 287 GLU B CA 1
ATOM 4874 C C . GLU B 1 295 ? 10.968 18.584 -45.639 1.00 17.90 287 GLU B C 1
ATOM 4875 O O . GLU B 1 295 ? 10.805 17.457 -46.134 1.00 13.49 287 GLU B O 1
ATOM 4881 N N . ASP B 1 296 ? 10.424 18.939 -44.466 1.00 17.10 288 ASP B N 1
ATOM 4882 C CA . ASP B 1 296 ? 9.538 18.031 -43.730 1.00 16.84 288 ASP B CA 1
ATOM 4883 C C . ASP B 1 296 ? 8.250 17.744 -44.499 1.00 16.54 288 ASP B C 1
ATOM 4884 O O . ASP B 1 296 ? 7.750 16.611 -44.493 1.00 14.17 288 ASP B O 1
ATOM 4889 N N . VAL B 1 297 ? 7.645 18.784 -45.087 1.00 14.82 289 VAL B N 1
ATOM 4890 C CA . VAL B 1 297 ? 6.446 18.589 -45.899 1.00 11.99 289 VAL B CA 1
ATOM 4891 C C . VAL B 1 297 ? 6.760 17.719 -47.110 1.00 12.81 289 VAL B C 1
ATOM 4892 O O . VAL B 1 297 ? 5.989 16.819 -47.461 1.00 13.13 289 VAL B O 1
ATOM 4896 N N . ALA B 1 298 ? 7.908 17.960 -47.761 1.00 13.46 290 ALA B N 1
ATOM 4897 C CA . ALA B 1 298 ? 8.271 17.140 -48.914 1.00 15.63 290 ALA B CA 1
ATOM 4898 C C . ALA B 1 298 ? 8.450 15.679 -48.513 1.00 18.89 290 ALA B C 1
ATOM 4899 O O . ALA B 1 298 ? 8.037 14.766 -49.242 1.00 12.96 290 ALA B O 1
ATOM 4901 N N . ARG B 1 299 ? 9.067 15.443 -47.356 1.00 14.10 291 ARG B N 1
ATOM 4902 C CA . ARG B 1 299 ? 9.212 14.087 -46.831 1.00 12.95 291 ARG B CA 1
ATOM 4903 C C . ARG B 1 299 ? 7.856 13.429 -46.578 1.00 15.36 291 ARG B C 1
ATOM 4904 O O . ARG B 1 299 ? 7.671 12.236 -46.857 1.00 11.18 291 ARG B O 1
ATOM 4912 N N . THR B 1 300 ? 6.921 14.179 -46.001 1.00 10.76 292 THR B N 1
ATOM 4913 C CA . THR B 1 300 ? 5.575 13.662 -45.746 1.00 10.24 292 THR B CA 1
ATOM 4914 C C . THR B 1 300 ? 4.871 13.315 -47.047 1.00 14.37 292 THR B C 1
ATOM 4915 O O . THR B 1 300 ? 4.274 12.236 -47.170 1.00 12.00 292 THR B O 1
ATOM 4919 N N . LYS B 1 301 ? 4.918 14.229 -48.033 1.00 10.47 293 LYS B N 1
ATOM 4920 C CA . LYS B 1 301 ? 4.317 13.944 -49.338 1.00 10.60 293 LYS B CA 1
ATOM 4921 C C . LYS B 1 301 ? 4.905 12.681 -49.966 1.00 13.61 293 LYS B C 1
ATOM 4922 O O . LYS B 1 301 ? 4.182 11.871 -50.561 1.00 10.83 293 LYS B O 1
ATOM 4928 N N . LYS B 1 302 ? 6.220 12.512 -49.868 1.00 14.26 294 LYS B N 1
ATOM 4929 C CA . LYS B 1 302 ? 6.868 11.427 -50.598 1.00 11.71 294 LYS B CA 1
ATOM 4930 C C . LYS B 1 302 ? 6.450 10.070 -50.050 1.00 17.53 294 LYS B C 1
ATOM 4931 O O . LYS B 1 302 ? 6.130 9.155 -50.823 1.00 11.53 294 LYS B O 1
ATOM 4937 N N . ILE B 1 303 ? 6.419 9.917 -48.722 1.00 11.80 295 ILE B N 1
ATOM 4938 C CA . ILE B 1 303 ? 6.071 8.593 -48.187 1.00 10.67 295 ILE B CA 1
ATOM 4939 C C . ILE B 1 303 ? 4.599 8.289 -48.451 1.00 11.28 295 ILE B C 1
ATOM 4940 O O . ILE B 1 303 ? 4.219 7.128 -48.656 1.00 11.14 295 ILE B O 1
ATOM 4945 N N . ILE B 1 304 ? 3.756 9.318 -48.468 1.00 13.39 296 ILE B N 1
ATOM 4946 C CA . ILE B 1 304 ? 2.348 9.120 -48.792 1.00 12.25 296 ILE B CA 1
ATOM 4947 C C . ILE B 1 304 ? 2.196 8.719 -50.255 1.00 15.18 296 ILE B C 1
ATOM 4948 O O . ILE B 1 304 ? 1.460 7.776 -50.586 1.00 11.77 296 ILE B O 1
ATOM 4953 N N . GLN B 1 305 ? 2.924 9.387 -51.151 1.00 10.72 297 GLN B N 1
ATOM 4954 C CA . GLN B 1 305 ? 2.860 9.004 -52.557 1.00 11.32 297 GLN B CA 1
ATOM 4955 C C . GLN B 1 305 ? 3.411 7.601 -52.782 1.00 16.61 297 GLN B C 1
ATOM 4956 O O . GLN B 1 305 ? 2.894 6.853 -53.620 1.00 13.55 297 GLN B O 1
ATOM 4962 N N . ARG B 1 306 ? 4.468 7.229 -52.055 1.00 11.61 298 ARG B N 1
ATOM 4963 C CA . ARG B 1 306 ? 5.006 5.879 -52.212 1.00 11.97 298 ARG B CA 1
ATOM 4964 C C . ARG B 1 306 ? 4.029 4.815 -51.728 1.00 15.71 298 ARG B C 1
ATOM 4965 O O . ARG B 1 306 ? 4.115 3.666 -52.169 1.00 14.92 298 ARG B O 1
ATOM 4973 N N . ALA B 1 307 ? 3.103 5.165 -50.841 1.00 11.24 299 ALA B N 1
ATOM 4974 C CA . ALA B 1 307 ? 2.030 4.246 -50.476 1.00 13.35 299 ALA B CA 1
ATOM 4975 C C . ALA B 1 307 ? 0.885 4.237 -51.485 1.00 15.61 299 ALA B C 1
ATOM 4976 O O . ALA B 1 307 ? -0.149 3.607 -51.217 1.00 16.93 299 ALA B O 1
ATOM 4978 N N . ASN B 1 308 ? 1.052 4.913 -52.627 1.00 13.87 300 ASN B N 1
ATOM 4979 C CA . ASN B 1 308 ? 0.044 5.005 -53.688 1.00 14.58 300 ASN B CA 1
ATOM 4980 C C . ASN B 1 308 ? -1.193 5.779 -53.236 1.00 17.93 300 ASN B C 1
ATOM 4981 O O . ASN B 1 308 ? -2.302 5.515 -53.709 1.00 15.96 300 ASN B O 1
ATOM 4986 N N . LEU B 1 309 ? -1.005 6.779 -52.328 1.00 14.14 301 LEU B N 1
ATOM 4987 C CA . LEU B 1 309 ? -2.085 7.634 -51.842 1.00 12.14 301 LEU B CA 1
ATOM 4988 C C . LEU B 1 309 ? -2.040 9.009 -52.493 1.00 14.92 301 LEU B C 1
ATOM 4989 O O . LEU B 1 309 ? -0.971 9.487 -52.886 1.00 13.77 301 LEU B O 1
ATOM 4994 N N . PRO B 1 310 ? -3.185 9.681 -52.579 1.00 13.15 302 PRO B N 1
ATOM 4995 C CA . PRO B 1 310 ? -3.200 11.044 -53.119 1.00 12.13 302 PRO B CA 1
ATOM 4996 C C . PRO B 1 310 ? -2.657 12.036 -52.101 1.00 16.24 302 PRO B C 1
ATOM 4997 O O . PRO B 1 310 ? -2.897 11.916 -50.897 1.00 12.82 302 PRO B O 1
ATOM 5001 N N . ILE B 1 311 ? -1.903 13.023 -52.592 1.00 15.60 303 ILE B N 1
ATOM 5002 C CA . ILE B 1 311 ? -1.471 14.136 -51.758 1.00 17.49 303 ILE B CA 1
ATOM 5003 C C . ILE B 1 311 ? -2.212 15.416 -52.082 1.00 22.59 303 ILE B C 1
ATOM 5004 O O . ILE B 1 311 ? -1.950 16.448 -51.446 1.00 16.79 303 ILE B O 1
ATOM 5009 N N . SER B 1 312 ? -3.127 15.386 -53.048 1.00 14.18 304 SER B N 1
ATOM 5010 C CA . SER B 1 312 ? -3.943 16.540 -53.386 1.00 12.95 304 SER B CA 1
ATOM 5011 C C . SER B 1 312 ? -5.326 16.039 -53.762 1.00 17.05 304 SER B C 1
ATOM 5012 O O . SER B 1 312 ? -5.474 14.944 -54.307 1.00 14.91 304 SER B O 1
ATOM 5015 N N . CYS B 1 313 ? -6.336 16.833 -53.462 1.00 17.34 305 CYS B N 1
ATOM 5016 C CA . CYS B 1 313 ? -7.702 16.468 -53.786 1.00 18.04 305 CYS B CA 1
ATOM 5017 C C . CYS B 1 313 ? -8.253 17.407 -54.859 1.00 21.67 305 CYS B C 1
ATOM 5018 O O . CYS B 1 313 ? -7.612 18.402 -55.212 1.00 20.06 305 CYS B O 1
ATOM 5021 N N . PRO B 1 314 ? -9.427 17.112 -55.422 1.00 25.12 306 PRO B N 1
ATOM 5022 C CA . PRO B 1 314 ? -9.991 18.012 -56.433 1.00 23.63 306 PRO B CA 1
ATOM 5023 C C . PRO B 1 314 ? -10.355 19.362 -55.832 1.00 25.02 306 PRO B C 1
ATOM 5024 O O . PRO B 1 314 ? -10.332 19.576 -54.615 1.00 21.03 306 PRO B O 1
ATOM 5028 N N . GLN B 1 315 ? -10.690 20.289 -56.727 1.00 29.24 307 GLN B N 1
ATOM 5029 C CA . GLN B 1 315 ? -11.179 21.591 -56.305 1.00 31.82 307 GLN B CA 1
ATOM 5030 C C . GLN B 1 315 ? -12.404 21.415 -55.421 1.00 30.94 307 GLN B C 1
ATOM 5031 O O . GLN B 1 315 ? -13.384 20.772 -55.815 1.00 30.53 307 GLN B O 1
ATOM 5037 N N . ILE B 1 316 ? -12.316 21.938 -54.202 1.00 18.16 308 ILE B N 1
ATOM 5038 C CA . ILE B 1 316 ? -13.439 21.988 -53.279 1.00 18.29 308 ILE B CA 1
ATOM 5039 C C . ILE B 1 316 ? -13.547 23.430 -52.801 1.00 22.84 308 ILE B C 1
ATOM 5040 O O . ILE B 1 316 ? -12.585 23.962 -52.241 1.00 19.25 308 ILE B O 1
ATOM 5045 N N . PRO B 1 317 ? -14.699 24.083 -52.952 1.00 19.98 309 PRO B N 1
ATOM 5046 C CA . PRO B 1 317 ? -14.819 25.481 -52.519 1.00 20.43 309 PRO B CA 1
ATOM 5047 C C . PRO B 1 317 ? -14.531 25.633 -51.036 1.00 23.44 309 PRO B C 1
ATOM 5048 O O . PRO B 1 317 ? -14.879 24.773 -50.224 1.00 20.47 309 PRO B O 1
ATOM 5052 N N . LEU B 1 318 ? -13.879 26.745 -50.687 1.00 21.68 310 LEU B N 1
ATOM 5053 C CA . LEU B 1 318 ? -13.511 26.973 -49.295 1.00 21.52 310 LEU B CA 1
ATOM 5054 C C . LEU B 1 318 ? -14.742 27.105 -48.406 1.00 18.93 310 LEU B C 1
ATOM 5055 O O . LEU B 1 318 ? -14.717 26.673 -47.250 1.00 22.70 310 LE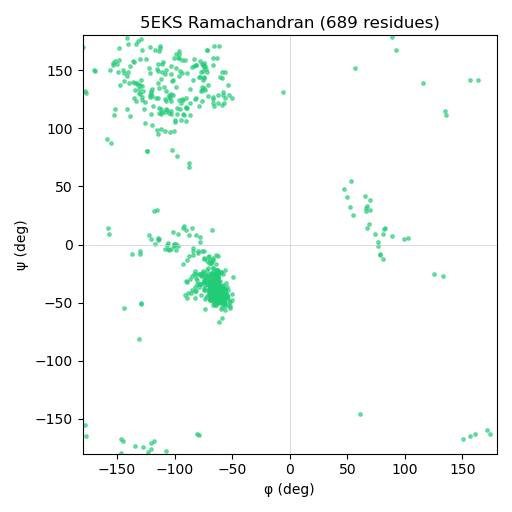U B O 1
ATOM 5060 N N . ASP B 1 319 ? -15.814 27.724 -48.912 1.00 20.54 311 ASP B N 1
ATOM 5061 C CA . ASP B 1 319 ? -17.043 27.810 -48.128 1.00 21.58 311 ASP B CA 1
ATOM 5062 C C . ASP B 1 319 ? -17.457 26.438 -47.626 1.00 28.84 311 ASP B C 1
ATOM 5063 O O . ASP B 1 319 ? -17.633 26.234 -46.420 1.00 26.44 311 ASP B O 1
ATOM 5068 N N . ASP B 1 320 ? -17.569 25.469 -48.542 1.00 21.12 312 ASP B N 1
ATOM 5069 C CA . ASP B 1 320 ? -17.969 24.120 -48.156 1.00 28.91 312 ASP B CA 1
ATOM 5070 C C . ASP B 1 320 ? -16.915 23.473 -47.271 1.00 26.94 312 ASP B C 1
ATOM 5071 O O . ASP B 1 320 ? -17.232 22.914 -46.215 1.00 27.11 312 ASP B O 1
ATOM 5076 N N . PHE B 1 321 ? -15.652 23.534 -47.695 1.00 21.88 313 PHE B N 1
ATOM 5077 C CA . PHE B 1 321 ? -14.560 22.951 -46.925 1.00 19.60 313 PHE B CA 1
ATOM 5078 C C . PHE B 1 321 ? -14.582 23.432 -45.474 1.00 22.66 313 PHE B C 1
ATOM 5079 O O . PHE B 1 321 ? -14.622 22.621 -44.543 1.00 24.57 313 PHE B O 1
ATOM 5087 N N . LEU B 1 322 ? -14.573 24.759 -45.263 1.00 23.16 314 LEU B N 1
ATOM 5088 C CA . LEU B 1 322 ? -14.607 25.289 -43.899 1.00 17.14 314 LEU B CA 1
ATOM 5089 C C . LEU B 1 322 ? -15.923 24.961 -43.211 1.00 20.72 314 LEU B C 1
ATOM 5090 O O . LEU B 1 322 ? -15.951 24.770 -41.988 1.00 26.42 314 LEU B O 1
ATOM 5095 N N . GLY B 1 323 ? -17.016 24.897 -43.974 1.00 21.03 315 GLY B N 1
ATOM 5096 C CA . GLY B 1 323 ? -18.290 24.514 -43.390 1.00 30.44 315 GLY B CA 1
ATOM 5097 C C . GLY B 1 323 ? -18.257 23.115 -42.806 1.00 30.77 315 GLY B C 1
ATOM 5098 O O . GLY B 1 323 ? -18.830 22.862 -41.744 1.00 35.40 315 GLY B O 1
ATOM 5099 N N . TYR B 1 324 ? -17.562 22.192 -43.479 1.00 23.98 316 TYR B N 1
ATOM 5100 C CA . TYR B 1 324 ? -17.488 20.828 -42.968 1.00 27.26 316 TYR B CA 1
ATOM 5101 C C . TYR B 1 324 ? -16.551 20.733 -41.770 1.00 31.90 316 TYR B C 1
ATOM 5102 O O . TYR B 1 324 ? -16.835 20.001 -40.816 1.00 38.85 316 TYR B O 1
ATOM 5111 N N . MET B 1 325 ? -15.438 21.476 -41.791 1.00 27.93 317 MET B N 1
ATOM 5112 C CA . MET B 1 325 ? -14.573 21.523 -40.616 1.00 26.22 317 MET B CA 1
ATOM 5113 C C . MET B 1 325 ? -15.284 22.151 -39.422 1.00 30.37 317 MET B C 1
ATOM 5114 O O . MET B 1 325 ? -15.017 21.778 -38.275 1.00 42.49 317 MET B O 1
ATOM 5119 N N . ALA B 1 326 ? -16.193 23.094 -39.670 1.00 31.92 318 ALA B N 1
ATOM 5120 C CA . ALA B 1 326 ? -16.873 23.798 -38.586 1.00 44.48 318 ALA B CA 1
ATOM 5121 C C . ALA B 1 326 ? -18.057 23.008 -38.035 1.00 57.02 318 ALA B C 1
ATOM 5122 O O . ALA B 1 326 ? -18.290 23.005 -36.820 1.00 60.81 318 ALA B O 1
ATOM 5124 N N . HIS B 1 327 ? -18.831 22.351 -38.903 1.00 59.68 319 HIS B N 1
ATOM 5125 C CA . HIS B 1 327 ? -19.962 21.567 -38.418 1.00 62.41 319 HIS B CA 1
ATOM 5126 C C . HIS B 1 327 ? -19.515 20.302 -37.695 1.00 64.27 319 HIS B C 1
ATOM 5127 O O . HIS B 1 327 ? -20.289 19.746 -36.908 1.00 65.69 319 HIS B O 1
ATOM 5129 N N . ASP B 1 328 ? -18.288 19.840 -37.937 1.00 66.17 320 ASP B N 1
ATOM 5130 C CA . ASP B 1 328 ? -17.715 18.714 -37.209 1.00 68.03 320 ASP B CA 1
ATOM 5131 C C . ASP B 1 328 ? -17.067 19.130 -35.891 1.00 78.59 320 ASP B C 1
ATOM 5132 O O . ASP B 1 328 ? -16.328 18.331 -35.304 1.00 82.66 320 ASP B O 1
ATOM 5134 N N . LYS B 1 329 ? -17.328 20.347 -35.418 1.00 82.70 321 LYS B N 1
ATOM 5135 C CA . LYS B 1 329 ? -16.683 20.851 -34.214 1.00 82.74 321 LYS B CA 1
ATOM 5136 C C . LYS B 1 329 ? -17.126 20.065 -32.986 1.00 81.99 321 LYS B C 1
ATOM 5137 O O . LYS B 1 329 ? -18.216 19.489 -32.946 1.00 82.76 321 LYS B O 1
ATOM 5139 N N . LYS B 1 330 ? -16.257 20.051 -31.974 1.00 78.20 322 LYS B N 1
ATOM 5140 C CA . LYS B 1 330 ? -16.529 19.353 -30.724 1.00 76.18 322 LYS B CA 1
ATOM 5141 C C . LYS B 1 330 ? -17.755 19.934 -30.030 1.00 78.31 322 LYS B C 1
ATOM 5142 O O . LYS B 1 330 ? -18.785 19.261 -29.914 1.00 80.77 322 LYS B O 1
ATOM 5144 N N . VAL B 1 331 ? -17.656 21.178 -29.571 1.00 75.69 323 VAL B N 1
ATOM 5145 C CA . VAL B 1 331 ? -18.775 21.849 -28.920 1.00 74.41 323 VAL B CA 1
ATOM 5146 C C . VAL B 1 331 ? -18.976 23.237 -29.518 1.00 72.26 323 VAL B C 1
ATOM 5147 O O . VAL B 1 331 ? -20.087 23.604 -29.904 1.00 71.83 323 VAL B O 1
ATOM 5149 N N . GLY B 1 334 ? -17.483 26.904 -29.191 1.00 48.11 326 GLY B N 1
ATOM 5150 C CA . GLY B 1 334 ? -16.177 26.274 -29.115 1.00 42.82 326 GLY B CA 1
ATOM 5151 C C . GLY B 1 334 ? -15.254 26.604 -30.275 1.00 45.96 326 GLY B C 1
ATOM 5152 O O . GLY B 1 334 ? -15.675 26.647 -31.431 1.00 42.86 326 GLY B O 1
ATOM 5153 N N . GLN B 1 335 ? -13.983 26.835 -29.966 1.00 44.71 327 GLN B N 1
ATOM 5154 C CA . GLN B 1 335 ? -13.018 27.173 -31.001 1.00 45.00 327 GLN B CA 1
ATOM 5155 C C . GLN B 1 335 ? -12.694 25.954 -31.866 1.00 38.16 327 GLN B C 1
ATOM 5156 O O . GLN B 1 335 ? -12.733 24.807 -31.410 1.00 34.02 327 GLN B O 1
ATOM 5162 N N . LEU B 1 336 ? -12.390 26.211 -33.135 1.00 29.46 328 LEU B N 1
ATOM 5163 C CA . LEU B 1 336 ? -11.896 25.153 -34.001 1.00 25.46 328 LEU B CA 1
ATOM 5164 C C . LEU B 1 336 ? -10.477 24.793 -33.578 1.00 28.57 328 LEU B C 1
ATOM 5165 O O . LEU B 1 336 ? -9.621 25.672 -33.435 1.00 24.18 328 LEU B O 1
ATOM 5170 N N . ARG B 1 337 ? -10.228 23.506 -33.354 1.00 19.10 329 ARG B N 1
ATOM 5171 C CA . ARG B 1 337 ? -8.898 23.032 -32.985 1.00 18.55 329 ARG B CA 1
ATOM 5172 C C . ARG B 1 337 ? -8.412 22.038 -34.031 1.00 24.32 329 ARG B C 1
ATOM 5173 O O . ARG B 1 337 ? -9.154 21.136 -34.431 1.00 22.97 329 ARG B O 1
ATOM 5181 N N . LEU B 1 338 ? -7.170 22.202 -34.473 1.00 15.88 330 LEU B N 1
ATOM 5182 C CA . LEU B 1 338 ? -6.597 21.333 -35.488 1.00 14.45 330 LEU B CA 1
ATOM 5183 C C . LEU B 1 338 ? -5.506 20.466 -34.875 1.00 19.61 330 LEU B C 1
ATOM 5184 O O . LEU B 1 338 ? -4.806 20.871 -33.942 1.00 15.30 330 LEU B O 1
ATOM 5189 N N . VAL B 1 339 ? -5.347 19.268 -35.411 1.00 18.71 331 VAL B N 1
ATOM 5190 C CA . VAL B 1 339 ? -4.183 18.461 -35.075 1.00 17.14 331 VAL B CA 1
ATOM 5191 C C . VAL B 1 339 ? -3.115 18.784 -36.106 1.00 12.53 331 VAL B C 1
ATOM 5192 O O . VAL B 1 339 ? -3.265 18.466 -37.293 1.00 11.57 331 VAL B O 1
ATOM 5196 N N . LEU B 1 340 ? -2.053 19.440 -35.659 1.00 14.34 332 LEU B N 1
ATOM 5197 C CA . LEU B 1 340 ? -0.950 19.867 -36.502 1.00 14.04 332 LEU B CA 1
ATOM 5198 C C . LEU B 1 340 ? 0.334 19.216 -35.997 1.00 17.52 332 LEU B C 1
ATOM 5199 O O . LEU B 1 340 ? 0.319 18.385 -35.081 1.00 18.14 332 LEU B O 1
ATOM 5204 N N . LEU B 1 341 ? 1.456 19.580 -36.614 1.00 17.62 333 LEU B N 1
ATOM 5205 C CA . LEU B 1 341 ? 2.738 18.933 -36.350 1.00 13.57 333 LEU B CA 1
ATOM 5206 C C . LEU B 1 341 ? 3.731 19.974 -35.846 1.00 17.99 333 LEU B C 1
ATOM 5207 O O . LEU B 1 341 ? 4.125 20.879 -36.591 1.00 16.89 333 LEU B O 1
ATOM 5212 N N . LYS B 1 342 ? 4.127 19.852 -34.576 1.00 16.89 334 LYS B N 1
ATOM 5213 C CA . LYS B 1 342 ? 5.256 20.635 -34.089 1.00 18.51 334 LYS B CA 1
ATOM 5214 C C . LYS B 1 342 ? 6.552 20.142 -34.721 1.00 21.85 334 LYS B C 1
ATOM 5215 O O . LYS B 1 342 ? 7.469 20.928 -35.001 1.00 19.10 334 LYS B O 1
ATOM 5221 N N . GLN B 1 343 ? 6.644 18.832 -34.924 1.00 17.31 335 GLN B N 1
ATOM 5222 C CA . GLN B 1 343 ? 7.719 18.168 -35.641 1.00 17.38 335 GLN B CA 1
ATOM 5223 C C . GLN B 1 343 ? 7.106 16.909 -36.229 1.00 17.26 335 GLN B C 1
ATOM 5224 O O . GLN B 1 343 ? 6.069 16.442 -35.755 1.00 16.43 335 GLN B O 1
ATOM 5230 N N . LEU B 1 344 ? 7.727 16.370 -37.273 1.00 19.22 336 LEU B N 1
ATOM 5231 C CA . LEU B 1 344 ? 7.305 15.054 -37.737 1.00 20.26 336 LEU B CA 1
ATOM 5232 C C . LEU B 1 344 ? 7.450 14.070 -36.584 1.00 15.26 336 LEU B C 1
ATOM 5233 O O . LEU B 1 344 ? 8.488 14.033 -35.918 1.00 17.37 336 LEU B O 1
ATOM 5238 N N . GLY B 1 345 ? 6.406 13.279 -36.335 1.00 16.81 337 GLY B N 1
ATOM 5239 C CA . GLY B 1 345 ? 6.403 12.403 -35.179 1.00 15.57 337 GLY B CA 1
ATOM 5240 C C . GLY B 1 345 ? 6.020 13.079 -33.878 1.00 16.58 337 GLY B C 1
ATOM 5241 O O . GLY B 1 345 ? 6.153 12.463 -32.820 1.00 17.84 337 GLY B O 1
ATOM 5242 N N . GLN B 1 346 ? 5.536 14.343 -33.921 1.00 16.28 338 GLN B N 1
ATOM 5243 C CA A GLN B 1 346 ? 5.126 15.082 -32.719 0.51 19.31 338 GLN B CA 1
ATOM 5244 C CA B GLN B 1 346 ? 5.131 15.095 -32.718 0.49 19.45 338 GLN B CA 1
ATOM 5245 C C . GLN B 1 346 ? 3.906 15.943 -33.069 1.00 22.07 338 GLN B C 1
ATOM 5246 O O . GLN B 1 346 ? 4.002 17.154 -33.283 1.00 17.87 338 GLN B O 1
ATOM 5257 N N . ALA B 1 347 ? 2.740 15.312 -33.112 1.00 15.93 339 ALA B N 1
ATOM 5258 C CA . ALA B 1 347 ? 1.521 16.070 -33.360 1.00 15.22 339 ALA B CA 1
ATOM 5259 C C . ALA B 1 347 ? 1.107 16.866 -32.115 1.00 16.72 339 ALA B C 1
ATOM 5260 O O . ALA B 1 347 ? 1.420 16.501 -30.979 1.00 18.12 339 ALA B O 1
ATOM 5262 N N . VAL B 1 348 ? 0.397 17.977 -32.343 1.00 16.39 340 VAL B N 1
ATOM 5263 C CA A VAL B 1 348 ? -0.196 18.778 -31.275 0.69 17.77 340 VAL B CA 1
ATOM 5264 C CA B VAL B 1 348 ? -0.191 18.782 -31.276 0.31 19.04 340 VAL B CA 1
ATOM 5265 C C . VAL B 1 348 ? -1.610 19.154 -31.690 1.00 17.18 340 VAL B C 1
ATOM 5266 O O . VAL B 1 348 ? -1.919 19.270 -32.878 1.00 21.45 340 VAL B O 1
ATOM 5273 N N . ILE B 1 349 ? -2.478 19.344 -30.710 1.00 18.49 341 ILE B N 1
ATOM 5274 C CA . ILE B 1 349 ? -3.814 19.865 -30.979 1.00 18.37 341 ILE B CA 1
ATOM 5275 C C . ILE B 1 349 ? -3.820 21.335 -30.569 1.00 21.52 341 ILE B C 1
ATOM 5276 O O . ILE B 1 349 ? -3.346 21.686 -29.487 1.00 26.79 341 ILE B O 1
ATOM 5281 N N . THR B 1 350 ? -4.285 22.206 -31.457 1.00 21.48 342 THR B N 1
ATOM 5282 C CA . THR B 1 350 ? -4.017 23.622 -31.246 1.00 23.31 342 THR B CA 1
ATOM 5283 C C . THR B 1 350 ? -5.141 24.475 -31.805 1.00 19.23 342 THR B C 1
ATOM 5284 O O . THR B 1 350 ? -5.770 24.129 -32.810 1.00 18.53 342 THR B O 1
ATOM 5288 N N . LYS B 1 351 ? -5.367 25.613 -31.146 1.00 20.72 343 LYS B N 1
ATOM 5289 C CA . LYS B 1 351 ? -6.293 26.617 -31.625 1.00 20.92 343 LYS B CA 1
ATOM 5290 C C . LYS B 1 351 ? -5.573 27.827 -32.195 1.00 32.35 343 LYS B C 1
ATOM 5291 O O . LYS B 1 351 ? -6.233 28.770 -32.633 1.00 31.24 343 LYS B O 1
ATOM 5293 N N . ASP B 1 352 ? -4.241 27.824 -32.210 1.00 24.42 344 ASP B N 1
ATOM 5294 C CA . ASP B 1 352 ? -3.462 29.020 -32.540 1.00 29.28 344 ASP B CA 1
ATOM 5295 C C . ASP B 1 352 ? -2.938 28.916 -33.970 1.00 30.56 344 ASP B C 1
ATOM 5296 O O . ASP B 1 352 ? -1.792 28.548 -34.230 1.00 33.29 344 ASP B O 1
ATOM 5301 N N . PHE B 1 353 ? -3.811 29.256 -34.910 1.00 24.42 345 PHE B N 1
ATOM 5302 C CA . PHE B 1 353 ? -3.466 29.281 -36.320 1.00 23.91 345 PHE B CA 1
ATOM 5303 C C . PHE B 1 353 ? -4.273 30.389 -36.969 1.00 29.57 345 PHE B C 1
ATOM 5304 O O . PHE B 1 353 ? -5.452 30.572 -36.654 1.00 25.31 345 PHE B O 1
ATOM 5312 N N . ASP B 1 354 ? -3.618 31.147 -37.838 1.00 28.55 346 ASP B N 1
ATOM 5313 C CA . ASP B 1 354 ? -4.316 32.105 -38.677 1.00 27.55 346 ASP B CA 1
ATOM 5314 C C . ASP B 1 354 ? -5.210 31.348 -39.654 1.00 20.40 346 ASP B C 1
ATOM 5315 O O . ASP B 1 354 ? -4.743 30.455 -40.359 1.00 17.76 346 ASP B O 1
ATOM 5320 N N . VAL B 1 355 ? -6.503 31.694 -39.692 1.00 18.86 347 VAL B N 1
ATOM 5321 C CA . VAL B 1 355 ? -7.417 31.019 -40.614 1.00 17.93 347 VAL B CA 1
ATOM 5322 C C . VAL B 1 355 ? -7.014 31.252 -42.071 1.00 17.79 347 VAL B C 1
ATOM 5323 O O . VAL B 1 355 ? -7.207 30.375 -42.924 1.00 16.81 347 VAL B O 1
ATOM 5327 N N . GLU B 1 356 ? -6.430 32.411 -42.386 1.00 18.99 348 GLU B N 1
ATOM 5328 C CA . GLU B 1 356 ? -5.983 32.625 -43.761 1.00 21.22 348 GLU B CA 1
ATOM 5329 C C . GLU B 1 356 ? -4.861 31.655 -44.133 1.00 18.16 348 GLU B C 1
ATOM 5330 O O . GLU B 1 356 ? -4.810 31.159 -45.264 1.00 21.97 348 GLU B O 1
ATOM 5336 N N . LEU B 1 357 ? -3.963 31.358 -43.194 1.00 18.16 349 LEU B N 1
ATOM 5337 C CA . LEU B 1 357 ? -2.918 30.376 -43.472 1.00 17.08 349 LEU B CA 1
ATOM 5338 C C . LEU B 1 357 ? -3.507 28.983 -43.629 1.00 16.19 349 LEU B C 1
ATOM 5339 O O . LEU B 1 357 ? -3.046 28.192 -44.461 1.00 20.03 349 LEU B O 1
ATOM 5344 N N . MET B 1 358 ? -4.528 28.664 -42.836 1.00 15.69 350 MET B N 1
ATOM 5345 C CA . MET B 1 358 ? -5.235 27.403 -43.032 1.00 15.04 350 MET B CA 1
ATOM 5346 C C . MET B 1 358 ? -5.852 27.335 -44.427 1.00 13.88 350 MET B C 1
ATOM 5347 O O . MET B 1 358 ? -5.744 26.318 -45.118 1.00 13.58 350 MET B O 1
ATOM 5352 N N . LYS B 1 359 ? -6.468 28.423 -44.877 1.00 15.63 351 LYS B N 1
ATOM 5353 C CA . LYS B 1 359 ? -7.050 28.443 -46.215 1.00 15.71 351 LYS B CA 1
ATOM 5354 C C . LYS B 1 359 ? -5.981 28.254 -47.292 1.00 15.24 351 LYS B C 1
ATOM 5355 O O . LYS B 1 359 ? -6.180 27.495 -48.247 1.00 16.32 351 LYS B O 1
ATOM 5361 N N . GLN B 1 360 ? -4.845 28.943 -47.169 1.00 15.87 352 GLN B N 1
ATOM 5362 C CA . GLN B 1 360 ? -3.758 28.721 -48.125 1.00 16.16 352 GLN B CA 1
ATOM 5363 C C . GLN B 1 360 ? -3.352 27.253 -48.179 1.00 17.93 352 GLN B C 1
ATOM 5364 O O . GLN B 1 360 ? -3.124 26.702 -49.265 1.00 14.92 352 GLN B O 1
ATOM 5370 N N . ALA B 1 361 ? -3.239 26.614 -47.011 1.00 15.35 353 ALA B N 1
ATOM 5371 C CA . ALA B 1 361 ? -2.804 25.218 -46.950 1.00 18.88 353 ALA B CA 1
ATOM 5372 C C . ALA B 1 361 ? -3.812 24.291 -47.607 1.00 21.50 353 ALA B C 1
ATOM 5373 O O . ALA B 1 361 ? -3.436 23.270 -48.198 1.00 21.51 353 ALA B O 1
ATOM 5375 N N . ILE B 1 362 ? -5.100 24.602 -47.478 1.00 16.65 354 ILE B N 1
ATOM 5376 C CA . ILE B 1 362 ? -6.120 23.821 -48.170 1.00 13.64 354 ILE B CA 1
ATOM 5377 C C . ILE B 1 362 ? -5.990 24.010 -49.680 1.00 15.12 354 ILE B C 1
ATOM 5378 O O . ILE B 1 362 ? -5.902 23.041 -50.437 1.00 17.19 354 ILE B O 1
ATOM 5383 N N . LEU B 1 363 ? -5.960 25.267 -50.139 1.00 14.98 355 LEU B N 1
ATOM 5384 C CA . LEU B 1 363 ? -5.949 25.524 -51.576 1.00 17.59 355 LEU B CA 1
ATOM 5385 C C . LEU B 1 363 ? -4.678 25.001 -52.235 1.00 20.12 355 LEU B C 1
ATOM 5386 O O . LEU B 1 363 ? -4.709 24.577 -53.401 1.00 16.03 355 LEU B O 1
ATOM 5391 N N . ALA B 1 364 ? -3.561 25.024 -51.504 1.00 15.47 356 ALA B N 1
ATOM 5392 C CA . ALA B 1 364 ? -2.282 24.601 -52.063 1.00 18.67 356 ALA B CA 1
ATOM 5393 C C . ALA B 1 364 ? -2.263 23.122 -52.387 1.00 20.54 356 ALA B C 1
ATOM 5394 O O . ALA B 1 364 ? -1.400 22.678 -53.153 1.00 16.64 356 ALA B O 1
ATOM 5396 N N . ASN B 1 365 ? -3.163 22.352 -51.790 1.00 15.94 357 ASN B N 1
ATOM 5397 C CA . ASN B 1 365 ? -3.164 20.904 -51.942 1.00 15.17 357 ASN B CA 1
ATOM 5398 C C . ASN B 1 365 ? -4.455 20.433 -52.598 1.00 14.40 357 ASN B C 1
ATOM 5399 O O . ASN B 1 365 ? -4.912 19.309 -52.391 1.00 15.15 357 ASN B O 1
ATOM 5404 N N . GLN B 1 366 ? -5.029 21.309 -53.416 1.00 14.06 358 GLN B N 1
ATOM 5405 C CA . GLN B 1 366 ? -6.067 20.967 -54.372 1.00 15.54 358 GLN B CA 1
ATOM 5406 C C . GLN B 1 366 ? -5.470 21.065 -55.768 1.00 19.91 358 GLN B C 1
ATOM 5407 O O . GLN B 1 366 ? -4.741 22.013 -56.071 1.00 25.47 358 GLN B O 1
ATOM 5413 N N . HIS B 1 367 ? -5.753 20.086 -56.616 1.00 21.50 359 HIS B N 1
ATOM 5414 C CA . HIS B 1 367 ? -5.244 20.158 -57.978 1.00 32.28 359 HIS B CA 1
ATOM 5415 C C . HIS B 1 367 ? -6.335 20.636 -58.931 1.00 44.31 359 HIS B C 1
ATOM 5416 O O . HIS B 1 367 ? -7.529 20.584 -58.627 1.00 47.26 359 HIS B O 1
ATOM 5423 N N . GLY B 1 368 ? -5.904 21.122 -60.091 1.00 54.57 360 GLY B N 1
ATOM 5424 C CA . GLY B 1 368 ? -6.823 21.584 -61.113 1.00 65.84 360 GLY B CA 1
ATOM 5425 C C . GLY B 1 368 ? -7.499 20.438 -61.840 1.00 76.29 360 GLY B C 1
ATOM 5426 O O . GLY B 1 368 ? -7.009 19.308 -61.844 1.00 77.86 360 GLY B O 1
#

Radius of gyration: 27.55 Å; Cα contacts (8 Å, |Δi|>4): 1471; chains: 2; bounding box: 71×68×70 Å

InterPro domains:
  IPR016037 3-dehydroquinate synthase AroB [MF_00110] (1-354)
  IPR016037 3-dehydroquinate synthase AroB [TIGR01357] (16-352)
  IPR030960 3-dehydroquinate synthase, N-terminal domain [PF01761] (66-178)
  IPR030963 3-dehydroquinate synthase family [PIRSF001455] (26-348)
  IPR050071 Dehydroquinate Synthase [PTHR43622] (3-355)
  IPR056179 3-dehydroquinate synthase, C-terminal domain [PF24621] (180-323)

B-factor: mean 23.98, std 11.78, range [9.2, 90.01]

Nearest PDB structures (foldseek):
  5eks-assembly3_A  TM=1.003E+00  e=3.023E-68  Acinetobacter baumannii
  6lk2-assembly1_A  TM=9.706E-01  e=2.502E-41  Providencia alcalifaciens F90-2004
  6lk2-assembly1_C  TM=9.711E-01  e=6.116E-40  Providencia alcalifaciens F90-2004
  6lk2-assembly2_D  TM=9.699E-01  e=2.943E-39  Providencia alcalifaciens F90-2004
  3qbd-assembly1_A  TM=9.426E-01  e=4.186E-30  Mycobacterium tuberculosis H37Rv

Solvent-accessible surface area: 28877 Å² total; per-residue (Å²): 145,79,67,47,19,146,3,112,14,71,114,42,72,6,7,0,21,1,4,42,151,17,64,3,84,114,13,0,96,73,52,7,93,8,95,24,0,0,0,0,0,15,34,44,19,8,108,89,34,30,65,77,0,45,113,15,0,82,73,48,46,38,66,20,23,49,10,67,2,8,62,17,52,60,21,11,38,114,119,8,5,74,53,0,39,59,16,0,122,147,42,45,7,81,143,64,0,0,0,0,2,0,2,11,19,43,3,7,28,2,0,0,25,0,0,22,56,12,73,223,22,13,73,1,0,16,0,5,6,27,0,42,1,0,1,30,35,1,5,10,8,128,15,3,0,16,78,126,166,18,130,92,140,68,41,30,154,31,40,5,51,0,0,0,0,5,2,25,8,0,97,72,20,84,119,108,63,2,7,2,0,0,0,0,0,0,5,1,0,0,6,32,30,65,106,0,0,55,33,0,44,128,31,0,107,19,0,32,77,43,61,42,114,42,1,12,59,0,0,63,62,0,0,32,25,21,14,108,13,11,42,94,70,93,118,85,65,36,35,19,72,0,3,37,30,3,0,80,0,0,54,41,90,32,30,95,44,25,38,38,72,0,15,0,0,0,0,0,0,0,0,0,0,11,0,0,50,85,39,64,53,10,52,103,144,31,10,59,69,0,62,135,1,0,96,76,0,102,8,37,34,33,0,42,113,3,68,33,85,62,0,48,38,75,2,68,88,53,49,113,135,184,52,131,1,8,0,0,72,92,15,14,98,6,42,51,18,34,114,25,76,73,99,44,3,59,79,0,0,92,58,5,21,79,111,126,88,77,43,28,18,67,5,72,55,97,83,4,4,0,19,0,4,28,145,17,68,4,82,122,15,0,103,83,53,7,92,7,95,24,0,0,0,0,0,14,86,68,20,15,107,89,36,18,68,80,1,47,115,14,0,86,74,40,44,40,67,20,21,54,10,71,2,42,74,15,51,128,71,11,37,114,68,41,5,76,74,0,43,61,14,0,120,149,44,45,7,81,164,65,0,0,0,0,3,0,1,12,20,41,2,11,33,3,0,0,24,0,0,20,56,11,75,229,31,12,74,1,0,16,0,5,6,27,0,44,1,0,1,35,35,0,6,20,6,158,20,2,0,15,78,127,162,18,124,93,142,67,39,32,164,30,51,5,51,0,0,0,0,7,3,27,8,0,98,72,20,80,113,122,63,3,8,4,0,0,0,0,0,0,5,1,0,0,8,16,4,70,20,0,0,66,42,0,47,81,34,0,105,18,0,35,77,47,62,44,86,41,2,6,31,0,0,14,8,0,0,30,16,26,19,62,16,37,55,98,80,118,82,34,32,35,25,74,0,2,35,28,3,0,78,0,0,52,38,85,33,33,138,52,70,39,36,69,0,14,0,0,0,0,0,0,0,0,0,0,14,0,0,54,85,40,65,80,10,54,105,137,25,10,59,67,0,62,133,2,0,100,74,0,101,8,39,35,31,0,43,104,3,70,34,124,58,0,49,37,78,2,63,93,59,46,116,117,95,143,50,128,0,7,0,0,102,87,16,14,77,7,37,54,16,36,116,26,79,73,98,46,3,56,82,0,0,91,57,5,16,84,118

CATH classification: 3.40.50.1970 (+1 more: 1.20.1090.10)

Sequence (709 aa):
HMQTLHVELGERRYPIFIGSQQLDPKQLLEEPYIHGQQVMIVSNVTVAPLYLSHYQEALESSLGKTVATCILPDGEKYKDIQHLNLIFDALLEAGFNNRDDCTVLALGGGVIGDMMAGFASACFQRGVYFVQVPTTLLSQVDSSVGGKTGINHPLGKNMLGAFQQPQVVLADMAQLNTLPERELSAGLAEVIKYALLGDEDFLVWLEENMDGLVARDADLLAEAVYRSCAHKARIVANDEKERALLNLGHTFGHAIESYLGYGTWLHGEAVATGMVMAADLSQRLGWISNEDVARTKKIIIQRANLPISCPQIPLDDFLGYMAHDKKVQLRLVLLKQLGQQAVITKDFDVELMKQAILANQHGHHMQTLHVELRRYPIFIGSQLDPKQLLEEPYIHGQQVMIVSNVTVAPLYLSHYQEALESSLGKTVATCILPDGEKYKDIQHLNLIFDALLEAGFNRRDDCTVLALGGGVIGDMMAGFASACFQRGVYFVQVPTTLLSQVDSSSVGGKTGINHPLGKNMLGAFQQPQVVLADMAQLNTLPERELSAGLAEVIKYALLGDEDFLVWLEENMDGLVARDADLLAEAVYRSCAHKARIVANDEERALLNLGHTFGHAIESYLGYGTWLHGEAVATGMVMAADLSQRLGWISNEDVARTKKIIQRANLPISCPQIPLDDFLGYMAHDKKVGQLRLVLLKQLGQQAVVITKDFDVELMKQAILANQHG

=== Feature glossary ===
Feature key, reading from the visual/contextual features back to the raw sequence:

Rendered structure images. Six rendered views show the 3D structure from the faces of a cube — i.e. along ±x, ±y, ±z. Rendering representation is drawn randomly per protein from cartoon (secondary-structure ribbons), sticks (backbone bonds), or molecular surface; coloring is either N→C rainbow (blue at the N-terminus through red at the C-terminus) or one color per chain.

Contact-map, Ramachandran, and PAE plots. The contact map is a binary N×N matrix image: pixel (i, j) is dark where Cα_i and Cα_j are within 8 Å and |i−j|>4. Because the |i−j|>4 filter removes local helical contacts, off-diagonal stripes parallel to the main diagonal indicate parallel β-sheets; stripes perpendicular to it indicate antiparallel β-sheets. The Ramachandran plot scatters every residue's (φ, ψ) pair against the sterically allowed regions. The PAE heatmap renders the predicted-aligned-error matrix.

InterPro / GO / CATH / organism. Database cross-references. InterPro integrates a dozen domain/family signature databases into unified entries with residue-range hits. GO terms attach function/process/location labels with evidence codes. CATH codes position the fold in a four-level structural taxonomy. Organism is the NCBI-taxonomy species name.

Nearest PDB structures. The Foldseek neighbor list gives the closest experimentally determined structures in the PDB, ranked by structural alignment. TM-score near 1 means near-identical fold; near 0.3 means only rough topology match. This is how one finds what a novel AlphaFold prediction most resembles in the solved-structure universe.

Predicted aligned error. PAE(i, j) answers: if I align the predicted and true structures on residue i, how far off (in Å) do I expect residue j to be? A block-diagonal PAE matrix with low values on the blocks and high values off-diagonal is the signature of a multi-domain protein with confidently predicted domains but uncertain inter-domain orientation.

Solvent-accessible surface area. Accessible surface area quantifies burial. A residue with SASA near zero is packed into the hydrophobic core; one with SASA >100 Å² sits on the surface. Computed here via the Shrake–Rupley numerical algorithm with a 1.4 Å probe.

B-factor. B-factor (Debye–Waller factor) reflects atomic displacement in the crystal lattice. It is an experimental observable (units Å²), not a prediction; low values mean the atom is pinned down, high values mean it moves or is heterogeneous across the crystal.

pLDDT. For AlphaFold models, the B-factor field carries pLDDT — the model's own estimate of local accuracy on a 0–100 scale. Regions with pLDDT<50 should be treated as essentially unmodeled; they often correspond to intrinsically disordered segments.

Backbone torsions (φ/ψ). φ (phi) and ψ (psi) are the two rotatable backbone dihedrals per residue: φ is the C(i-1)–N–Cα–C torsion, ψ is the N–Cα–C–N(i+1) torsion, both in degrees on (−180°, 180°]. α-helical residues cluster near (−60°, −45°); β-strand residues near (−120°, +130°). A Ramachandran plot is simply a scatter of (φ, ψ) for every residue.

Radius of gyration, Cα contacts, bounding box. Radius of gyration (Rg) is the root-mean-square distance of Cα atoms from their centroid — a single number for overall size and compactness. A globular domain of N residues has Rg ≈ 2.2·N^0.38 Å; an extended or disordered chain has a much larger Rg. The Cα contact count is the number of residue pairs whose Cα atoms are within 8 Å and are more than four positions apart in sequence — a standard proxy for tertiary packing density. The bounding box is the smallest axis-aligned box enclosing all Cα atoms.

Secondary structure (3-state, P-SEA). Three-state secondary structure (P-SEA) collapses the eight DSSP classes into helix (a), strand (b), and coil (c). P-SEA assigns these from Cα geometry alone — distances and angles — without requiring backbone oxygens, so it works on any Cα trace.

Secondary structure (8-state, DSSP). DSSP 8-state secondary structure assigns each residue one of H (α-helix), G (3₁₀-helix), I (π-helix), E (extended β-strand), B (isolated β-bridge), T (hydrogen-bonded turn), S (bend), or '-' (coil). The assignment is computed from backbone hydrogen-bond geometry via the Kabsch–Sander algorithm.

Foldseek 3Di. A 3Di character summarizes, for each residue, the relative orientation of the Cα frame of its nearest spatial neighbor. Because it encodes fold topology rather than chemistry, 3Di alignments detect remote structural similarity that sequence alignment misses.

mmCIF coordinates. The mmCIF block holds the 3D Cartesian coordinates of each backbone atom (N, Cα, C, O) in ångströms. mmCIF is the PDB's canonical archive format — a tagged-loop text representation of the atomic model.

Sequence. Sequence gives the chain of amino acids in standard one-letter code (A=alanine, C=cysteine, …, Y=tyrosine), read N→C. It is the only feature that is directly encoded by the gene; all structural features are derived from the folded form of this sequence.